Protein AF-0000000079402803 (afdb_homodimer)

InterPro domains:
  IPR006875 Sarcoglycan complex subunit protein [PF04790] (58-243)
  IPR039972 Sarcoglycan gamma/delta/zeta [PTHR12939] (58-255)

Structure (mmCIF, N/CA/C/O backbone):
data_AF-0000000079402803-model_v1
#
loop_
_entity.id
_entity.type
_entity.pdbx_description
1 polymer 'Sarcoglycan zeta'
#
loop_
_atom_site.group_PDB
_atom_site.id
_atom_site.type_symbol
_atom_site.label_atom_id
_atom_site.label_alt_id
_atom_site.label_comp_id
_atom_site.label_asym_id
_atom_site.label_entity_id
_atom_site.label_seq_id
_atom_site.pdbx_PDB_ins_code
_atom_site.Cartn_x
_atom_site.Cartn_y
_atom_site.Cartn_z
_atom_site.occupancy
_atom_site.B_iso_or_equiv
_atom_site.auth_seq_id
_atom_site.auth_comp_id
_atom_site.auth_asym_id
_atom_site.auth_atom_id
_atom_site.pdbx_PDB_model_num
ATOM 1 N N . GLU A 1 1 ? 42.906 -2.006 12.156 1 17.72 1 GLU A N 1
ATOM 2 C CA . GLU A 1 1 ? 43.812 -1.856 13.273 1 17.72 1 GLU A CA 1
ATOM 3 C C . GLU A 1 1 ? 43.188 -1.073 14.414 1 17.72 1 GLU A C 1
ATOM 5 O O . GLU A 1 1 ? 42.188 -0.375 14.211 1 17.72 1 GLU A O 1
ATOM 10 N N . GLU A 1 2 ? 44.094 -0.505 15.438 1 16.72 2 GLU A N 1
ATOM 11 C CA . GLU A 1 2 ? 44.25 -0.266 16.875 1 16.72 2 GLU A CA 1
ATOM 12 C C . GLU A 1 2 ? 43.625 1.069 17.281 1 16.72 2 GLU A C 1
ATOM 14 O O . GLU A 1 2 ? 43.281 1.268 18.438 1 16.72 2 GLU A O 1
ATOM 19 N N . GLN A 1 3 ? 43.906 2.188 16.594 1 16.39 3 GLN A N 1
ATOM 20 C CA . GLN A 1 3 ? 44.531 3.207 17.438 1 16.39 3 GLN A CA 1
ATOM 21 C C . GLN A 1 3 ? 43.594 3.592 18.594 1 16.39 3 GLN A C 1
ATOM 23 O O . GLN A 1 3 ? 42.406 3.699 18.422 1 16.39 3 GLN A O 1
ATOM 28 N N . VAL A 1 4 ? 44.281 4.27 19.625 1 16.25 4 VAL A N 1
ATOM 29 C CA . VAL A 1 4 ? 44.688 4.445 21.016 1 16.25 4 VAL A CA 1
ATOM 30 C C . VAL A 1 4 ? 43.75 5.438 21.703 1 16.25 4 VAL A C 1
ATOM 32 O O . VAL A 1 4 ? 43.031 5.066 22.609 1 16.25 4 VAL A O 1
ATOM 35 N N . CYS A 1 5 ? 44.5 6.562 22.172 1 16.14 5 CYS A N 1
ATOM 36 C CA . CYS A 1 5 ? 44.844 7.004 23.516 1 16.14 5 CYS A CA 1
ATOM 37 C C . CYS A 1 5 ? 43.75 7.91 24.094 1 16.14 5 CYS A C 1
ATOM 39 O O . CYS A 1 5 ? 42.938 8.445 23.359 1 16.14 5 CYS A O 1
ATOM 41 N N . ARG A 1 6 ? 44.188 8.633 25.25 1 15.09 6 ARG A N 1
ATOM 42 C CA . ARG A 1 6 ? 44.094 8.836 26.688 1 15.09 6 ARG A CA 1
ATOM 43 C C . ARG A 1 6 ? 43.406 10.156 27.016 1 15.09 6 ARG A C 1
ATOM 45 O O . ARG A 1 6 ? 42.469 10.188 27.828 1 15.09 6 ARG A O 1
ATOM 52 N N . ASN A 1 7 ? 44.344 11.328 26.984 1 14.05 7 ASN A N 1
ATOM 53 C CA . ASN A 1 7 ? 44.75 11.953 28.234 1 14.05 7 ASN A CA 1
ATOM 54 C C . ASN A 1 7 ? 43.75 12.977 28.719 1 14.05 7 ASN A C 1
ATOM 56 O O . ASN A 1 7 ? 43.312 12.922 29.875 1 14.05 7 ASN A O 1
ATOM 60 N N . LEU A 1 8 ? 44.156 14.391 28.547 1 15.42 8 LEU A N 1
ATOM 61 C CA . LEU A 1 8 ? 44.625 15.297 29.578 1 15.42 8 LEU A CA 1
ATOM 62 C C . LEU A 1 8 ? 43.438 16 30.25 1 15.42 8 LEU A C 1
ATOM 64 O O . LEU A 1 8 ? 42.375 16.188 29.641 1 15.42 8 LEU A O 1
ATOM 68 N N . ASN A 1 9 ? 43.75 16.578 31.547 1 14.09 9 ASN A N 1
ATOM 69 C CA . ASN A 1 9 ? 43.562 16.906 32.938 1 14.09 9 ASN A CA 1
ATOM 70 C C . ASN A 1 9 ? 42.844 18.25 33.125 1 14.09 9 ASN A C 1
ATOM 72 O O . ASN A 1 9 ? 41.875 18.344 33.875 1 14.09 9 ASN A O 1
ATOM 76 N N . ALA A 1 10 ? 43.594 19.422 32.781 1 14.07 10 ALA A N 1
ATOM 77 C CA . ALA A 1 10 ? 43.938 20.25 33.906 1 14.07 10 ALA A CA 1
ATOM 78 C C . ALA A 1 10 ? 42.781 21.141 34.344 1 14.07 10 ALA A C 1
ATOM 80 O O . ALA A 1 10 ? 42.375 21.156 35.5 1 14.07 10 ALA A O 1
ATOM 81 N N . ARG A 1 11 ? 42.969 22.516 34 1 15.95 11 ARG A N 1
ATOM 82 C CA . ARG A 1 11 ? 43.312 23.547 34.969 1 15.95 11 ARG A CA 1
ATOM 83 C C . ARG A 1 11 ? 42.062 24.062 35.688 1 15.95 11 ARG A C 1
ATOM 85 O O . ARG A 1 11 ? 40.938 23.906 35.156 1 15.95 11 ARG A O 1
ATOM 92 N N . ARG A 1 12 ? 42.344 25.266 36.344 1 13.97 12 ARG A N 1
ATOM 93 C CA . ARG A 1 12 ? 42.406 25.844 37.656 1 13.97 12 ARG A CA 1
ATOM 94 C C . ARG A 1 12 ? 41.125 26.625 37.969 1 13.97 12 ARG A C 1
ATOM 96 O O . ARG A 1 12 ? 40.5 26.422 39.031 1 13.97 12 ARG A O 1
ATOM 103 N N . ALA A 1 13 ? 41.094 27.922 37.5 1 14.84 13 ALA A N 1
ATOM 104 C CA . ALA A 1 13 ? 41.281 28.953 38.5 1 14.84 13 ALA A CA 1
ATOM 105 C C . ALA A 1 13 ? 39.969 29.266 39.25 1 14.84 13 ALA A C 1
ATOM 107 O O . ALA A 1 13 ? 38.906 29 38.719 1 14.84 13 ALA A O 1
ATOM 108 N N . HIS A 1 14 ? 40.219 30.188 40.062 1 14.28 14 HIS A N 1
ATOM 109 C CA . HIS A 1 14 ? 40.062 30.609 41.469 1 14.28 14 HIS A CA 1
ATOM 110 C C . HIS A 1 14 ? 38.719 31.281 41.688 1 14.28 14 HIS A C 1
ATOM 112 O O . HIS A 1 14 ? 37.969 30.891 42.594 1 14.28 14 HIS A O 1
ATOM 118 N N . LEU A 1 15 ? 38.781 32.688 41.781 1 15.55 15 LEU A N 1
ATOM 119 C CA . LEU A 1 15 ? 38.719 33.312 43.094 1 15.55 15 LEU A CA 1
ATOM 120 C C . LEU A 1 15 ? 37.281 33.656 43.469 1 15.55 15 LEU A C 1
ATOM 122 O O . LEU A 1 15 ? 36.406 33.75 42.625 1 15.55 15 LEU A O 1
ATOM 126 N N . PRO A 1 16 ? 37.312 34.281 44.625 1 15.81 16 PRO A N 1
ATOM 127 C CA . PRO A 1 16 ? 36.656 34.281 45.938 1 15.81 16 PRO A CA 1
ATOM 128 C C . PRO A 1 16 ? 35.344 35.062 45.938 1 15.81 16 PRO A C 1
ATOM 130 O O . PRO A 1 16 ? 34.312 34.531 46.281 1 15.81 16 PRO A O 1
ATOM 133 N N . LYS A 1 17 ? 35.562 36.188 46.531 1 15.16 17 LYS A N 1
ATOM 134 C CA . LYS A 1 17 ? 35.031 36.531 47.844 1 15.16 17 LYS A CA 1
ATOM 135 C C . LYS A 1 17 ? 33.781 37.406 47.719 1 15.16 17 LYS A C 1
ATOM 137 O O . LYS A 1 17 ? 32.938 37.406 48.656 1 15.16 17 LYS A O 1
ATOM 142 N N . ARG A 1 18 ? 33.688 38.344 46.688 1 15.85 18 ARG A N 1
ATOM 143 C CA . ARG A 1 18 ? 33.531 39.594 47.406 1 15.85 18 ARG A CA 1
ATOM 144 C C . ARG A 1 18 ? 32.188 39.656 48.094 1 15.85 18 ARG A C 1
ATOM 146 O O . ARG A 1 18 ? 31.188 39.094 47.625 1 15.85 18 ARG A O 1
ATOM 153 N N . SER A 1 19 ? 32.344 40.406 49.125 1 14.99 19 SER A N 1
ATOM 154 C CA . SER A 1 19 ? 31.797 40.719 50.469 1 14.99 19 SER A CA 1
ATOM 155 C C . SER A 1 19 ? 30.375 41.25 50.375 1 14.99 19 SER A C 1
ATOM 157 O O . SER A 1 19 ? 29.453 40.688 51 1 14.99 19 SER A O 1
ATOM 159 N N . ASN A 1 20 ? 30.312 42.5 50.781 1 15.12 20 ASN A N 1
ATOM 160 C CA . ASN A 1 20 ? 29.766 42.969 52.062 1 15.12 20 ASN A CA 1
ATOM 161 C C . ASN A 1 20 ? 28.297 43.375 51.938 1 15.12 20 ASN A C 1
ATOM 163 O O . ASN A 1 20 ? 27.797 43.562 50.812 1 15.12 20 ASN A O 1
ATOM 167 N N . SER A 1 21 ? 28 44.344 52.781 1 15.59 21 SER A N 1
ATOM 168 C CA . SER A 1 21 ? 27.109 44.531 53.906 1 15.59 21 SER A CA 1
ATOM 169 C C . SER A 1 21 ? 25.797 45.219 53.469 1 15.59 21 SER A C 1
ATOM 171 O O . SER A 1 21 ? 24.719 44.688 53.719 1 15.59 21 SER A O 1
ATOM 173 N N . GLN A 1 22 ? 25.766 46.562 53.781 1 15.1 22 GLN A N 1
ATOM 174 C CA . GLN A 1 22 ? 24.953 47.062 54.875 1 15.1 22 GLN A CA 1
ATOM 175 C C . GLN A 1 22 ? 23.578 47.5 54.406 1 15.1 22 GLN A C 1
ATOM 177 O O . GLN A 1 22 ? 22.547 47.062 54.938 1 15.1 22 GLN A O 1
ATOM 182 N N . HIS A 1 23 ? 23.438 48.812 53.938 1 16.06 23 HIS A N 1
ATOM 183 C CA . HIS A 1 23 ? 22.781 49.781 54.812 1 16.06 23 HIS A CA 1
ATOM 184 C C . HIS A 1 23 ? 21.281 49.875 54.5 1 16.06 23 HIS A C 1
ATOM 186 O O . HIS A 1 23 ? 20.844 49.438 53.438 1 16.06 23 HIS A O 1
ATOM 192 N N . HIS A 1 24 ? 20.656 51 55.031 1 16.14 24 HIS A N 1
ATOM 193 C CA . HIS A 1 24 ? 19.625 51.281 56 1 16.14 24 HIS A CA 1
ATOM 194 C C . HIS A 1 24 ? 18.281 51.531 55.312 1 16.14 24 HIS A C 1
ATOM 196 O O . HIS A 1 24 ? 17.281 50.906 55.656 1 16.14 24 HIS A O 1
ATOM 202 N N . PRO A 1 25 ? 18.078 52.875 54.969 1 16.73 25 PRO A N 1
ATOM 203 C CA . PRO A 1 25 ? 17.141 53.625 55.781 1 16.73 25 PRO A CA 1
ATOM 204 C C . PRO A 1 25 ? 15.695 53.531 55.281 1 16.73 25 PRO A C 1
ATOM 206 O O . PRO A 1 25 ? 14.805 53.156 56.031 1 16.73 25 PRO A O 1
ATOM 209 N N . ALA A 1 26 ? 15.273 54.688 54.625 1 16.44 26 ALA A N 1
ATOM 210 C CA . ALA A 1 26 ? 14.383 55.719 55.125 1 16.44 26 ALA A CA 1
ATOM 211 C C . ALA A 1 26 ? 12.938 55.469 54.688 1 16.44 26 ALA A C 1
ATOM 213 O O . ALA A 1 26 ? 12.031 55.438 55.531 1 16.44 26 ALA A O 1
ATOM 214 N N . LEU A 1 27 ? 12.492 56.156 53.656 1 17.33 27 LEU A N 1
ATOM 215 C CA . LEU A 1 27 ? 11.555 57.25 53.812 1 17.33 27 LEU A CA 1
ATOM 216 C C . LEU A 1 27 ? 10.125 56.781 53.5 1 17.33 27 LEU A C 1
ATOM 218 O O . LEU A 1 27 ? 9.859 56.25 52.438 1 17.33 27 LEU A O 1
ATOM 222 N N . PRO A 1 28 ? 9.344 56.406 54.531 1 17.64 28 PRO A N 1
ATOM 223 C CA . PRO A 1 28 ? 8.109 55.656 54.281 1 17.64 28 PRO A CA 1
ATOM 224 C C . PRO A 1 28 ? 7.059 56.469 53.562 1 17.64 28 PRO A C 1
ATOM 226 O O . PRO A 1 28 ? 5.961 55.969 53.281 1 17.64 28 PRO A O 1
ATOM 229 N N . ALA A 1 29 ? 7.508 57.812 53.094 1 18.28 29 ALA A N 1
ATOM 230 C CA . ALA A 1 29 ? 6.449 58.75 53.406 1 18.28 29 ALA A CA 1
ATOM 231 C C . ALA A 1 29 ? 5.141 58.344 52.719 1 18.28 29 ALA A C 1
ATOM 233 O O . ALA A 1 29 ? 5.145 57.594 51.75 1 18.28 29 ALA A O 1
ATOM 234 N N . VAL A 1 30 ? 4.078 59 53.219 1 18.45 30 VAL A N 1
ATOM 235 C CA . VAL A 1 30 ? 2.676 58.875 53.625 1 18.45 30 VAL A CA 1
ATOM 236 C C . VAL A 1 30 ? 1.789 59.031 52.375 1 18.45 30 VAL A C 1
ATOM 238 O O . VAL A 1 30 ? 0.572 58.844 52.469 1 18.45 30 VAL A O 1
ATOM 241 N N . THR A 1 31 ? 2.309 59.25 51.094 1 17.38 31 THR A N 1
ATOM 242 C CA . THR A 1 31 ? 1.504 60.219 50.375 1 17.38 31 THR A CA 1
ATOM 243 C C . THR A 1 31 ? 0.137 59.625 50.031 1 17.38 31 THR A C 1
ATOM 245 O O . THR A 1 31 ? 0.015 58.844 49.094 1 17.38 31 THR A O 1
ATOM 248 N N . CYS A 1 32 ? -0.616 59.219 51.062 1 17.12 32 CYS A N 1
ATOM 249 C CA . CYS A 1 32 ? -1.68 58.312 50.625 1 17.12 32 CYS A CA 1
ATOM 250 C C . CYS A 1 32 ? -2.617 59 49.656 1 17.12 32 CYS A C 1
ATOM 252 O O . CYS A 1 32 ? -2.863 58.469 48.562 1 17.12 32 CYS A O 1
ATOM 254 N N . LEU A 1 33 ? -3.754 59.688 50.125 1 20.22 33 LEU A N 1
ATOM 255 C CA . LEU A 1 33 ? -5.078 59.094 50.094 1 20.22 33 LEU A CA 1
ATOM 256 C C . LEU A 1 33 ? -5.949 59.781 49.031 1 20.22 33 LEU A C 1
ATOM 258 O O . LEU A 1 33 ? -6.668 60.719 49.344 1 20.22 33 LEU A O 1
ATOM 262 N N . PRO A 1 34 ? -5.48 60.344 47.844 1 18.75 34 PRO A N 1
ATOM 263 C CA . PRO A 1 34 ? -6.312 61.438 47.312 1 18.75 34 PRO A CA 1
ATOM 264 C C . PRO A 1 34 ? -7.789 61.031 47.188 1 18.75 34 PRO A C 1
ATOM 266 O O . PRO A 1 34 ? -8.125 59.844 47.25 1 18.75 34 PRO A O 1
ATOM 269 N N . ARG A 1 35 ? -8.781 62.188 46.906 1 22.11 35 ARG A N 1
ATOM 270 C CA . ARG A 1 35 ? -10.125 62.719 46.969 1 22.11 35 ARG A CA 1
ATOM 271 C C . ARG A 1 35 ? -11.094 61.938 46.094 1 22.11 35 ARG A C 1
ATOM 273 O O . ARG A 1 35 ? -10.711 61.438 45.062 1 22.11 35 ARG A O 1
ATOM 280 N N . PRO A 1 36 ? -12.312 61.656 46.656 1 23.38 36 PRO A N 1
ATOM 281 C CA . PRO A 1 36 ? -13.406 60.75 46.25 1 23.38 36 PRO A CA 1
ATOM 282 C C . PRO A 1 36 ? -14.102 61.219 44.969 1 23.38 36 PRO A C 1
ATOM 284 O O . PRO A 1 36 ? -14.727 62.281 44.938 1 23.38 36 PRO A O 1
ATOM 287 N N . LEU A 1 37 ? -13.406 61.688 43.875 1 21.06 37 LEU A N 1
ATOM 288 C CA . LEU A 1 37 ? -14.148 62.5 42.906 1 21.06 37 LEU A CA 1
ATOM 289 C C . LEU A 1 37 ? -15.352 61.719 42.375 1 21.06 37 LEU A C 1
ATOM 291 O O . LEU A 1 37 ? -15.219 60.594 41.938 1 21.06 37 LEU A O 1
ATOM 295 N N . SER A 1 38 ? -16.578 62.031 42.969 1 21.67 38 SER A N 1
ATOM 296 C CA . SER A 1 38 ? -17.906 61.438 42.812 1 21.67 38 SER A CA 1
ATOM 297 C C . SER A 1 38 ? -18.297 61.406 41.312 1 21.67 38 SER A C 1
ATOM 299 O O . SER A 1 38 ? -19.297 60.781 40.969 1 21.67 38 SER A O 1
ATOM 301 N N . GLY A 1 39 ? -17.938 62.438 40.625 1 21.97 39 GLY A N 1
ATOM 302 C CA . GLY A 1 39 ? -18.875 62.938 39.625 1 21.97 39 GLY A CA 1
ATOM 303 C C . GLY A 1 39 ? -19.125 61.906 38.5 1 21.97 39 GLY A C 1
ATOM 304 O O . GLY A 1 39 ? -18.188 61.469 37.844 1 21.97 39 GLY A O 1
ATOM 305 N N . HIS A 1 40 ? -20.078 61 38.719 1 20.52 40 HIS A N 1
ATOM 306 C CA . HIS A 1 40 ? -20.266 59.875 37.812 1 20.52 40 HIS A CA 1
ATOM 307 C C . HIS A 1 40 ? -20.641 60.312 36.406 1 20.52 40 HIS A C 1
ATOM 309 O O . HIS A 1 40 ? -21.766 60.781 36.188 1 20.52 40 HIS A O 1
ATOM 315 N N . LEU A 1 41 ? -19.906 61.312 35.812 1 21.19 41 LEU A N 1
ATOM 316 C CA . LEU A 1 41 ? -20.375 61.75 34.5 1 21.19 41 LEU A CA 1
ATOM 317 C C . LEU A 1 41 ? -20.5 60.562 33.562 1 21.19 41 LEU A C 1
ATOM 319 O O . LEU A 1 41 ? -19.5 59.938 33.188 1 21.19 41 LEU A O 1
ATOM 323 N N . TRP A 1 42 ? -21.531 59.719 33.781 1 21.97 42 TRP A N 1
ATOM 324 C CA . TRP A 1 42 ? -21.656 58.5 32.969 1 21.97 42 TRP A CA 1
ATOM 325 C C . TRP A 1 42 ? -21.703 58.875 31.5 1 21.97 42 TRP A C 1
ATOM 327 O O . TRP A 1 42 ? -22.703 58.594 30.828 1 21.97 42 TRP A O 1
ATOM 337 N N . GLY A 1 43 ? -21.328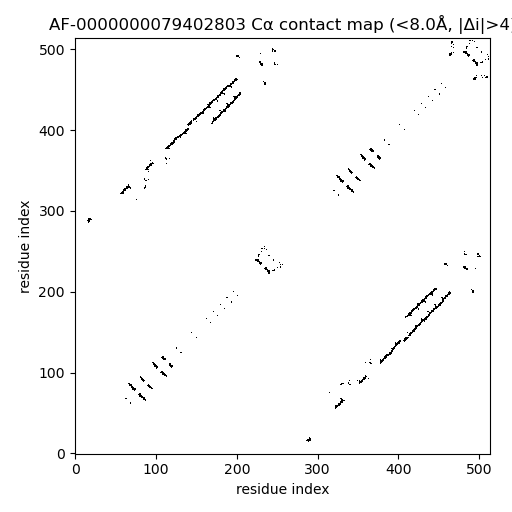 60.156 31.172 1 22.41 43 GLY A N 1
ATOM 338 C CA . GLY A 1 43 ? -21.766 60.406 29.797 1 22.41 43 GLY A CA 1
ATOM 339 C C . GLY A 1 43 ? -21.281 59.344 28.828 1 22.41 43 GLY A C 1
ATOM 340 O O . GLY A 1 43 ? -20.312 58.656 29.109 1 22.41 43 GLY A O 1
ATOM 341 N N . PRO A 1 44 ? -22.266 58.781 28.094 1 26.3 44 PRO A N 1
ATOM 342 C CA . PRO A 1 44 ? -21.859 57.688 27.203 1 26.3 44 PRO A CA 1
ATOM 343 C C . PRO A 1 44 ? -20.625 58.031 26.391 1 26.3 44 PRO A C 1
ATOM 345 O O . PRO A 1 44 ? -20.391 59.188 26.062 1 26.3 44 PRO A O 1
ATOM 348 N N . PRO A 1 45 ? -19.453 57.594 26.891 1 22.56 45 PRO A N 1
ATOM 349 C CA . PRO A 1 45 ? -18.328 58.031 26.062 1 22.56 45 PRO A CA 1
ATOM 350 C C . PRO A 1 45 ? -18.625 57.906 24.562 1 22.56 45 PRO A C 1
ATOM 352 O O . PRO A 1 45 ? -19.188 56.906 24.109 1 22.56 45 PRO A O 1
ATOM 355 N N . HIS A 1 46 ? -19.297 59 24.094 1 22.22 46 HIS A N 1
ATOM 356 C CA . HIS A 1 46 ? -19.266 59.062 22.625 1 22.22 46 HIS A CA 1
ATOM 357 C C . HIS A 1 46 ? -17.875 58.688 22.094 1 22.22 46 HIS A C 1
ATOM 359 O O . HIS A 1 46 ? -16.906 59.406 22.375 1 22.22 46 HIS A O 1
ATOM 365 N N . LEU A 1 47 ? -17.594 57.438 22.391 1 25.95 47 LEU A N 1
ATOM 366 C CA . LEU A 1 47 ? -16.359 57.031 21.719 1 25.95 47 LEU A CA 1
ATOM 367 C C . LEU A 1 47 ? -16.219 57.719 20.375 1 25.95 47 LEU A C 1
ATOM 369 O O . LEU A 1 47 ? -17.156 57.719 19.562 1 25.95 47 LEU A O 1
ATOM 373 N N . LEU A 1 48 ? -15.68 58.875 20.484 1 25.64 48 LEU A N 1
ATOM 374 C CA . LEU A 1 48 ? -15.367 59.438 19.172 1 25.64 48 LEU A CA 1
ATOM 375 C C . LEU A 1 48 ? -14.992 58.344 18.188 1 25.64 48 LEU A C 1
ATOM 377 O O . LEU A 1 48 ? -14.375 57.344 18.562 1 25.64 48 LEU A O 1
ATOM 381 N N . PRO A 1 49 ? -15.766 58.219 17.078 1 27.31 49 PRO A N 1
ATOM 382 C CA . PRO A 1 49 ? -15.523 57.312 15.977 1 27.31 49 PRO A CA 1
ATOM 383 C C . PRO A 1 49 ? -14.047 56.969 15.797 1 27.31 49 PRO A C 1
ATOM 385 O O . PRO A 1 49 ? -13.195 57.531 16.469 1 27.31 49 PRO A O 1
ATOM 388 N N . SER A 1 50 ? -13.742 56.562 14.609 1 27.69 50 SER A N 1
ATOM 389 C CA . SER A 1 50 ? -12.617 56.125 13.797 1 27.69 50 SER A CA 1
ATOM 390 C C . SER A 1 50 ? -11.414 57.031 13.945 1 27.69 50 SER A C 1
ATOM 392 O O . SER A 1 50 ? -11.266 58 13.188 1 27.69 50 SER A O 1
ATOM 394 N N . GLY A 1 51 ? -11.305 57.625 15.047 1 27.86 51 GLY A N 1
ATOM 395 C CA . GLY A 1 51 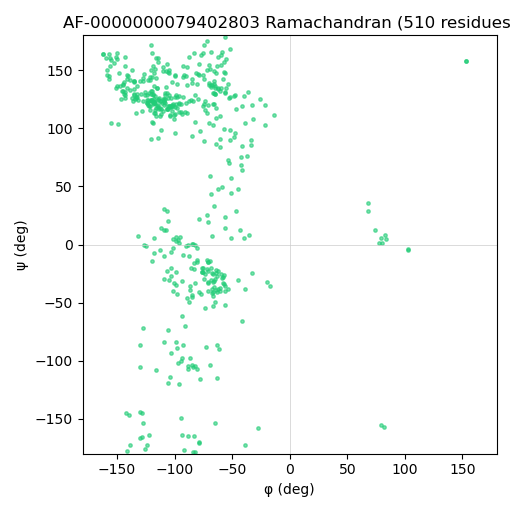? -10.133 58.469 14.844 1 27.86 51 GLY A CA 1
ATOM 396 C C . GLY A 1 51 ? -8.961 57.719 14.242 1 27.86 51 GLY A C 1
ATOM 397 O O . GLY A 1 51 ? -8.797 56.531 14.461 1 27.86 51 GLY A O 1
ATOM 398 N N . ASP A 1 52 ? -8.445 58.281 13.203 1 32.06 52 ASP A N 1
ATOM 399 C CA . ASP A 1 52 ? -7.367 57.938 12.281 1 32.06 52 ASP A CA 1
ATOM 400 C C . ASP A 1 52 ? -6.086 57.594 13.031 1 32.06 52 ASP A C 1
ATOM 402 O O . ASP A 1 52 ? -5.145 58.375 13.078 1 32.06 52 ASP A O 1
ATOM 406 N N . HIS A 1 53 ? -6.117 57.531 14.297 1 34.5 53 HIS A N 1
ATOM 407 C CA . HIS A 1 53 ? -4.746 57.156 14.617 1 34.5 53 HIS A CA 1
ATOM 408 C C . HIS A 1 53 ? -4.309 55.938 13.789 1 34.5 53 HIS A C 1
ATOM 410 O O . HIS A 1 53 ? -4.551 54.781 14.172 1 34.5 53 HIS A O 1
ATOM 416 N N . CYS A 1 54 ? -4.645 56.031 12.594 1 35.94 54 CYS A N 1
ATOM 417 C CA . CYS A 1 54 ? -4.102 55.188 11.523 1 35.94 54 CYS A CA 1
ATOM 418 C C . CYS A 1 54 ? -2.623 54.906 11.758 1 35.94 54 CYS A C 1
ATOM 420 O O . CYS A 1 54 ? -1.83 55.812 11.969 1 35.94 54 CYS A O 1
ATOM 422 N N . LEU A 1 55 ? -2.227 53.969 12.734 1 44.28 55 LEU A N 1
ATOM 423 C CA . LEU A 1 55 ? -0.861 53.594 12.391 1 44.28 55 LEU A CA 1
ATOM 424 C C . LEU A 1 55 ? -0.505 54.062 10.984 1 44.28 55 LEU A C 1
ATOM 426 O O . LEU A 1 55 ? -1.383 54.188 10.133 1 44.28 55 LEU A O 1
ATOM 430 N N . PRO A 1 56 ? 0.39 55.031 10.805 1 45.53 56 PRO A N 1
ATOM 431 C CA . PRO A 1 56 ? 0.604 55.375 9.398 1 45.53 56 PRO A CA 1
ATOM 432 C C . PRO A 1 56 ? 0.187 54.25 8.453 1 45.53 56 PRO A C 1
ATOM 434 O O . PRO A 1 56 ? 0.384 53.062 8.766 1 45.53 56 PRO A O 1
ATOM 437 N N . LEU A 1 57 ? -1.086 54.438 7.773 1 49.16 57 LEU A N 1
ATOM 438 C CA . LEU A 1 57 ? -1.732 53.625 6.77 1 49.16 57 LEU A CA 1
ATOM 439 C C . LEU A 1 57 ? -0.731 52.656 6.133 1 49.16 57 LEU A C 1
ATOM 441 O O . LEU A 1 57 ? -1.091 51.531 5.746 1 49.16 57 LEU A O 1
ATOM 445 N N . ASP A 1 58 ? 0.501 53.094 5.961 1 59.97 58 ASP A N 1
ATOM 446 C CA . ASP A 1 58 ? 1.398 52.375 5.082 1 59.97 58 ASP A CA 1
ATOM 447 C C . ASP A 1 58 ? 2.268 51.406 5.879 1 59.97 58 ASP A C 1
ATOM 449 O O . ASP A 1 58 ? 3.322 50.969 5.406 1 59.97 58 ASP A O 1
ATOM 453 N N . SER A 1 59 ? 2.021 51.219 7.23 1 73.62 59 SER A N 1
ATOM 454 C CA . SER A 1 59 ? 3.037 50.406 7.887 1 73.62 59 SER A CA 1
ATOM 455 C C . SER A 1 59 ? 2.457 49.094 8.359 1 73.62 59 SER A C 1
ATOM 457 O O . SER A 1 59 ? 1.247 48.969 8.562 1 73.62 59 SER A O 1
ATOM 459 N N . PRO A 1 60 ? 3.311 48.094 8.531 1 79.94 60 PRO A N 1
ATOM 460 C CA . PRO A 1 60 ? 2.914 46.781 9.078 1 79.94 60 PRO A CA 1
ATOM 461 C C . PRO A 1 60 ? 2.463 46.875 10.531 1 79.94 60 PRO A C 1
ATOM 463 O O . PRO A 1 60 ? 2.9 47.75 11.266 1 79.94 60 PRO A O 1
ATOM 466 N N . LEU A 1 61 ? 1.38 46.188 10.969 1 84.94 61 LEU A N 1
ATOM 467 C CA . LEU A 1 61 ? 0.921 46.062 12.344 1 84.94 61 LEU A CA 1
ATOM 468 C C . LEU A 1 61 ? 1.658 44.938 13.07 1 84.94 61 LEU A C 1
ATOM 470 O O . LEU A 1 61 ? 1.722 43.812 12.57 1 84.94 61 LEU A O 1
ATOM 474 N N . VAL A 1 62 ? 2.314 45.281 14.211 1 86.88 62 VAL A N 1
ATOM 475 C CA . VAL A 1 62 ? 3.061 44.281 14.961 1 86.88 62 VAL A CA 1
ATOM 476 C C . VAL A 1 62 ? 2.508 44.188 16.375 1 86.88 62 VAL A C 1
ATOM 478 O O . VAL A 1 62 ? 2.418 45.188 17.094 1 86.88 62 VAL A O 1
ATOM 481 N N . LEU A 1 63 ? 1.961 43.094 16.766 1 88.5 63 LEU A N 1
ATOM 482 C CA . LEU A 1 63 ? 1.608 42.75 18.141 1 88.5 63 LEU A CA 1
ATOM 483 C C . LEU A 1 63 ? 2.691 41.875 18.781 1 88.5 63 LEU A C 1
ATOM 485 O O . LEU A 1 63 ? 3.123 40.875 18.203 1 88.5 63 LEU A O 1
ATOM 489 N N . GLN A 1 64 ? 3.244 42.312 20.047 1 87.31 64 GLN A N 1
ATOM 490 C CA . GLN A 1 64 ? 4.363 41.562 20.625 1 87.31 64 GLN A CA 1
ATOM 491 C C . GLN A 1 64 ? 4.191 41.406 22.125 1 87.31 64 GLN A C 1
ATOM 493 O O . GLN A 1 64 ? 3.625 42.25 22.797 1 87.31 64 GLN A O 1
ATOM 498 N N . SER A 1 65 ? 4.555 40.219 22.672 1 87.44 65 SER A N 1
ATOM 499 C CA . SER A 1 65 ? 4.586 39.938 24.094 1 87.44 65 SER A CA 1
ATOM 500 C C . SER A 1 65 ? 5.836 39.156 24.484 1 87.44 65 SER A C 1
ATOM 502 O O . SER A 1 65 ? 6.344 38.375 23.672 1 87.44 65 SER A O 1
ATOM 504 N N . ASP A 1 66 ? 6.312 39.344 25.719 1 84.12 66 ASP A N 1
ATOM 505 C CA . ASP A 1 66 ? 7.48 38.625 26.219 1 84.12 66 ASP A CA 1
ATOM 506 C C . ASP A 1 66 ? 7.098 37.25 26.719 1 84.12 66 ASP A C 1
ATOM 508 O O . ASP A 1 66 ? 7.953 36.5 27.203 1 84.12 66 ASP A O 1
ATOM 512 N N . ARG A 1 67 ? 5.891 36.938 26.641 1 85.06 67 ARG A N 1
ATOM 513 C CA . ARG A 1 67 ? 5.414 35.625 27.031 1 85.06 67 ARG A CA 1
ATOM 514 C C . ARG A 1 67 ? 4.539 35 25.953 1 85.06 67 ARG A C 1
ATOM 516 O O . ARG A 1 67 ? 5.031 34.25 25.094 1 85.06 67 ARG A O 1
ATOM 523 N N . ASN A 1 68 ? 3.238 35.281 25.953 1 88.88 68 ASN A N 1
ATOM 524 C CA . ASN A 1 68 ? 2.355 34.781 24.906 1 88.88 68 ASN A CA 1
ATOM 525 C C . ASN A 1 68 ? 1.312 35.812 24.5 1 88.88 68 ASN A C 1
ATOM 527 O O . ASN A 1 68 ? 1.067 36.781 25.234 1 88.88 68 ASN A O 1
ATOM 531 N N . VAL A 1 69 ? 0.977 35.812 23.312 1 92.19 69 VAL A N 1
ATOM 532 C CA . VAL A 1 69 ? -0.16 36.594 22.812 1 92.19 69 VAL A CA 1
ATOM 533 C C . VAL A 1 69 ? -1.349 35.656 22.578 1 92.19 69 VAL A C 1
ATOM 535 O O . VAL A 1 69 ? -1.224 34.656 21.875 1 92.19 69 VAL A O 1
ATOM 538 N N . THR A 1 70 ? -2.516 36 23.203 1 93.31 70 THR A N 1
ATOM 539 C CA . THR A 1 70 ? -3.701 35.156 23.094 1 93.31 70 THR A CA 1
ATOM 540 C C . THR A 1 70 ? -4.879 35.938 22.547 1 93.31 70 THR A C 1
ATOM 542 O O . THR A 1 70 ? -5.105 37.094 22.953 1 93.31 70 THR A O 1
ATOM 545 N N . VAL A 1 71 ? -5.484 35.406 21.562 1 91.06 71 VAL A N 1
ATOM 546 C CA . VAL A 1 71 ? -6.719 35.969 21.016 1 91.06 71 VAL A CA 1
ATOM 547 C C . VAL A 1 71 ? -7.891 35.031 21.359 1 91.06 71 VAL A C 1
ATOM 549 O O . VAL A 1 71 ? -7.891 33.875 21.016 1 91.06 71 VAL A O 1
ATOM 552 N N . ASN A 1 72 ? -8.969 35.594 22.031 1 92.06 72 ASN A N 1
ATOM 553 C CA . ASN A 1 72 ? -10.125 34.844 22.469 1 92.06 72 ASN A CA 1
ATOM 554 C C . ASN A 1 72 ? -11.398 35.281 21.766 1 92.06 72 ASN A C 1
ATOM 556 O O . ASN A 1 72 ? -11.609 36.469 21.562 1 92.06 72 ASN A O 1
ATOM 560 N N . ALA A 1 73 ? -12.125 34.344 21.344 1 90.69 73 ALA A N 1
ATOM 561 C CA . ALA A 1 73 ? -13.508 34.594 20.953 1 90.69 73 ALA A CA 1
ATOM 562 C C . ALA A 1 73 ? -14.484 34 21.969 1 90.69 73 ALA A C 1
ATOM 564 O O . ALA A 1 73 ? -14.305 32.875 22.438 1 90.69 73 ALA A O 1
ATOM 565 N N . ARG A 1 74 ? -15.477 34.844 22.422 1 88.81 74 ARG A N 1
ATOM 566 C CA . ARG A 1 74 ? -16.469 34.438 23.406 1 88.81 74 ARG A CA 1
ATOM 567 C C . ARG A 1 74 ? -17.891 34.625 22.875 1 88.81 74 ARG A C 1
ATOM 569 O O . ARG A 1 74 ? -18.125 35.531 22.062 1 88.81 74 ARG A O 1
ATOM 576 N N . ASN A 1 75 ? -18.672 33.656 23.25 1 84.94 75 ASN A N 1
ATOM 577 C CA . ASN A 1 75 ? -20.078 33.844 22.891 1 84.94 75 ASN A CA 1
ATOM 578 C C . ASN A 1 75 ? -20.781 34.812 23.844 1 84.94 75 ASN A C 1
ATOM 580 O O . ASN A 1 75 ? -20.125 35.469 24.656 1 84.94 75 ASN A O 1
ATOM 584 N N . HIS A 1 76 ? -22.141 34.875 23.703 1 84.94 76 HIS A N 1
ATOM 585 C CA . HIS A 1 76 ? -22.922 35.844 24.469 1 84.94 76 HIS A CA 1
ATOM 586 C C . HIS A 1 76 ? -22.969 35.469 25.938 1 84.94 76 HIS A C 1
ATOM 588 O O . HIS A 1 76 ? -23.266 36.312 26.781 1 84.94 76 HIS A O 1
ATOM 594 N N . MET A 1 77 ? -22.609 34.25 26.219 1 88.56 77 MET A N 1
ATOM 595 C CA . MET A 1 77 ? -22.625 33.781 27.594 1 88.56 77 MET A CA 1
ATOM 596 C C . MET A 1 77 ? -21.25 33.875 28.234 1 88.56 77 MET A C 1
ATOM 598 O O . MET A 1 77 ? -21.047 33.469 29.375 1 88.56 77 MET A O 1
ATOM 602 N N . GLY A 1 78 ? -20.328 34.438 27.438 1 86.38 78 GLY A N 1
ATOM 603 C CA . GLY A 1 78 ? -18.969 34.625 27.953 1 86.38 78 GLY A CA 1
ATOM 604 C C . GLY A 1 78 ? -18.125 33.375 27.844 1 86.38 78 GLY A C 1
ATOM 605 O O . GLY A 1 78 ? -16.984 33.344 28.328 1 86.38 78 GLY A O 1
ATOM 606 N N . GLN A 1 79 ? -18.703 32.469 27.188 1 88.06 79 GLN A N 1
ATOM 607 C CA . GLN A 1 79 ? -17.984 31.203 27.078 1 88.06 79 GLN A CA 1
ATOM 608 C C . GLN A 1 79 ? -16.984 31.25 25.906 1 88.06 79 GLN A C 1
ATOM 610 O O . GLN A 1 79 ? -17.297 31.797 24.844 1 88.06 79 GLN A O 1
ATOM 615 N N . LEU A 1 80 ? -15.836 30.703 26.156 1 89.25 80 LEU A N 1
ATOM 616 C CA . LEU A 1 80 ? -14.797 30.656 25.125 1 89.25 80 LEU A CA 1
ATOM 617 C C . LEU A 1 80 ? -15.211 29.75 23.984 1 89.25 80 LEU A C 1
ATOM 619 O O . LEU A 1 80 ? -15.555 28.578 24.188 1 89.25 80 LEU A O 1
ATOM 623 N N . THR A 1 81 ? -15.305 30.297 22.688 1 89.25 81 THR A N 1
ATOM 624 C CA . THR A 1 81 ? -15.695 29.531 21.5 1 89.25 81 THR A CA 1
ATOM 625 C C . THR A 1 81 ? -14.484 29.281 20.609 1 89.25 81 THR A C 1
ATOM 627 O O . THR A 1 81 ? -14.516 28.375 19.766 1 89.25 81 THR A O 1
ATOM 630 N N . GLY A 1 82 ? -13.484 30.047 20.688 1 94 82 GLY A N 1
ATOM 631 C CA . GLY A 1 82 ? -12.242 29.906 19.953 1 94 82 GLY A CA 1
ATOM 632 C C . GLY A 1 82 ? -11.078 30.625 20.578 1 94 82 GLY A C 1
ATOM 633 O O . GLY A 1 82 ? -11.266 31.672 21.219 1 94 82 GLY A O 1
ATOM 634 N N . GLN A 1 83 ? -9.883 30.062 20.453 1 95.25 83 GLN A N 1
ATOM 635 C CA . GLN A 1 83 ? -8.688 30.656 21.047 1 95.25 83 GLN A CA 1
ATOM 636 C C . GLN A 1 83 ? -7.461 30.406 20.172 1 95.25 83 GLN A C 1
ATOM 638 O O . GLN A 1 83 ? -7.277 29.297 19.656 1 95.25 83 GLN A O 1
ATOM 643 N N . LEU A 1 84 ? -6.758 31.469 19.969 1 95.12 84 LEU A N 1
ATOM 644 C CA . LEU A 1 84 ? -5.457 31.375 19.328 1 95.12 84 LEU A CA 1
ATOM 645 C C . LEU A 1 84 ? -4.355 31.906 20.234 1 95.12 84 LEU A C 1
ATOM 647 O O . LEU A 1 84 ? -4.434 33.031 20.703 1 95.12 84 LEU A O 1
ATOM 651 N N . THR A 1 85 ? -3.359 31.094 20.5 1 95.25 85 THR A N 1
ATOM 652 C CA . THR A 1 85 ? -2.273 31.484 21.391 1 95.25 85 THR A CA 1
ATOM 653 C C . THR A 1 85 ? -0.924 31.359 20.688 1 95.25 85 THR A C 1
ATOM 655 O O . THR A 1 85 ? -0.609 30.312 20.125 1 95.25 85 THR A O 1
ATOM 658 N N . VAL A 1 86 ? -0.212 32.438 20.625 1 95.25 86 VAL A N 1
ATOM 659 C CA . VAL A 1 86 ? 1.175 32.438 20.172 1 95.25 86 VAL A CA 1
ATOM 660 C C . VAL A 1 86 ? 2.113 32.5 21.375 1 95.25 86 VAL A C 1
ATOM 662 O O . VAL A 1 86 ? 2.197 33.531 22.047 1 95.25 86 VAL A O 1
ATOM 665 N N . GLY A 1 87 ? 2.785 31.344 21.656 1 91.94 87 GLY A N 1
ATOM 666 C CA . GLY A 1 87 ? 3.635 31.281 22.828 1 91.94 87 GLY A CA 1
ATOM 667 C C . GLY A 1 87 ? 5.066 30.891 22.516 1 91.94 87 GLY A C 1
ATOM 668 O O . GLY A 1 87 ? 5.461 30.859 21.344 1 91.94 87 GLY A O 1
ATOM 669 N N . ALA A 1 88 ? 5.77 30.688 23.609 1 86.25 88 ALA A N 1
ATOM 670 C CA . ALA A 1 88 ? 7.191 30.375 23.484 1 86.25 88 ALA A CA 1
ATOM 671 C C . ALA A 1 88 ? 7.406 28.969 22.922 1 86.25 88 ALA A C 1
ATOM 673 O O . ALA A 1 88 ? 8.305 28.766 22.094 1 86.25 88 ALA A O 1
ATOM 674 N N . ASP A 1 89 ? 6.527 28.125 23.266 1 87.38 89 ASP A N 1
ATOM 675 C CA . ASP A 1 89 ? 6.766 26.734 22.906 1 87.38 89 ASP A CA 1
ATOM 676 C C . ASP A 1 89 ? 5.918 26.328 21.703 1 87.38 89 ASP A C 1
ATOM 678 O O . ASP A 1 89 ? 6.301 25.438 20.938 1 87.38 89 ASP A O 1
ATOM 682 N N . ALA A 1 90 ? 4.781 27.062 21.609 1 92.69 90 ALA A N 1
ATOM 683 C CA . ALA A 1 90 ? 3.883 26.594 20.562 1 92.69 90 ALA A CA 1
ATOM 684 C C . ALA A 1 90 ? 2.918 27.688 20.125 1 92.69 90 ALA A C 1
ATOM 686 O O . ALA A 1 90 ? 2.68 28.641 20.875 1 92.69 90 ALA A O 1
ATOM 687 N N . VAL A 1 91 ? 2.533 27.641 18.953 1 95.25 91 VAL A N 1
ATOM 688 C CA . VAL A 1 91 ? 1.334 28.328 18.484 1 95.25 91 VAL A CA 1
ATOM 689 C C . VAL A 1 91 ? 0.151 27.359 18.484 1 95.25 91 VAL A C 1
ATOM 691 O O . VAL A 1 91 ? 0.191 26.328 17.828 1 95.25 91 VAL A O 1
ATOM 694 N N . GLU A 1 92 ? -0.889 27.672 19.219 1 96.06 92 GLU A N 1
ATOM 695 C CA . GLU A 1 92 ? -1.988 26.734 19.438 1 96.06 92 GLU A CA 1
ATOM 696 C C . GLU A 1 92 ? -3.328 27.359 19.062 1 96.06 92 GLU A C 1
ATOM 698 O O . GLU A 1 92 ? -3.619 28.5 19.422 1 96.06 92 GLU A O 1
ATOM 703 N N . ALA A 1 93 ? -4.039 26.625 18.312 1 96.75 93 ALA A N 1
ATOM 704 C CA . ALA A 1 93 ? -5.422 27 18.016 1 96.75 93 ALA A CA 1
ATOM 705 C C . ALA A 1 93 ? -6.402 26.031 18.672 1 96.75 93 ALA A C 1
ATOM 707 O O . ALA A 1 93 ? -6.293 24.812 18.5 1 96.75 93 ALA A O 1
ATOM 708 N N . GLN A 1 94 ? -7.227 26.531 19.469 1 95.94 94 GLN A N 1
ATOM 709 C CA . GLN A 1 94 ? -8.305 25.766 20.094 1 95.94 94 GLN A CA 1
ATOM 710 C C . GLN A 1 94 ? -9.664 26.188 19.531 1 95.94 94 GLN A C 1
ATOM 712 O O . GLN A 1 94 ? -10.062 27.344 19.656 1 95.94 94 GLN A O 1
ATOM 717 N N . CYS A 1 95 ? -10.359 25.328 18.844 1 95.5 95 CYS A N 1
ATOM 718 C CA . CYS A 1 95 ? -11.609 25.656 18.172 1 95.5 95 CYS A CA 1
ATOM 719 C C . CYS A 1 95 ? -12.398 24.406 17.828 1 95.5 95 CYS A C 1
ATOM 721 O O . CYS A 1 95 ? -11.875 23.297 17.906 1 95.5 95 CYS A O 1
ATOM 723 N N . LYS A 1 96 ? -13.664 24.625 17.531 1 93.69 96 LYS A N 1
ATOM 724 C CA . LYS A 1 96 ? -14.5 23.516 17.094 1 93.69 96 LYS A CA 1
ATOM 725 C C . LYS A 1 96 ? -14.109 23.047 15.695 1 93.69 96 LYS A C 1
ATOM 727 O O . LYS A 1 96 ? -14.109 21.844 15.414 1 93.69 96 LYS A O 1
ATOM 732 N N . ARG A 1 97 ? -13.812 23.984 14.852 1 94.88 97 ARG A N 1
ATOM 733 C CA . ARG A 1 97 ? -13.406 23.672 13.484 1 94.88 97 ARG A CA 1
ATOM 734 C C . ARG A 1 97 ? -12.32 24.625 13 1 94.88 97 ARG A C 1
ATOM 736 O O . ARG A 1 97 ? -12.445 25.844 13.164 1 94.88 97 ARG A O 1
ATOM 743 N N . PHE A 1 98 ? -11.242 24.125 12.547 1 96.31 98 PHE A N 1
ATOM 744 C CA . PHE A 1 98 ? -10.156 24.875 11.93 1 96.31 98 PHE A CA 1
ATOM 745 C C . PHE A 1 98 ? -10.148 24.672 10.414 1 96.31 98 PHE A C 1
ATOM 747 O O . PHE A 1 98 ? -10.148 23.547 9.93 1 96.31 98 PHE A O 1
ATOM 754 N N . GLU A 1 99 ? -10.164 25.734 9.633 1 97.25 99 GLU A N 1
ATOM 755 C CA . GLU A 1 99 ? -10.25 25.609 8.18 1 97.25 99 GLU A CA 1
ATOM 756 C C . GLU A 1 99 ? -9.266 26.547 7.484 1 97.25 99 GLU A C 1
ATOM 758 O O . GLU A 1 99 ? -8.984 27.641 7.988 1 97.25 99 GLU A O 1
ATOM 763 N N . VAL A 1 100 ? -8.664 26.141 6.477 1 96.56 100 VAL A N 1
ATOM 764 C CA . VAL A 1 100 ? -7.895 26.922 5.523 1 96.56 100 VAL A CA 1
ATOM 765 C C . VAL A 1 100 ? -8.602 26.938 4.172 1 96.56 100 VAL A C 1
ATOM 767 O O . VAL A 1 100 ? -8.859 25.875 3.592 1 96.56 100 VAL A O 1
ATOM 770 N N . ARG A 1 101 ? -8.891 28.141 3.682 1 96.19 101 ARG A N 1
ATOM 771 C CA . ARG A 1 101 ? -9.617 28.297 2.422 1 96.19 101 ARG A CA 1
ATOM 772 C C . ARG A 1 101 ? -8.789 29.094 1.413 1 96.19 101 ARG A C 1
ATOM 774 O O . ARG A 1 101 ? -8.086 30.031 1.782 1 96.19 101 ARG A O 1
ATOM 781 N N . ALA A 1 102 ? -8.93 28.625 0.206 1 94.19 102 ALA A N 1
ATOM 782 C CA . ALA A 1 102 ? -8.312 29.422 -0.859 1 94.19 102 ALA A CA 1
ATOM 783 C C . ALA A 1 102 ? -8.984 30.781 -0.984 1 94.19 102 ALA A C 1
ATOM 785 O O . ALA A 1 102 ? -10.211 30.891 -0.982 1 94.19 102 ALA A O 1
ATOM 786 N N . SER A 1 103 ? -8.172 31.781 -1.094 1 90.88 103 SER A N 1
ATOM 787 C CA . SER A 1 103 ? -8.664 33.156 -1.1 1 90.88 103 SER A CA 1
ATOM 788 C C . SER A 1 103 ? -9.508 33.438 -2.34 1 90.88 103 SER A C 1
ATOM 790 O O . SER A 1 103 ? -10.539 34.094 -2.258 1 90.88 103 SER A O 1
ATOM 792 N N . ASP A 1 104 ? -9.156 32.875 -3.471 1 89.88 104 ASP A N 1
ATOM 793 C CA . ASP A 1 104 ? -9.812 33.188 -4.734 1 89.88 104 ASP A CA 1
ATOM 794 C C . ASP A 1 104 ? -11.062 32.344 -4.93 1 89.88 104 ASP A C 1
ATOM 796 O O . ASP A 1 104 ? -12.133 32.875 -5.254 1 89.88 104 ASP A O 1
ATOM 800 N N . SER A 1 105 ? -11.039 31.109 -4.684 1 91.44 105 SER A N 1
ATOM 801 C CA . SER A 1 105 ? -12.125 30.203 -5.02 1 91.44 105 SER A CA 1
ATOM 802 C C . SER A 1 105 ? -13.008 29.922 -3.807 1 91.44 105 SER A C 1
ATOM 804 O O . SER A 1 105 ? -14.141 29.469 -3.951 1 91.44 105 SER A O 1
ATOM 806 N N . GLY A 1 106 ? -12.438 30.094 -2.621 1 93.44 106 GLY A N 1
ATOM 807 C CA . GLY A 1 106 ? -13.164 29.75 -1.41 1 93.44 106 GLY A CA 1
ATOM 808 C C . GLY A 1 106 ? -13.141 28.266 -1.101 1 93.44 106 GLY A C 1
ATOM 809 O O . GLY A 1 106 ? -13.742 27.812 -0.122 1 93.44 106 GLY A O 1
ATOM 810 N N . LYS A 1 107 ? -12.469 27.656 -1.958 1 94.44 107 LYS A N 1
ATOM 811 C CA . LYS A 1 107 ? -12.367 26.219 -1.771 1 94.44 107 LYS A CA 1
ATOM 812 C C . LYS A 1 107 ? -11.664 25.875 -0.46 1 94.44 107 LYS A C 1
ATOM 814 O O . LYS A 1 107 ? -10.625 26.469 -0.135 1 94.44 107 LYS A O 1
ATOM 819 N N . VAL A 1 108 ? -12.289 24.891 0.272 1 96.56 108 VAL A N 1
ATOM 820 C CA . VAL A 1 108 ? -11.656 24.453 1.515 1 96.56 108 VAL A CA 1
ATOM 821 C C . VAL A 1 108 ? -10.453 23.562 1.201 1 96.56 108 VAL A C 1
ATOM 823 O O . VAL A 1 108 ? -10.602 22.5 0.605 1 96.56 108 VAL A O 1
ATOM 826 N N . LEU A 1 109 ? -9.266 23.969 1.614 1 97.38 109 LEU A N 1
ATOM 827 C CA . LEU A 1 109 ? -8.023 23.25 1.354 1 97.38 109 LEU A CA 1
ATOM 828 C C . LEU A 1 109 ? -7.688 22.312 2.504 1 97.38 109 LEU A C 1
ATOM 830 O O . LEU A 1 109 ? -7.066 21.266 2.295 1 97.38 109 LEU A O 1
ATOM 834 N N . PHE A 1 110 ? -8.109 22.766 3.697 1 96.75 110 PHE A N 1
ATOM 835 C CA . PHE A 1 110 ? -7.863 22 4.914 1 96.75 110 PHE A CA 1
ATOM 836 C C . PHE A 1 110 ? -8.961 22.25 5.941 1 96.75 110 PHE A C 1
ATOM 838 O O . PHE A 1 110 ? -9.367 23.406 6.152 1 96.75 110 PHE A O 1
ATOM 845 N N . SER A 1 111 ? -9.367 21.219 6.523 1 97.94 111 SER A N 1
ATOM 846 C CA . SER A 1 111 ? -10.328 21.359 7.617 1 97.94 111 SER A CA 1
ATOM 847 C C . SER A 1 111 ? -10.078 20.312 8.703 1 97.94 111 SER A C 1
ATOM 849 O O . SER A 1 111 ? -9.742 19.172 8.406 1 97.94 111 SER A O 1
ATOM 851 N N . ALA A 1 112 ? -10.18 20.766 9.945 1 96.94 112 ALA A N 1
ATOM 852 C CA . ALA A 1 112 ? -9.961 19.875 11.078 1 96.94 112 ALA A CA 1
ATOM 853 C C . ALA A 1 112 ? -11.055 20.047 12.125 1 96.94 112 ALA A C 1
ATOM 855 O O . ALA A 1 112 ? -11.328 21.172 12.57 1 96.94 112 ALA A O 1
ATOM 856 N N . ASP A 1 113 ? -11.641 18.969 12.469 1 95.06 113 ASP A N 1
ATOM 857 C CA . ASP A 1 113 ? -12.547 18.906 13.609 1 95.06 113 ASP A CA 1
ATOM 858 C C . ASP A 1 113 ? -12.375 17.594 14.383 1 95.06 113 ASP A C 1
ATOM 860 O O . ASP A 1 113 ? -11.453 16.828 14.109 1 95.06 113 ASP A O 1
ATOM 864 N N . GLU A 1 114 ? -13.109 17.391 15.336 1 92 114 GLU A N 1
ATOM 865 C CA . GLU A 1 114 ? -12.914 16.266 16.234 1 92 114 GLU A CA 1
ATOM 866 C C . GLU A 1 114 ? -13.086 14.938 15.492 1 92 114 GLU A C 1
ATOM 868 O O . GLU A 1 114 ? -12.461 13.938 15.852 1 92 114 GLU A O 1
ATOM 873 N N . ASP A 1 115 ? -13.844 14.953 14.461 1 93 115 ASP A N 1
ATOM 874 C CA . ASP A 1 115 ? -14.156 13.711 13.758 1 93 115 ASP A CA 1
ATOM 875 C C . ASP A 1 115 ? -13.133 13.422 12.664 1 93 115 ASP A C 1
ATOM 877 O O . ASP A 1 115 ? -12.656 12.297 12.539 1 93 115 ASP A O 1
ATOM 881 N N . GLU A 1 116 ? -12.859 14.461 11.938 1 96.31 116 GLU A N 1
ATOM 882 C CA . GLU A 1 116 ? -11.984 14.156 10.805 1 96.31 116 GLU A CA 1
ATOM 883 C C . GLU A 1 116 ? -11.164 15.383 10.406 1 96.31 116 GLU A C 1
ATOM 885 O O . GLU A 1 116 ? -11.508 16.516 10.75 1 96.31 116 GLU A O 1
ATOM 890 N N . ILE A 1 117 ? -10.086 15.148 9.805 1 97.56 117 ILE A N 1
ATOM 891 C CA . ILE A 1 117 ? -9.32 16.141 9.055 1 97.56 117 ILE A CA 1
ATOM 892 C C . ILE A 1 117 ? -9.484 15.883 7.555 1 97.56 117 ILE A C 1
ATOM 894 O O . ILE A 1 117 ? -9.383 14.742 7.094 1 97.56 117 ILE A O 1
ATOM 898 N N . VAL A 1 118 ? -9.812 16.922 6.832 1 97.56 118 VAL A N 1
ATOM 899 C CA . VAL A 1 118 ? -10.047 16.797 5.398 1 97.56 118 VAL A CA 1
ATOM 900 C C . VAL A 1 118 ? -9.031 17.641 4.629 1 97.56 118 VAL A C 1
ATOM 902 O O . VAL A 1 118 ? -8.891 18.844 4.883 1 97.56 118 VAL A O 1
ATOM 905 N N . ILE A 1 119 ? -8.281 16.938 3.748 1 97.56 119 ILE A N 1
ATOM 906 C CA . ILE A 1 119 ? -7.43 17.609 2.779 1 97.56 119 ILE A CA 1
ATOM 907 C C . ILE A 1 119 ? -8.18 17.766 1.456 1 97.56 119 ILE A C 1
ATOM 909 O O . ILE A 1 119 ? -8.406 16.781 0.75 1 97.56 119 ILE A O 1
ATOM 913 N N . GLY A 1 120 ? -8.461 19.031 1.11 1 96.69 120 GLY A N 1
ATOM 914 C CA . GLY A 1 120 ? -9.305 19.281 -0.044 1 96.69 120 GLY A CA 1
ATOM 915 C C . GLY A 1 120 ? -8.523 19.719 -1.271 1 96.69 120 GLY A C 1
ATOM 916 O O . GLY A 1 120 ? -9.078 19.812 -2.365 1 96.69 120 GLY A O 1
ATOM 917 N N . ALA A 1 121 ? -7.234 19.922 -1.053 1 96.25 121 ALA A N 1
ATOM 918 C CA . ALA A 1 121 ? -6.387 20.25 -2.195 1 96.25 121 ALA A CA 1
ATOM 919 C C . ALA A 1 121 ? -6.367 19.109 -3.207 1 96.25 121 ALA A C 1
ATOM 921 O O . ALA A 1 121 ? -6.688 17.969 -2.869 1 96.25 121 ALA A O 1
ATOM 922 N N . ASP A 1 122 ? -5.973 19.391 -4.438 1 95.06 122 ASP A N 1
ATOM 923 C CA . ASP A 1 122 ? -6.008 18.406 -5.512 1 95.06 122 ASP A CA 1
ATOM 924 C C . ASP A 1 122 ? -5.035 17.266 -5.234 1 95.06 122 ASP A C 1
ATOM 926 O O . ASP A 1 122 ? -5.266 16.125 -5.656 1 95.06 122 ASP A O 1
ATOM 930 N N . ARG A 1 123 ? -4.023 17.672 -4.586 1 96.19 123 ARG A N 1
ATOM 931 C CA . ARG A 1 123 ? -2.988 16.672 -4.359 1 96.19 123 ARG A CA 1
ATOM 932 C C . ARG A 1 123 ? -2.328 16.859 -2.998 1 96.19 123 ARG A C 1
ATOM 934 O O . ARG A 1 123 ? -2.041 18 -2.596 1 96.19 123 ARG A O 1
ATOM 941 N N . LEU A 1 124 ? -2.197 15.766 -2.256 1 97 124 LEU A N 1
ATOM 942 C CA . LEU A 1 124 ? -1.382 15.75 -1.046 1 97 124 LEU A CA 1
ATOM 943 C C . LEU A 1 124 ? -0.017 15.125 -1.32 1 97 124 LEU A C 1
ATOM 945 O O . LEU A 1 124 ? 0.069 14.016 -1.847 1 97 124 LEU A O 1
ATOM 949 N N . LYS A 1 125 ? 1.011 15.844 -0.974 1 96.31 125 LYS A N 1
ATOM 950 C CA . LYS A 1 125 ? 2.363 15.328 -1.172 1 96.31 125 LYS A CA 1
ATOM 951 C C . LYS A 1 125 ? 3.098 15.188 0.158 1 96.31 125 LYS A C 1
ATOM 953 O O . LYS A 1 125 ? 3.184 16.141 0.932 1 96.31 125 LYS A O 1
ATOM 958 N N . VAL A 1 126 ? 3.6 14 0.448 1 96 126 VAL A N 1
ATOM 959 C CA . VAL A 1 126 ? 4.422 13.719 1.62 1 96 126 VAL A CA 1
ATOM 960 C C . VAL A 1 126 ? 5.867 13.477 1.191 1 96 126 VAL A C 1
ATOM 962 O O . VAL A 1 126 ? 6.164 12.5 0.497 1 96 126 VAL A O 1
ATOM 965 N N . THR A 1 127 ? 6.809 14.25 1.69 1 95.06 127 THR A N 1
ATOM 966 C CA . THR A 1 127 ? 8.164 14.25 1.144 1 95.06 127 THR A CA 1
ATOM 967 C C . THR A 1 127 ? 9.164 13.797 2.197 1 95.06 127 THR A C 1
ATOM 969 O O . THR A 1 127 ? 10.344 13.602 1.892 1 95.06 127 THR A O 1
ATOM 972 N N . GLY A 1 128 ? 8.727 13.641 3.363 1 93.88 128 GLY A N 1
ATOM 973 C CA . GLY A 1 128 ? 9.641 13.219 4.414 1 93.88 128 GLY A CA 1
ATOM 974 C C . GLY A 1 128 ? 10.336 11.906 4.109 1 93.88 128 GLY A C 1
ATOM 975 O O . GLY A 1 128 ? 9.719 10.984 3.574 1 93.88 128 GLY A O 1
ATOM 976 N N . THR A 1 129 ? 11.523 11.82 4.598 1 93.5 129 THR A N 1
ATOM 977 C CA . THR A 1 129 ? 12.336 10.648 4.266 1 93.5 129 THR A CA 1
ATOM 978 C C . THR A 1 129 ? 11.844 9.414 5.012 1 93.5 129 THR A C 1
ATOM 980 O O . THR A 1 129 ? 12.039 8.289 4.555 1 93.5 129 THR A O 1
ATOM 983 N N . GLU A 1 130 ? 11.211 9.68 6.125 1 93.94 130 GLU A N 1
ATOM 984 C CA . GLU A 1 130 ? 10.758 8.531 6.906 1 93.94 130 GLU A CA 1
ATOM 985 C C . GLU A 1 130 ? 9.375 8.07 6.453 1 93.94 130 GLU A C 1
ATOM 987 O O . GLU A 1 130 ? 8.883 7.031 6.898 1 93.94 130 GLU A O 1
ATOM 992 N N . GLY A 1 131 ? 8.727 8.898 5.59 1 95.31 131 GLY A N 1
ATOM 993 C CA . GLY A 1 131 ? 7.445 8.516 5.023 1 95.31 131 GLY A CA 1
ATOM 994 C C . GLY A 1 131 ? 6.277 8.781 5.953 1 95.31 131 GLY A C 1
ATOM 995 O O . GLY A 1 131 ? 6.305 9.734 6.734 1 95.31 131 GLY A O 1
ATOM 996 N N . ALA A 1 132 ? 5.18 8.055 5.746 1 97.44 132 ALA A N 1
ATOM 997 C CA . ALA A 1 132 ? 3.957 8.195 6.531 1 97.44 132 ALA A CA 1
ATOM 998 C C . ALA A 1 132 ? 3.631 6.91 7.281 1 97.44 132 ALA A C 1
ATOM 1000 O O . ALA A 1 132 ? 3.809 5.812 6.75 1 97.44 132 ALA A O 1
ATOM 1001 N N . VAL A 1 133 ? 3.244 7.082 8.523 1 97.25 133 VAL A N 1
ATOM 1002 C CA . VAL A 1 133 ? 2.879 5.953 9.367 1 97.25 133 VAL A CA 1
ATOM 1003 C C . VAL A 1 133 ? 1.407 6.059 9.766 1 97.25 133 VAL A C 1
ATOM 1005 O O . VAL A 1 133 ? 0.993 7.035 10.391 1 97.25 133 VAL A O 1
ATOM 1008 N N . PHE A 1 134 ? 0.635 5.066 9.289 1 96.75 134 PHE A N 1
ATOM 1009 C CA . PHE A 1 134 ? -0.762 4.969 9.695 1 96.75 134 PHE A CA 1
ATOM 1010 C C . PHE A 1 134 ? -0.943 3.889 10.758 1 96.75 134 PHE A C 1
ATOM 1012 O O . PHE A 1 134 ? -0.75 2.701 10.484 1 96.75 134 PHE A O 1
ATOM 1019 N N . GLY A 1 135 ? -1.387 4.297 11.875 1 95.12 135 GLY A N 1
ATOM 1020 C CA . GLY A 1 135 ? -1.468 3.404 13.016 1 95.12 135 GLY A CA 1
ATOM 1021 C C . GLY A 1 135 ? -2.516 2.318 12.852 1 95.12 135 GLY A C 1
ATOM 1022 O O . GLY A 1 135 ? -2.463 1.291 13.531 1 95.12 135 GLY A O 1
ATOM 1023 N N . HIS A 1 136 ? -3.488 2.455 11.984 1 93.94 136 HIS A N 1
ATOM 1024 C CA . HIS A 1 136 ? -4.578 1.489 11.867 1 93.94 136 HIS A CA 1
ATOM 1025 C C . HIS A 1 136 ? -4.738 1.008 10.43 1 93.94 136 HIS A C 1
ATOM 1027 O O . HIS A 1 136 ? -4.438 -0.147 10.125 1 93.94 136 HIS A O 1
ATOM 1033 N N . SER A 1 137 ? -5.254 1.945 9.578 1 95.88 137 SER A N 1
ATOM 1034 C CA . SER A 1 137 ? -5.516 1.445 8.234 1 95.88 137 SER A CA 1
ATOM 1035 C C . SER A 1 137 ? -5.512 2.576 7.211 1 95.88 137 SER A C 1
ATOM 1037 O O . SER A 1 137 ? -5.602 3.75 7.574 1 95.88 137 SER A O 1
ATOM 1039 N N . VAL A 1 138 ? -5.336 2.18 5.965 1 96.06 138 VAL A N 1
ATOM 1040 C CA . VAL A 1 138 ? -5.492 3.055 4.809 1 96.06 138 VAL A CA 1
ATOM 1041 C C . VAL A 1 138 ? -6.609 2.531 3.91 1 96.06 138 VAL A C 1
ATOM 1043 O O . VAL A 1 138 ? -6.605 1.362 3.52 1 96.06 138 VAL A O 1
ATOM 1046 N N . GLU A 1 139 ? -7.57 3.301 3.703 1 95.38 139 GLU A N 1
ATOM 1047 C CA . GLU A 1 139 ? -8.664 2.959 2.797 1 95.38 139 GLU A CA 1
ATOM 1048 C C . GLU A 1 139 ? -8.516 3.678 1.459 1 95.38 139 GLU A C 1
ATOM 1050 O O . GLU A 1 139 ? -8.539 4.91 1.404 1 95.38 139 GLU A O 1
ATOM 1055 N N . THR A 1 140 ? -8.305 2.938 0.381 1 93.88 140 THR A N 1
ATOM 1056 C CA . THR A 1 140 ? -8.102 3.506 -0.947 1 93.88 140 THR A CA 1
ATOM 1057 C C . THR A 1 140 ? -8.445 2.486 -2.029 1 93.88 140 THR A C 1
ATOM 1059 O O . THR A 1 140 ? -8.227 1.286 -1.851 1 93.88 140 THR A O 1
ATOM 1062 N N . PRO A 1 141 ? -8.984 2.916 -3.135 1 91.25 141 PRO A N 1
ATOM 1063 C CA . PRO A 1 141 ? -9.281 1.986 -4.23 1 91.25 141 PRO A CA 1
ATOM 1064 C C . PRO A 1 141 ? -8.062 1.703 -5.105 1 91.25 141 PRO A C 1
ATOM 1066 O O . PRO A 1 141 ? -8.078 0.76 -5.902 1 91.25 141 PRO A O 1
ATOM 1069 N N . HIS A 1 142 ? -7.062 2.543 -4.98 1 91.06 142 HIS A N 1
ATOM 1070 C CA . HIS A 1 142 ? -5.969 2.424 -5.941 1 91.06 142 HIS A CA 1
ATOM 1071 C C . HIS A 1 142 ? -4.633 2.787 -5.301 1 91.06 142 HIS A C 1
ATOM 1073 O O . HIS A 1 142 ? -4.512 3.828 -4.652 1 91.06 142 HIS A O 1
ATOM 1079 N N . ILE A 1 143 ? -3.646 1.891 -5.375 1 92.38 143 ILE A N 1
ATOM 1080 C CA . ILE A 1 143 ? -2.262 2.152 -5 1 92.38 143 ILE A CA 1
ATOM 1081 C C . ILE A 1 143 ? -1.354 1.966 -6.211 1 92.38 143 ILE A C 1
ATOM 1083 O O . ILE A 1 143 ? -1.387 0.92 -6.863 1 92.38 143 ILE A O 1
ATOM 1087 N N . ARG A 1 144 ? -0.529 2.936 -6.504 1 90.75 144 ARG A N 1
ATOM 1088 C CA . ARG A 1 144 ? 0.33 2.867 -7.684 1 90.75 144 ARG A CA 1
ATOM 1089 C C . ARG A 1 144 ? 1.718 3.424 -7.383 1 90.75 144 ARG A C 1
ATOM 1091 O O . ARG A 1 144 ? 1.863 4.332 -6.562 1 90.75 144 ARG A O 1
ATOM 1098 N N . ALA A 1 145 ? 2.736 2.811 -8.008 1 92.12 145 ALA A N 1
ATOM 1099 C CA . ALA A 1 145 ? 4.086 3.357 -7.906 1 92.12 145 ALA A CA 1
ATOM 1100 C C . ALA A 1 145 ? 4.289 4.504 -8.891 1 92.12 145 ALA A C 1
ATOM 1102 O O . ALA A 1 145 ? 3.664 4.535 -9.953 1 92.12 145 ALA A O 1
ATOM 1103 N N . GLU A 1 146 ? 5.086 5.426 -8.477 1 89.69 146 GLU A N 1
ATOM 1104 C CA . GLU A 1 146 ? 5.496 6.461 -9.422 1 89.69 146 GLU A CA 1
ATOM 1105 C C . GLU A 1 146 ? 6.219 5.859 -10.625 1 89.69 146 GLU A C 1
ATOM 1107 O O . GLU A 1 146 ? 6.797 4.777 -10.531 1 89.69 146 GLU A O 1
ATOM 1112 N N . PRO A 1 147 ? 6.09 6.66 -11.641 1 86.06 147 PRO A N 1
ATOM 1113 C CA . PRO A 1 147 ? 6.812 6.164 -12.812 1 86.06 147 PRO A CA 1
ATOM 1114 C C . PRO A 1 147 ? 8.281 5.859 -12.516 1 86.06 147 PRO A C 1
ATOM 1116 O O . PRO A 1 147 ? 8.914 6.566 -11.734 1 86.06 147 PRO A O 1
ATOM 1119 N N . SER A 1 148 ? 8.82 4.801 -13 1 87.81 148 SER A N 1
ATOM 1120 C CA . SER A 1 148 ? 10.203 4.34 -12.906 1 87.81 148 SER A CA 1
ATOM 1121 C C . SER A 1 148 ? 10.508 3.797 -11.516 1 87.81 148 SER A C 1
ATOM 1123 O O . SER A 1 148 ? 11.672 3.748 -11.102 1 87.81 148 SER A O 1
ATOM 1125 N N . GLN A 1 149 ? 9.492 3.604 -10.773 1 90.19 149 GLN A N 1
ATOM 1126 C CA . GLN A 1 149 ? 9.688 2.984 -9.461 1 90.19 149 GLN A CA 1
ATOM 1127 C C . GLN A 1 149 ? 8.906 1.675 -9.359 1 90.19 149 GLN A C 1
ATOM 1129 O O . GLN A 1 149 ? 7.84 1.532 -9.953 1 90.19 149 GLN A O 1
ATOM 1134 N N . ASP A 1 150 ? 9.531 0.705 -8.641 1 92.5 150 ASP A N 1
ATOM 1135 C CA . ASP A 1 150 ? 8.828 -0.528 -8.305 1 92.5 150 ASP A CA 1
ATOM 1136 C C . ASP A 1 150 ? 7.812 -0.296 -7.188 1 92.5 150 ASP A C 1
ATOM 1138 O O . ASP A 1 150 ? 7.984 0.604 -6.363 1 92.5 150 ASP A O 1
ATOM 1142 N N . LEU A 1 151 ? 6.691 -0.998 -7.211 1 94.25 151 LEU A N 1
ATOM 1143 C CA . LEU A 1 151 ? 5.805 -1.076 -6.055 1 94.25 151 LEU A CA 1
ATOM 1144 C C . LEU A 1 151 ? 6.195 -2.236 -5.145 1 94.25 151 LEU A C 1
ATOM 1146 O O . LEU A 1 151 ? 6.105 -3.4 -5.547 1 94.25 151 LEU A O 1
ATOM 1150 N N . ARG A 1 152 ? 6.629 -1.881 -4.035 1 95.12 152 ARG A N 1
ATOM 1151 C CA . ARG A 1 152 ? 7.117 -2.895 -3.105 1 95.12 152 ARG A CA 1
ATOM 1152 C C . ARG A 1 152 ? 6.195 -3.018 -1.896 1 95.12 152 ARG A C 1
ATOM 1154 O O . ARG A 1 152 ? 5.926 -2.027 -1.211 1 95.12 152 ARG A O 1
ATOM 1161 N N . LEU A 1 153 ? 5.57 -4.176 -1.707 1 96.31 153 LEU A N 1
ATOM 1162 C CA . LEU A 1 153 ? 4.805 -4.531 -0.518 1 96.31 153 LEU A CA 1
ATOM 1163 C C . LEU A 1 153 ? 5.629 -5.41 0.419 1 96.31 153 LEU A C 1
ATOM 1165 O O . LEU A 1 153 ? 6.035 -6.512 0.046 1 96.31 153 LEU A O 1
ATOM 1169 N N . GLU A 1 154 ? 5.891 -4.922 1.655 1 96.06 154 GLU A N 1
ATOM 1170 C CA . GLU A 1 154 ? 6.812 -5.633 2.541 1 96.06 154 GLU A CA 1
ATOM 1171 C C . GLU A 1 154 ? 6.254 -5.719 3.959 1 96.06 154 GLU A C 1
ATOM 1173 O O . GLU A 1 154 ? 5.672 -4.758 4.465 1 96.06 154 GLU A O 1
ATOM 1178 N N . SER A 1 155 ? 6.305 -6.844 4.559 1 96.12 155 SER A N 1
ATOM 1179 C CA . SER A 1 155 ? 6.191 -7.082 5.996 1 96.12 155 SER A CA 1
ATOM 1180 C C . SER A 1 155 ? 7.496 -7.621 6.57 1 96.12 155 SER A C 1
ATOM 1182 O O . SER A 1 155 ? 7.723 -8.836 6.582 1 96.12 155 SER A O 1
ATOM 1184 N N . PRO A 1 156 ? 8.375 -6.801 7.043 1 93.31 156 PRO A N 1
ATOM 1185 C CA . PRO A 1 156 ? 9.766 -7.152 7.336 1 93.31 156 PRO A CA 1
ATOM 1186 C C . PRO A 1 156 ? 9.883 -8.281 8.359 1 93.31 156 PRO A C 1
ATOM 1188 O O . PRO A 1 156 ? 10.844 -9.055 8.32 1 93.31 156 PRO A O 1
ATOM 1191 N N . THR A 1 157 ? 8.875 -8.32 9.195 1 94 157 THR A N 1
ATOM 1192 C CA . THR A 1 157 ? 9.102 -9.273 10.281 1 94 157 THR A CA 1
ATOM 1193 C C . THR A 1 157 ? 7.941 -10.258 10.383 1 94 157 THR A C 1
ATOM 1195 O O . THR A 1 157 ? 7.906 -11.086 11.297 1 94 157 THR A O 1
ATOM 1198 N N . ARG A 1 158 ? 6.977 -10.156 9.586 1 95.94 158 ARG A N 1
ATOM 1199 C CA . ARG A 1 158 ? 5.797 -11.008 9.703 1 95.94 158 ARG A CA 1
ATOM 1200 C C . ARG A 1 158 ? 5.301 -11.453 8.328 1 95.94 158 ARG A C 1
ATOM 1202 O O . ARG A 1 158 ? 6.094 -11.859 7.48 1 95.94 158 ARG A O 1
ATOM 1209 N N . SER A 1 159 ? 3.99 -11.617 8.18 1 96.62 159 SER A N 1
ATOM 1210 C CA . SER A 1 159 ? 3.396 -12.172 6.965 1 96.62 159 SER A CA 1
ATOM 1211 C C . SER A 1 159 ? 2.627 -11.109 6.191 1 96.62 159 SER A C 1
ATOM 1213 O O . SER A 1 159 ? 2.244 -10.078 6.754 1 96.62 159 SER A O 1
ATOM 1215 N N . LEU A 1 160 ? 2.529 -11.289 4.879 1 96.06 160 LEU A N 1
ATOM 1216 C CA . LEU A 1 160 ? 1.684 -10.5 3.986 1 96.06 160 LEU A CA 1
ATOM 1217 C C . LEU A 1 160 ? 0.425 -11.273 3.609 1 96.06 160 LEU A C 1
ATOM 1219 O O . LEU A 1 160 ? 0.509 -12.375 3.062 1 96.06 160 LEU A O 1
ATOM 1223 N N . ILE A 1 161 ? -0.747 -10.727 3.951 1 95.5 161 ILE A N 1
ATOM 1224 C CA . ILE A 1 161 ? -2.018 -11.406 3.715 1 95.5 161 ILE A CA 1
ATOM 1225 C C . ILE A 1 161 ? -2.881 -10.57 2.773 1 95.5 161 ILE A C 1
ATOM 1227 O O . ILE A 1 161 ? -3.098 -9.375 3.014 1 95.5 161 ILE A O 1
ATOM 1231 N N . MET A 1 162 ? -3.305 -11.156 1.63 1 94 162 MET A N 1
ATOM 1232 C CA . MET A 1 162 ? -4.215 -10.523 0.683 1 94 162 MET A CA 1
ATOM 1233 C C . MET A 1 162 ? -5.508 -11.312 0.55 1 94 162 MET A C 1
ATOM 1235 O O . MET A 1 162 ? -5.484 -12.508 0.236 1 94 162 MET A O 1
ATOM 1239 N N . GLU A 1 163 ? -6.664 -10.625 0.826 1 93.31 163 GLU A N 1
ATOM 1240 C CA . GLU A 1 163 ? -7.969 -11.281 0.764 1 93.31 163 GLU A CA 1
ATOM 1241 C C . GLU A 1 163 ? -8.961 -10.453 -0.042 1 93.31 163 GLU A C 1
ATOM 1243 O O . GLU A 1 163 ? -9.172 -9.273 0.241 1 93.31 163 GLU A O 1
ATOM 1248 N N . ALA A 1 164 ? -9.547 -11.039 -1.045 1 92.56 164 ALA A N 1
ATOM 1249 C CA . ALA A 1 164 ? -10.609 -10.445 -1.858 1 92.56 164 ALA A CA 1
ATOM 1250 C C . ALA A 1 164 ? -11.562 -11.516 -2.385 1 92.56 164 ALA A C 1
ATOM 1252 O O . ALA A 1 164 ? -11.25 -12.211 -3.354 1 92.56 164 ALA A O 1
ATOM 1253 N N . PRO A 1 165 ? -12.711 -11.625 -1.793 1 87.56 165 PRO A N 1
ATOM 1254 C CA . PRO A 1 165 ? -13.609 -12.734 -2.098 1 87.56 165 PRO A CA 1
ATOM 1255 C C . PRO A 1 165 ? -13.945 -12.836 -3.584 1 87.56 165 PRO A C 1
ATOM 1257 O O . PRO A 1 165 ? -14.023 -13.938 -4.129 1 87.56 165 PRO A O 1
ATOM 1260 N N . ARG A 1 166 ? -14.078 -11.758 -4.285 1 89 166 ARG A N 1
ATOM 1261 C CA . ARG A 1 166 ? -14.531 -11.805 -5.672 1 89 166 ARG A CA 1
ATOM 1262 C C . ARG A 1 166 ? -13.359 -12.039 -6.625 1 89 166 ARG A C 1
ATOM 1264 O O . ARG A 1 166 ? -13.555 -12.391 -7.785 1 89 166 ARG A O 1
ATOM 1271 N N . GLY A 1 167 ? -12.195 -11.773 -6.215 1 90.5 167 GLY A N 1
ATOM 1272 C CA . GLY A 1 167 ? -11.039 -12.047 -7.051 1 90.5 167 GLY A CA 1
ATOM 1273 C C . GLY A 1 167 ? -9.859 -11.133 -6.762 1 90.5 167 GLY A C 1
ATOM 1274 O O . GLY A 1 167 ? -10.023 -10.07 -6.164 1 90.5 167 GLY A O 1
ATOM 1275 N N . ILE A 1 168 ? -8.656 -11.578 -7.117 1 90.25 168 ILE A N 1
ATOM 1276 C CA . ILE A 1 168 ? -7.422 -10.82 -6.949 1 90.25 168 ILE A CA 1
ATOM 1277 C C . ILE A 1 168 ? -6.668 -10.758 -8.273 1 90.25 168 ILE A C 1
ATOM 1279 O O . ILE A 1 168 ? -6.496 -11.773 -8.945 1 90.25 168 ILE A O 1
ATOM 1283 N N . GLN A 1 169 ? -6.453 -9.531 -8.594 1 87.56 169 GLN A N 1
ATOM 1284 C CA . GLN A 1 169 ? -5.676 -9.312 -9.812 1 87.56 169 GLN A CA 1
ATOM 1285 C C . GLN A 1 169 ? -4.406 -8.523 -9.516 1 87.56 169 GLN A C 1
ATOM 1287 O O . GLN A 1 169 ? -4.449 -7.504 -8.82 1 87.56 169 GLN A O 1
ATOM 1292 N N . VAL A 1 170 ? -3.256 -9.086 -9.898 1 85.62 170 VAL A N 1
ATOM 1293 C CA . VAL A 1 170 ? -1.966 -8.406 -9.828 1 85.62 170 VAL A CA 1
ATOM 1294 C C . VAL A 1 170 ? -1.385 -8.25 -11.234 1 85.62 170 VAL A C 1
ATOM 1296 O O . VAL A 1 170 ? -1.297 -9.219 -11.984 1 85.62 170 VAL A O 1
ATOM 1299 N N . SER A 1 171 ? -1.014 -6.945 -11.523 1 87.38 171 SER A N 1
ATOM 1300 C CA . SER A 1 171 ? -0.57 -6.723 -12.898 1 87.38 171 SER A CA 1
ATOM 1301 C C . SER A 1 171 ? 0.712 -5.898 -12.938 1 87.38 171 SER A C 1
ATOM 1303 O O . SER A 1 171 ? 0.815 -4.871 -12.266 1 87.38 171 SER A O 1
ATOM 1305 N N . ALA A 1 172 ? 1.761 -6.391 -13.609 1 89.88 172 ALA A N 1
ATOM 1306 C CA . ALA A 1 172 ? 2.971 -5.656 -13.961 1 89.88 172 ALA A CA 1
ATOM 1307 C C . ALA A 1 172 ? 3.18 -5.637 -15.477 1 89.88 172 ALA A C 1
ATOM 1309 O O . ALA A 1 172 ? 3.918 -6.465 -16.016 1 89.88 172 ALA A O 1
ATOM 1310 N N . ALA A 1 173 ? 2.662 -4.664 -16.078 1 85.88 173 ALA A N 1
ATOM 1311 C CA . ALA A 1 173 ? 2.529 -4.625 -17.531 1 85.88 173 ALA A CA 1
ATOM 1312 C C . ALA A 1 173 ? 3.893 -4.52 -18.203 1 85.88 173 ALA A C 1
ATOM 1314 O O . ALA A 1 173 ? 4.055 -4.918 -19.359 1 85.88 173 ALA A O 1
ATOM 1315 N N . ALA A 1 174 ? 4.82 -4.016 -17.5 1 87.81 174 ALA A N 1
ATOM 1316 C CA . ALA A 1 174 ? 6.094 -3.779 -18.172 1 87.81 174 ALA A CA 1
ATOM 1317 C C . ALA A 1 174 ? 7.223 -4.566 -17.5 1 87.81 174 ALA A C 1
ATOM 1319 O O . ALA A 1 174 ? 8.305 -4.715 -18.078 1 87.81 174 ALA A O 1
ATOM 1320 N N . GLY A 1 175 ? 6.91 -5.035 -16.344 1 91.25 175 GLY A N 1
ATOM 1321 C CA . GLY A 1 175 ? 8.023 -5.605 -15.602 1 91.25 175 GLY A CA 1
ATOM 1322 C C . GLY A 1 175 ? 7.727 -6.988 -15.055 1 91.25 175 GLY A C 1
ATOM 1323 O O . GLY A 1 175 ? 7.176 -7.836 -15.758 1 91.25 175 GLY A O 1
ATOM 1324 N N . ASP A 1 176 ? 8.25 -7.273 -13.875 1 93.06 176 ASP A N 1
ATOM 1325 C CA . ASP A 1 176 ? 8.203 -8.578 -13.227 1 93.06 176 ASP A CA 1
ATOM 1326 C C . ASP A 1 176 ? 7.215 -8.578 -12.055 1 93.06 176 ASP A C 1
ATOM 1328 O O . ASP A 1 176 ? 6.844 -7.512 -11.562 1 93.06 176 ASP A O 1
ATOM 1332 N N . PHE A 1 177 ? 6.766 -9.695 -11.773 1 93.94 177 PHE A N 1
ATOM 1333 C CA . PHE A 1 177 ? 6.098 -9.961 -10.508 1 93.94 177 PHE A CA 1
ATOM 1334 C C . PHE A 1 177 ? 6.91 -10.938 -9.664 1 93.94 177 PHE A C 1
ATOM 1336 O O . PHE A 1 177 ? 7.199 -12.055 -10.109 1 93.94 177 PHE A O 1
ATOM 1343 N N . LYS A 1 178 ? 7.301 -10.461 -8.539 1 95.38 178 LYS A N 1
ATOM 1344 C CA . LYS A 1 178 ? 8.125 -11.281 -7.652 1 95.38 178 LYS A CA 1
ATOM 1345 C C . LYS A 1 178 ? 7.484 -11.422 -6.277 1 95.38 178 LYS A C 1
ATOM 1347 O O . LYS A 1 178 ? 7.125 -10.422 -5.645 1 95.38 178 LYS A O 1
ATOM 1352 N N . ALA A 1 179 ? 7.246 -12.641 -5.789 1 96.06 179 ALA A N 1
ATOM 1353 C CA . ALA A 1 179 ? 6.789 -12.953 -4.438 1 96.06 179 ALA A CA 1
ATOM 1354 C C . ALA A 1 179 ? 7.762 -13.891 -3.732 1 96.06 179 ALA A C 1
ATOM 1356 O O . ALA A 1 179 ? 7.988 -15.016 -4.188 1 96.06 179 ALA A O 1
ATOM 1357 N N . THR A 1 180 ? 8.32 -13.391 -2.592 1 96 180 THR A N 1
ATOM 1358 C CA . THR A 1 180 ? 9.359 -14.148 -1.909 1 96 180 THR A CA 1
ATOM 1359 C C . THR A 1 180 ? 9.078 -14.227 -0.411 1 96 180 THR A C 1
ATOM 1361 O O . THR A 1 180 ? 8.734 -13.227 0.213 1 96 180 THR A O 1
ATOM 1364 N N . CYS A 1 181 ? 9.266 -15.414 0.109 1 95.81 181 CYS A N 1
ATOM 1365 C CA . CYS A 1 181 ? 9.117 -15.625 1.545 1 95.81 181 CYS A CA 1
ATOM 1366 C C . CYS A 1 181 ? 10.031 -16.75 2.031 1 95.81 181 CYS A C 1
ATOM 1368 O O . CYS A 1 181 ? 10.703 -17.391 1.229 1 95.81 181 CYS A O 1
ATOM 1370 N N . ARG A 1 182 ? 10.18 -16.797 3.291 1 94.81 182 ARG A N 1
ATOM 1371 C CA . ARG A 1 182 ? 11.008 -17.859 3.857 1 94.81 182 ARG A CA 1
ATOM 1372 C C . ARG A 1 182 ? 10.188 -19.125 4.105 1 94.81 182 ARG A C 1
ATOM 1374 O O . ARG A 1 182 ? 10.648 -20.234 3.824 1 94.81 182 ARG A O 1
ATOM 1381 N N . LYS A 1 183 ? 8.969 -18.906 4.559 1 94.44 183 LYS A N 1
ATOM 1382 C CA . LYS A 1 183 ? 8.133 -20.062 4.922 1 94.44 183 LYS A CA 1
ATOM 1383 C C . LYS A 1 183 ? 7.086 -20.328 3.848 1 94.44 183 LYS A C 1
ATOM 1385 O O . LYS A 1 183 ? 7.422 -20.531 2.678 1 94.44 183 LYS A O 1
ATOM 1390 N N . GLU A 1 184 ? 5.848 -20.156 4.16 1 92.31 184 GLU A N 1
ATOM 1391 C CA . GLU A 1 184 ? 4.809 -20.656 3.26 1 92.31 184 GLU A CA 1
ATOM 1392 C C . GLU A 1 184 ? 4.312 -19.547 2.336 1 92.31 184 GLU A C 1
ATOM 1394 O O . GLU A 1 184 ? 4.012 -18.438 2.789 1 92.31 184 GLU A O 1
ATOM 1399 N N . LEU A 1 185 ? 4.32 -19.859 1.03 1 95.06 185 LEU A N 1
ATOM 1400 C CA . LEU A 1 185 ? 3.633 -19.062 0.019 1 95.06 185 LEU A CA 1
ATOM 1401 C C . LEU A 1 185 ? 2.344 -19.75 -0.426 1 95.06 185 LEU A C 1
ATOM 1403 O O . LEU A 1 185 ? 2.383 -20.797 -1.068 1 95.06 185 LEU A O 1
ATOM 1407 N N . HIS A 1 186 ? 1.234 -19.203 -0.093 1 95.19 186 HIS A N 1
ATOM 1408 C CA . HIS A 1 186 ? -0.062 -19.828 -0.324 1 95.19 186 HIS A CA 1
ATOM 1409 C C . HIS A 1 186 ? -0.917 -19 -1.271 1 95.19 186 HIS A C 1
ATOM 1411 O O . HIS A 1 186 ? -1.262 -17.859 -0.958 1 95.19 186 HIS A O 1
ATOM 1417 N N . LEU A 1 187 ? -1.216 -19.469 -2.463 1 95 187 LEU A N 1
ATOM 1418 C CA . LEU A 1 187 ? -2.178 -18.875 -3.393 1 95 187 LEU A CA 1
ATOM 1419 C C . LEU A 1 187 ? -3.426 -19.75 -3.5 1 95 187 LEU A C 1
ATOM 1421 O O . LEU A 1 187 ? -3.342 -20.922 -3.885 1 95 187 LEU A O 1
ATOM 1425 N N . GLN A 1 188 ? -4.609 -19.156 -3.129 1 93.25 188 GLN A N 1
ATOM 1426 C CA . GLN A 1 188 ? -5.809 -19.984 -3.047 1 93.25 188 GLN A CA 1
ATOM 1427 C C . GLN A 1 188 ? -6.996 -19.297 -3.721 1 93.25 188 GLN A C 1
ATOM 1429 O O . GLN A 1 188 ? -7.273 -18.125 -3.455 1 93.25 188 GLN A O 1
ATOM 1434 N N . SER A 1 189 ? -7.625 -19.906 -4.633 1 93.44 189 SER A N 1
ATOM 1435 C CA . SER A 1 189 ? -8.938 -19.562 -5.18 1 93.44 189 SER A CA 1
ATOM 1436 C C . SER A 1 189 ? -9.938 -20.688 -4.941 1 93.44 189 SER A C 1
ATOM 1438 O O . SER A 1 189 ? -9.914 -21.703 -5.641 1 93.44 189 SER A O 1
ATOM 1440 N N . THR A 1 190 ? -10.812 -20.531 -4.027 1 89.5 190 THR A N 1
ATOM 1441 C CA . THR A 1 190 ? -11.672 -21.609 -3.57 1 89.5 190 THR A CA 1
ATOM 1442 C C . THR A 1 190 ? -12.633 -22.047 -4.676 1 89.5 190 THR A C 1
ATOM 1444 O O . THR A 1 190 ? -12.836 -23.234 -4.902 1 89.5 190 THR A O 1
ATOM 1447 N N . GLU A 1 191 ? -13.195 -21.156 -5.324 1 89.75 191 GLU A N 1
ATOM 1448 C CA . GLU A 1 191 ? -14.227 -21.5 -6.301 1 89.75 191 GLU A CA 1
ATOM 1449 C C . GLU A 1 191 ? -13.805 -21.078 -7.711 1 89.75 191 GLU A C 1
ATOM 1451 O O . GLU A 1 191 ? -14.586 -21.203 -8.656 1 89.75 191 GLU A O 1
ATOM 1456 N N . GLY A 1 192 ? -12.602 -20.609 -7.781 1 91.38 192 GLY A N 1
ATOM 1457 C CA . GLY A 1 192 ? -12.219 -20.062 -9.07 1 91.38 192 GLY A CA 1
ATOM 1458 C C . GLY A 1 192 ? -10.914 -20.641 -9.602 1 91.38 192 GLY A C 1
ATOM 1459 O O . GLY A 1 192 ? -10.625 -21.828 -9.391 1 91.38 192 GLY A O 1
ATOM 1460 N N . GLU A 1 193 ? -10.242 -19.844 -10.438 1 92.62 193 GLU A N 1
ATOM 1461 C CA . GLU A 1 193 ? -9.031 -20.266 -11.133 1 92.62 193 GLU A CA 1
ATOM 1462 C C . GLU A 1 193 ? -7.824 -19.438 -10.695 1 92.62 193 GLU A C 1
ATOM 1464 O O . GLU A 1 193 ? -7.969 -18.297 -10.281 1 92.62 193 GLU A O 1
ATOM 1469 N N . ILE A 1 194 ? -6.688 -20.109 -10.609 1 93.81 194 ILE A N 1
ATOM 1470 C CA . ILE A 1 194 ? -5.406 -19.406 -10.539 1 93.81 194 ILE A CA 1
ATOM 1471 C C . ILE A 1 194 ? -4.793 -19.312 -11.93 1 93.81 194 ILE A C 1
ATOM 1473 O O . ILE A 1 194 ? -4.586 -20.328 -12.594 1 93.81 194 ILE A O 1
ATOM 1477 N N . PHE A 1 195 ? -4.699 -18.141 -12.406 1 94 195 PHE A N 1
ATOM 1478 C CA . PHE A 1 195 ? -4.113 -17.906 -13.719 1 94 195 PHE A CA 1
ATOM 1479 C C . PHE A 1 195 ? -2.799 -17.141 -13.594 1 94 195 PHE A C 1
ATOM 1481 O O . PHE A 1 195 ? -2.789 -15.969 -13.203 1 94 195 PHE A O 1
ATOM 1488 N N . LEU A 1 196 ? -1.661 -17.781 -13.875 1 94.38 196 LEU A N 1
ATOM 1489 C CA . LEU A 1 196 ? -0.336 -17.172 -13.922 1 94.38 196 LEU A CA 1
ATOM 1490 C C . LEU A 1 196 ? 0.141 -17.031 -15.359 1 94.38 196 LEU A C 1
ATOM 1492 O O . LEU A 1 196 ? 0.242 -18.016 -16.094 1 94.38 196 LEU A O 1
ATOM 1496 N N . ASN A 1 197 ? 0.329 -15.773 -15.758 1 93.44 197 ASN A N 1
ATOM 1497 C CA . ASN A 1 197 ? 0.677 -15.484 -17.141 1 93.44 197 ASN A CA 1
ATOM 1498 C C . ASN A 1 197 ? 1.904 -14.586 -17.234 1 93.44 197 ASN A C 1
ATOM 1500 O O . ASN A 1 197 ? 1.857 -13.422 -16.844 1 93.44 197 ASN A O 1
ATOM 1504 N N . ALA A 1 198 ? 2.994 -15.125 -17.797 1 95 198 ALA A N 1
ATOM 1505 C CA . ALA A 1 198 ? 4.238 -14.383 -17.969 1 95 198 ALA A CA 1
ATOM 1506 C C . ALA A 1 198 ? 5.117 -15.016 -19.047 1 95 198 ALA A C 1
ATOM 1508 O O . ALA A 1 198 ? 4.93 -16.172 -19.406 1 95 198 ALA A O 1
ATOM 1509 N N . ASP A 1 199 ? 6.027 -14.227 -19.547 1 92.25 199 ASP A N 1
ATOM 1510 C CA . ASP A 1 199 ? 6.984 -14.766 -20.5 1 92.25 199 ASP A CA 1
ATOM 1511 C C . ASP A 1 199 ? 7.809 -15.898 -19.891 1 92.25 199 ASP A C 1
ATOM 1513 O O . ASP A 1 199 ? 8.125 -16.875 -20.562 1 92.25 199 ASP A O 1
ATOM 1517 N N . THR A 1 200 ? 8.156 -15.664 -18.672 1 92.69 200 THR A N 1
ATOM 1518 C CA . THR A 1 200 ? 8.867 -16.672 -17.906 1 92.69 200 THR A CA 1
ATOM 1519 C C . THR A 1 200 ? 8.242 -16.844 -16.531 1 92.69 200 THR A C 1
ATOM 1521 O O . THR A 1 200 ? 7.965 -15.867 -15.844 1 92.69 200 THR A O 1
ATOM 1524 N N . ILE A 1 201 ? 7.973 -18.078 -16.203 1 94.94 201 ILE A N 1
ATOM 1525 C CA . ILE A 1 201 ? 7.492 -18.422 -14.875 1 94.94 201 ILE A CA 1
ATOM 1526 C C . ILE A 1 201 ? 8.523 -19.281 -14.156 1 94.94 201 ILE A C 1
ATOM 1528 O O . ILE A 1 201 ? 8.93 -20.328 -14.672 1 94.94 201 ILE A O 1
ATOM 1532 N N . ARG A 1 202 ? 8.992 -18.797 -13.039 1 94.69 202 ARG A N 1
ATOM 1533 C CA . ARG A 1 202 ? 9.984 -19.531 -12.266 1 94.69 202 ARG A CA 1
ATOM 1534 C C . ARG A 1 202 ? 9.453 -19.891 -10.883 1 94.69 202 ARG A C 1
ATOM 1536 O O . ARG A 1 202 ? 8.93 -19.031 -10.172 1 94.69 202 ARG A O 1
ATOM 1543 N N . LEU A 1 203 ? 9.453 -21.109 -10.547 1 94 203 LEU A N 1
ATOM 1544 C CA . LEU A 1 203 ? 9.227 -21.609 -9.188 1 94 203 LEU A CA 1
ATOM 1545 C C . LEU A 1 203 ? 10.555 -21.938 -8.508 1 94 203 LEU A C 1
ATOM 1547 O O . LEU A 1 203 ? 11.234 -22.891 -8.875 1 94 203 LEU A O 1
ATOM 1551 N N . GLY A 1 204 ? 10.852 -21.156 -7.504 1 89.62 204 GLY A N 1
ATOM 1552 C CA . GLY A 1 204 ? 12.164 -21.281 -6.879 1 89.62 204 GLY A CA 1
ATOM 1553 C C . GLY A 1 204 ? 12.172 -22.234 -5.695 1 89.62 204 GLY A C 1
ATOM 1554 O O . GLY A 1 204 ? 11.164 -22.359 -4.984 1 89.62 204 GLY A O 1
ATOM 1555 N N . ASN A 1 205 ? 13.312 -22.922 -5.605 1 89.38 205 ASN A N 1
ATOM 1556 C CA . ASN A 1 205 ? 13.633 -23.734 -4.434 1 89.38 205 ASN A CA 1
ATOM 1557 C C . ASN A 1 205 ? 12.711 -24.953 -4.32 1 89.38 205 ASN A C 1
ATOM 1559 O O . ASN A 1 205 ? 12.234 -25.281 -3.23 1 89.38 205 ASN A O 1
ATOM 1563 N N . LEU A 1 206 ? 12.375 -25.469 -5.445 1 88.44 206 LEU A N 1
ATOM 1564 C CA . LEU A 1 206 ? 11.602 -26.703 -5.41 1 88.44 206 LEU A CA 1
ATOM 1565 C C . LEU A 1 206 ? 12.438 -27.859 -4.887 1 88.44 206 LEU A C 1
ATOM 1567 O O . LEU A 1 206 ? 13.617 -27.984 -5.223 1 88.44 206 LEU A O 1
ATOM 1571 N N . PRO A 1 207 ? 11.883 -28.656 -3.998 1 84.94 207 PRO A N 1
ATOM 1572 C CA . PRO A 1 207 ? 12.641 -29.797 -3.486 1 84.94 207 PRO A CA 1
ATOM 1573 C C . PRO A 1 207 ? 12.961 -30.812 -4.57 1 84.94 207 PRO A C 1
ATOM 1575 O O . PRO A 1 207 ? 12.195 -30.984 -5.523 1 84.94 207 PRO A O 1
ATOM 1578 N N . MET A 1 208 ? 14.133 -31.516 -4.484 1 83.69 208 MET A N 1
ATOM 1579 C CA . MET A 1 208 ? 14.578 -32.531 -5.441 1 83.69 208 MET A CA 1
ATOM 1580 C C . MET A 1 208 ? 14.148 -33.938 -4.996 1 83.69 208 MET A C 1
ATOM 1582 O O . MET A 1 208 ? 14.297 -34.281 -3.824 1 83.69 208 MET A O 1
ATOM 1586 N N . GLY A 1 209 ? 13.461 -34.594 -6.008 1 78.06 209 GLY A N 1
ATOM 1587 C CA . GLY A 1 209 ? 13.133 -35.969 -5.727 1 78.06 209 GLY A CA 1
ATOM 1588 C C . GLY A 1 209 ? 14.344 -36.875 -5.719 1 78.06 209 GLY A C 1
ATOM 1589 O O . GLY A 1 209 ? 15.344 -36.594 -6.379 1 78.06 209 GLY A O 1
ATOM 1590 N N . SER A 1 210 ? 14.453 -37.75 -4.812 1 73.31 210 SER A N 1
ATOM 1591 C CA . SER A 1 210 ? 15.539 -38.75 -4.75 1 73.31 210 SER A CA 1
ATOM 1592 C C . SER A 1 210 ? 15.258 -39.938 -5.645 1 73.31 210 SER A C 1
ATOM 1594 O O . SER A 1 210 ? 14.125 -40.438 -5.691 1 73.31 210 SER A O 1
ATOM 1596 N N . PHE A 1 211 ? 15.953 -40.031 -6.777 1 62.34 211 PHE A N 1
ATOM 1597 C CA . PHE A 1 211 ? 15.836 -41.188 -7.625 1 62.34 211 PHE A CA 1
ATOM 1598 C C . PHE A 1 211 ? 16.578 -42.375 -7.016 1 62.34 211 PHE A C 1
ATOM 1600 O O . PHE A 1 211 ? 17.781 -42.281 -6.73 1 62.34 211 PHE A O 1
ATOM 1607 N N . SER A 1 212 ? 16.031 -43.188 -6.203 1 57.12 212 SER A N 1
ATOM 1608 C CA . SER A 1 212 ? 16.75 -44.406 -5.891 1 57.12 212 SER A CA 1
ATOM 1609 C C . SER A 1 212 ? 16.484 -45.5 -6.934 1 57.12 212 SER A C 1
ATOM 1611 O O . SER A 1 212 ? 15.328 -45.812 -7.23 1 57.12 212 SER A O 1
ATOM 1613 N N . SER A 1 213 ? 17.25 -45.625 -7.887 1 51.78 213 SER A N 1
ATOM 1614 C CA . SER A 1 213 ? 17.234 -46.719 -8.844 1 51.78 213 SER A CA 1
ATOM 1615 C C . SER A 1 213 ? 16.953 -48.062 -8.156 1 51.78 213 SER A C 1
ATOM 1617 O O . SER A 1 213 ? 17.797 -48.969 -8.141 1 51.78 213 SER A O 1
ATOM 1619 N N . SER A 1 214 ? 16.656 -48.156 -6.922 1 47.91 214 SER A N 1
ATOM 1620 C CA . SER A 1 214 ? 16.688 -49.531 -6.48 1 47.91 214 SER A CA 1
ATOM 1621 C C . SER A 1 214 ? 15.758 -50.406 -7.316 1 47.91 214 SER A C 1
ATOM 1623 O O . SER A 1 214 ? 14.805 -49.906 -7.918 1 47.91 214 SER A O 1
ATOM 1625 N N . SER A 1 215 ? 16.188 -51.75 -7.5 1 51.28 215 SER A N 1
ATOM 1626 C CA . SER A 1 215 ? 15.688 -53 -8.102 1 51.28 215 SER A CA 1
ATOM 1627 C C . SER A 1 215 ? 14.18 -53.125 -7.898 1 51.28 215 SER A C 1
ATOM 1629 O O . SER A 1 215 ? 13.664 -52.812 -6.832 1 51.28 215 SER A O 1
ATOM 1631 N N . PRO A 1 216 ? 13.469 -53.438 -9.008 1 51.09 216 PRO A N 1
ATOM 1632 C CA . PRO A 1 216 ? 12.039 -53.75 -9.07 1 51.09 216 PRO A CA 1
ATOM 1633 C C . PRO A 1 216 ? 11.531 -54.469 -7.816 1 51.09 216 PRO A C 1
ATOM 1635 O O . PRO A 1 216 ? 10.375 -54.875 -7.758 1 51.09 216 PRO A O 1
ATOM 1638 N N . SER A 1 217 ? 12.484 -55.156 -7.121 1 45.66 217 SER A N 1
ATOM 1639 C CA . SER A 1 217 ? 11.906 -56.25 -6.328 1 45.66 217 SER A CA 1
ATOM 1640 C C . SER A 1 217 ? 10.992 -55.688 -5.234 1 45.66 217 SER A C 1
ATOM 1642 O O . SER A 1 217 ? 10.289 -56.469 -4.574 1 45.66 217 SER A O 1
ATOM 1644 N N . SER A 1 218 ? 11.484 -54.656 -4.418 1 49.22 218 SER A N 1
ATOM 1645 C CA . SER A 1 218 ? 10.836 -54.75 -3.113 1 49.22 218 SER A CA 1
ATOM 1646 C C . SER A 1 218 ? 9.383 -54.281 -3.189 1 49.22 218 SER A C 1
ATOM 1648 O O . SER A 1 218 ? 9.039 -53.406 -3.967 1 49.22 218 SER A O 1
ATOM 1650 N N . SER A 1 219 ? 8.352 -55.094 -2.793 1 47.91 219 SER A N 1
ATOM 1651 C CA . SER A 1 219 ? 6.926 -55.125 -2.477 1 47.91 219 SER A CA 1
ATOM 1652 C C . SER A 1 219 ? 6.48 -53.844 -1.789 1 47.91 219 SER A C 1
ATOM 1654 O O . SER A 1 219 ? 5.734 -53.875 -0.809 1 47.91 219 SER A O 1
ATOM 1656 N N . THR A 1 220 ? 7.316 -52.875 -1.718 1 52.09 220 THR A N 1
ATOM 1657 C CA . THR A 1 220 ? 6.805 -51.781 -0.89 1 52.09 220 THR A CA 1
ATOM 1658 C C . THR A 1 220 ? 5.578 -51.156 -1.538 1 52.09 220 THR A C 1
ATOM 1660 O O . THR A 1 220 ? 5.539 -50.969 -2.756 1 52.09 220 THR A O 1
ATOM 1663 N N . PRO A 1 221 ? 4.449 -51 -0.742 1 56.53 221 PRO A N 1
ATOM 1664 C CA . PRO A 1 221 ? 3.168 -50.438 -1.173 1 56.53 221 PRO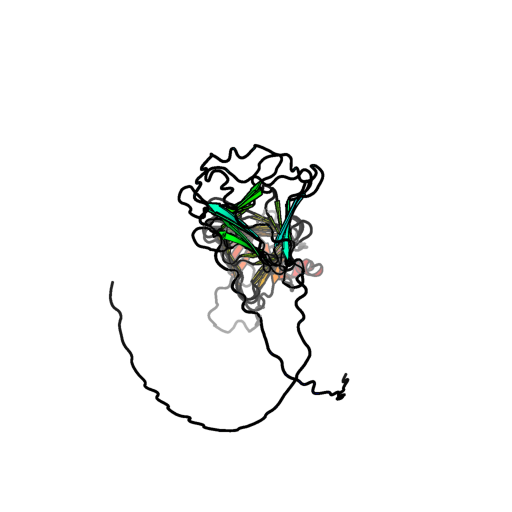 A CA 1
ATOM 1665 C C . PRO A 1 221 ? 3.332 -49.25 -2.113 1 56.53 221 PRO A C 1
ATOM 1667 O O . PRO A 1 221 ? 4.109 -48.344 -1.828 1 56.53 221 PRO A O 1
ATOM 1670 N N . ARG A 1 222 ? 3.092 -49.469 -3.41 1 61.47 222 ARG A N 1
ATOM 1671 C CA . ARG A 1 222 ? 3.291 -48.562 -4.551 1 61.47 222 ARG A CA 1
ATOM 1672 C C . ARG A 1 222 ? 2.457 -47.312 -4.414 1 61.47 222 ARG A C 1
ATOM 1674 O O . ARG A 1 222 ? 1.229 -47.375 -4.336 1 61.47 222 ARG A O 1
ATOM 1681 N N . GLN A 1 223 ? 2.828 -46.25 -3.713 1 71.38 223 GLN A N 1
ATOM 1682 C CA . GLN A 1 223 ? 2.15 -44.969 -3.656 1 71.38 223 GLN A CA 1
ATOM 1683 C C . GLN A 1 223 ? 1.812 -44.469 -5.055 1 71.38 223 GLN A C 1
ATOM 1685 O O . GLN A 1 223 ? 2.602 -44.625 -5.988 1 71.38 223 GLN A O 1
ATOM 1690 N N . THR A 1 224 ? 0.371 -44.094 -5.195 1 81.81 224 THR A N 1
ATOM 1691 C CA . THR A 1 224 ? -0.069 -43.5 -6.457 1 81.81 224 THR A CA 1
ATOM 1692 C C . THR A 1 224 ? 0.607 -42.156 -6.688 1 81.81 224 THR A C 1
ATOM 1694 O O . THR A 1 224 ? 0.502 -41.25 -5.855 1 81.81 224 THR A O 1
ATOM 1697 N N . ILE A 1 225 ? 1.446 -42.125 -7.559 1 87.62 225 ILE A N 1
ATOM 1698 C CA . ILE A 1 225 ? 2.115 -40.875 -7.93 1 87.62 225 ILE A CA 1
ATOM 1699 C C . ILE A 1 225 ? 1.565 -40.375 -9.258 1 87.62 225 ILE A C 1
ATOM 1701 O O . ILE A 1 225 ? 0.997 -41.156 -10.039 1 87.62 225 ILE A O 1
ATOM 1705 N N . TYR A 1 226 ? 1.601 -38.969 -9.398 1 89.31 226 TYR A N 1
ATOM 1706 C CA . TYR A 1 226 ? 1.039 -38.344 -10.602 1 89.31 226 TYR A CA 1
ATOM 1707 C C . TYR A 1 226 ? 2.104 -37.594 -11.359 1 89.31 226 TYR A C 1
ATOM 1709 O O . TYR A 1 226 ? 3.137 -37.219 -10.797 1 89.31 226 TYR A O 1
ATOM 1717 N N . GLU A 1 227 ? 1.897 -37.469 -12.656 1 90.94 227 GLU A N 1
ATOM 1718 C CA . GLU A 1 227 ? 2.648 -36.5 -13.461 1 90.94 227 GLU A CA 1
ATOM 1719 C C . GLU A 1 227 ? 1.787 -35.281 -13.82 1 90.94 227 GLU A C 1
ATOM 1721 O O . GLU A 1 227 ? 0.563 -35.406 -13.922 1 90.94 227 GLU A O 1
ATOM 1726 N N . LEU A 1 228 ? 2.441 -34.219 -13.898 1 92.25 228 LEU A N 1
ATOM 1727 C CA . LEU A 1 228 ? 1.752 -32.969 -14.234 1 92.25 228 LEU A CA 1
ATOM 1728 C C . LEU A 1 228 ? 1.726 -32.75 -15.742 1 92.25 228 LEU A C 1
ATOM 1730 O O . LEU A 1 228 ? 2.773 -32.75 -16.391 1 92.25 228 LEU A O 1
ATOM 1734 N N . CYS A 1 229 ? 0.477 -32.625 -16.297 1 93.44 229 CYS A N 1
ATOM 1735 C CA . CYS A 1 229 ? 0.255 -32.438 -17.719 1 93.44 229 CYS A CA 1
ATOM 1736 C C . CYS A 1 229 ? -0.354 -31.062 -17.984 1 93.44 229 CYS A C 1
ATOM 1738 O O . CYS A 1 229 ? -0.916 -30.438 -17.078 1 93.44 229 CYS A O 1
ATOM 1740 N N . VAL A 1 230 ? -0.229 -30.594 -19.25 1 93 230 VAL A N 1
ATOM 1741 C CA . VAL A 1 230 ? -0.695 -29.266 -19.594 1 93 230 VAL A CA 1
ATOM 1742 C C . VAL A 1 230 ? -1.474 -29.297 -20.906 1 93 230 VAL A C 1
ATOM 1744 O O . VAL A 1 230 ? -0.984 -29.828 -21.906 1 93 230 VAL A O 1
ATOM 1747 N N . CYS A 1 231 ? -2.646 -28.719 -20.844 1 92.5 231 CYS A N 1
ATOM 1748 C CA . CYS A 1 231 ? -3.436 -28.562 -22.062 1 92.5 231 CYS A CA 1
ATOM 1749 C C . CYS A 1 231 ? -2.877 -27.438 -22.922 1 92.5 231 CYS A C 1
ATOM 1751 O O . CYS A 1 231 ? -2.07 -26.625 -22.453 1 92.5 231 CYS A O 1
ATOM 1753 N N . PRO A 1 232 ? -3.266 -27.359 -24.141 1 88.5 232 PRO A N 1
ATOM 1754 C CA . PRO A 1 232 ? -2.781 -26.297 -25.031 1 88.5 232 PRO A CA 1
ATOM 1755 C C . PRO A 1 232 ? -3.078 -24.891 -24.484 1 88.5 232 PRO A C 1
ATOM 1757 O O . PRO A 1 232 ? -2.34 -23.953 -24.766 1 88.5 232 PRO A O 1
ATOM 1760 N N . ASN A 1 233 ? -4.125 -24.781 -23.719 1 87.62 233 ASN A N 1
ATOM 1761 C CA . ASN A 1 233 ? -4.5 -23.469 -23.188 1 87.62 233 ASN A CA 1
ATOM 1762 C C . ASN A 1 233 ? -3.807 -23.188 -21.859 1 87.62 233 ASN A C 1
ATOM 1764 O O . ASN A 1 233 ? -4.086 -22.172 -21.219 1 87.62 233 ASN A O 1
ATOM 1768 N N . GLY A 1 234 ? -3.041 -24.078 -21.391 1 92.12 234 GLY A N 1
ATOM 1769 C CA . GLY A 1 234 ? -2.258 -23.859 -20.188 1 92.12 234 GLY A CA 1
ATOM 1770 C C . GLY A 1 234 ? -2.846 -24.531 -18.969 1 92.12 234 GLY A C 1
ATOM 1771 O O . GLY A 1 234 ? -2.236 -24.531 -17.891 1 92.12 234 GLY A O 1
ATOM 1772 N N . LYS A 1 235 ? -3.992 -25.156 -19.078 1 93.56 235 LYS A N 1
ATOM 1773 C CA . LYS A 1 235 ? -4.641 -25.828 -17.953 1 93.56 235 LYS A CA 1
ATOM 1774 C C . LYS A 1 235 ? -3.832 -27.031 -17.484 1 93.56 235 LYS A C 1
ATOM 1776 O O . LYS A 1 235 ? -3.424 -27.859 -18.281 1 93.56 235 LYS A O 1
ATOM 1781 N N . LEU A 1 236 ? -3.639 -27.062 -16.234 1 94.5 236 LEU A N 1
ATOM 1782 C CA . LEU A 1 236 ? -2.898 -28.172 -15.641 1 94.5 236 LEU A CA 1
ATOM 1783 C C . LEU A 1 236 ? -3.842 -29.297 -15.242 1 94.5 236 LEU A C 1
ATOM 1785 O O . LEU A 1 236 ? -4.98 -29.047 -14.844 1 94.5 236 LEU A O 1
ATOM 1789 N N . TYR A 1 237 ? -3.379 -30.453 -15.383 1 93.94 237 TYR A N 1
ATOM 1790 C CA . TYR A 1 237 ? -4.105 -31.609 -14.852 1 93.94 237 TYR A CA 1
ATOM 1791 C C . TYR A 1 237 ? -3.146 -32.719 -14.461 1 93.94 237 TYR A C 1
ATOM 1793 O O . TYR A 1 237 ? -1.985 -32.719 -14.867 1 93.94 237 TYR A O 1
ATOM 1801 N N . LEU A 1 238 ? -3.627 -33.625 -13.594 1 93.44 238 LEU A N 1
ATOM 1802 C CA . LEU A 1 238 ? -2.82 -34.719 -13.102 1 93.44 238 LEU A CA 1
ATOM 1803 C C . LEU A 1 238 ? -3.111 -36 -13.891 1 93.44 238 LEU A C 1
ATOM 1805 O O . LEU A 1 238 ? -4.262 -36.25 -14.258 1 93.44 238 LEU A O 1
ATOM 1809 N N . SER A 1 239 ? -2.09 -36.688 -14.195 1 91.88 239 SER A N 1
ATOM 1810 C CA . SER A 1 239 ? -2.193 -38.031 -14.781 1 91.88 239 SER A CA 1
ATOM 1811 C C . SER A 1 239 ? -1.368 -39.031 -14.008 1 91.88 239 SER A C 1
ATOM 1813 O O . SER A 1 239 ? -0.281 -38.719 -13.516 1 91.88 239 SER A O 1
ATOM 1815 N N . PRO A 1 240 ? -1.941 -40.25 -13.852 1 88.94 240 PRO A N 1
ATOM 1816 C CA . PRO A 1 240 ? -1.147 -41.25 -13.141 1 88.94 240 PRO A CA 1
ATOM 1817 C C . PRO A 1 240 ? 0.227 -41.5 -13.766 1 88.94 240 PRO A C 1
ATOM 1819 O O . PRO A 1 240 ? 0.338 -41.625 -14.992 1 88.94 240 PRO A O 1
ATOM 1822 N N . ALA A 1 241 ? 1.242 -41.469 -12.82 1 85 241 ALA A N 1
ATOM 1823 C CA . ALA A 1 241 ? 2.611 -41.625 -13.297 1 85 241 ALA A CA 1
ATOM 1824 C C . ALA A 1 241 ? 2.947 -43.125 -13.5 1 85 241 ALA A C 1
ATOM 1826 O O . ALA A 1 241 ? 2.615 -43.938 -12.664 1 85 241 ALA A O 1
ATOM 1827 N N . GLY A 1 242 ? 3.475 -43.531 -14.695 1 77.69 242 GLY A N 1
ATOM 1828 C CA . GLY A 1 242 ? 3.912 -44.906 -14.992 1 77.69 242 GLY A CA 1
ATOM 1829 C C . GLY A 1 242 ? 5.305 -44.938 -15.586 1 77.69 242 GLY A C 1
ATOM 1830 O O . GLY A 1 242 ? 6.141 -44.094 -15.32 1 77.69 242 GLY A O 1
ATOM 1831 N N . ALA A 1 243 ? 5.637 -46.062 -16.125 1 77.56 243 ALA A N 1
ATOM 1832 C CA . ALA A 1 243 ? 6.926 -46.188 -16.797 1 77.56 243 ALA A CA 1
ATOM 1833 C C . ALA A 1 243 ? 7.074 -45.188 -17.922 1 77.56 243 ALA A C 1
ATOM 1835 O O . ALA A 1 243 ? 8.172 -44.656 -18.156 1 77.56 243 ALA A O 1
ATOM 1836 N N . GLY A 1 244 ? 5.969 -44.938 -18.5 1 81.38 244 GLY A N 1
ATOM 1837 C CA . GLY A 1 244 ? 5.883 -43.875 -19.5 1 81.38 244 GLY A CA 1
ATOM 1838 C C . GLY A 1 244 ? 4.871 -42.781 -19.141 1 81.38 244 GLY A C 1
ATOM 1839 O O . GLY A 1 244 ? 4.191 -42.875 -18.125 1 81.38 244 GLY A O 1
ATOM 1840 N N . SER A 1 245 ? 4.867 -41.719 -19.922 1 85.56 245 SER A N 1
ATOM 1841 C CA . SER A 1 245 ? 3.908 -40.656 -19.688 1 85.56 245 SER A CA 1
ATOM 1842 C C . SER A 1 245 ? 2.492 -41.094 -20.047 1 85.56 245 SER A C 1
ATOM 1844 O O . SER A 1 245 ? 2.287 -41.812 -21.031 1 85.56 245 SER A O 1
ATOM 1846 N N . THR A 1 246 ? 1.537 -40.75 -19.266 1 88.12 246 THR A N 1
ATOM 1847 C CA . THR A 1 246 ? 0.132 -41.062 -19.516 1 88.12 246 THR A CA 1
ATOM 1848 C C . THR A 1 246 ? -0.645 -39.781 -19.828 1 88.12 246 THR A C 1
ATOM 1850 O O . THR A 1 246 ? -1.878 -39.781 -19.828 1 88.12 246 THR A O 1
ATOM 1853 N N . CYS A 1 247 ? 0.018 -38.781 -20.094 1 90.25 247 CYS A N 1
ATOM 1854 C CA . CYS A 1 247 ? -0.629 -37.5 -20.328 1 90.25 247 CYS A CA 1
ATOM 1855 C C . CYS A 1 247 ? -1.532 -37.562 -21.562 1 90.25 247 CYS A C 1
ATOM 1857 O O . CYS A 1 247 ? -2.641 -37.031 -21.547 1 90.25 247 CYS A O 1
ATOM 1859 N N . GLN A 1 248 ? -1.085 -38.219 -22.594 1 86.56 248 GLN A N 1
ATOM 1860 C CA . GLN A 1 248 ? -1.846 -38.281 -23.828 1 86.56 248 GLN A CA 1
ATOM 1861 C C . GLN A 1 248 ? -3.137 -39.094 -23.641 1 86.56 248 GLN A C 1
ATOM 1863 O O . GLN A 1 248 ? -4.18 -38.719 -24.188 1 86.56 248 GLN A O 1
ATOM 1868 N N . SER A 1 249 ? -3.021 -40.125 -22.891 1 84.88 249 SER A N 1
ATOM 1869 C CA . SER A 1 249 ? -4.176 -41 -22.719 1 84.88 249 SER A CA 1
ATOM 1870 C C . SER A 1 249 ? -5.258 -40.344 -21.875 1 84.88 249 SER A C 1
ATOM 1872 O O . SER A 1 249 ? -6.438 -40.688 -21.984 1 84.88 249 SER A O 1
ATOM 1874 N N . SER A 1 250 ? -4.914 -39.375 -21.047 1 84.38 250 SER A N 1
ATOM 1875 C CA . SER A 1 250 ? -5.875 -38.688 -20.188 1 84.38 250 SER A CA 1
ATOM 1876 C C . SER A 1 250 ? -6.172 -37.281 -20.688 1 84.38 250 SER A C 1
ATOM 1878 O O . SER A 1 250 ? -6.531 -36.406 -19.906 1 84.38 250 SER A O 1
ATOM 1880 N N . SER A 1 251 ? -6.086 -37.031 -21.938 1 86.62 251 SER A N 1
ATOM 1881 C CA . SER A 1 251 ? -6.133 -35.688 -22.484 1 86.62 251 SER A CA 1
ATOM 1882 C C . SER A 1 251 ? -7.57 -35.219 -22.703 1 86.62 251 SER A C 1
ATOM 1884 O O . SER A 1 251 ? -7.812 -34.094 -23.141 1 86.62 251 SER A O 1
ATOM 1886 N N . ASN A 1 252 ? -8.625 -36 -22.406 1 87.62 252 ASN A N 1
ATOM 1887 C CA . ASN A 1 252 ? -10.023 -35.656 -22.594 1 87.62 252 ASN A CA 1
ATOM 1888 C C . ASN A 1 252 ? -10.406 -34.438 -21.75 1 87.62 252 ASN A C 1
ATOM 1890 O O . ASN A 1 252 ? -11.352 -33.719 -22.078 1 87.62 252 ASN A O 1
ATOM 1894 N N . ILE A 1 253 ? -9.641 -34.281 -20.797 1 88.19 253 ILE A N 1
ATOM 1895 C CA . ILE A 1 253 ? -9.906 -33.188 -19.875 1 88.19 253 ILE A CA 1
ATOM 1896 C C . ILE A 1 253 ? -9.703 -31.859 -20.594 1 88.19 253 ILE A C 1
ATOM 1898 O O . ILE A 1 253 ? -10.273 -30.844 -20.203 1 88.19 253 ILE A O 1
ATOM 1902 N N . CYS A 1 254 ? -8.906 -31.891 -21.578 1 90.38 254 CYS A N 1
ATOM 1903 C CA . CYS A 1 254 ? -8.586 -30.672 -22.297 1 90.38 254 CYS A CA 1
ATOM 1904 C C . CYS A 1 254 ? -9.695 -30.328 -23.297 1 90.38 254 CYS A C 1
ATOM 1906 O O . CYS A 1 254 ? -9.742 -29.219 -23.812 1 90.38 254 CYS A O 1
ATOM 1908 N N . LEU A 1 255 ? -10.555 -31.25 -23.578 1 85 255 LEU A N 1
ATOM 1909 C CA . LEU A 1 255 ? -11.664 -31.016 -24.5 1 85 255 LEU A CA 1
ATOM 1910 C C . LEU A 1 255 ? -12.75 -30.172 -23.844 1 85 255 LEU A C 1
ATOM 1912 O O . LEU A 1 255 ? -13.523 -29.5 -24.531 1 85 255 LEU A O 1
ATOM 1916 N N . TRP A 1 256 ? -12.898 -30.125 -22.5 1 70.19 256 TRP A N 1
ATOM 1917 C CA . TRP A 1 256 ? -13.93 -29.391 -21.766 1 70.19 256 TRP A CA 1
ATOM 1918 C C . TRP A 1 256 ? -13.375 -28.094 -21.188 1 70.19 256 TRP A C 1
ATOM 1920 O O . TRP A 1 256 ? -14.047 -27.422 -20.406 1 70.19 256 TRP A O 1
ATOM 1930 N N . SER A 1 257 ? -12.234 -27.859 -21.516 1 63.84 257 SER A N 1
ATOM 1931 C CA . SER A 1 257 ? -11.609 -26.719 -20.859 1 63.84 257 SER A CA 1
ATOM 1932 C C . SER A 1 257 ? -11.664 -25.469 -21.734 1 63.84 257 SER A C 1
ATOM 1934 O O . SER A 1 257 ? -11.68 -25.562 -22.953 1 63.84 257 SER A O 1
ATOM 1936 N N . GLU B 1 1 ? -23.984 -16.438 29.75 1 16.92 1 GLU B N 1
ATOM 1937 C CA . GLU B 1 1 ? -24.297 -16.281 31.172 1 16.92 1 GLU B CA 1
ATOM 1938 C C . GLU B 1 1 ? -23.047 -15.891 31.969 1 16.92 1 GLU B C 1
ATOM 1940 O O . GLU B 1 1 ? -21.938 -15.938 31.438 1 16.92 1 GLU B O 1
ATOM 1945 N N . G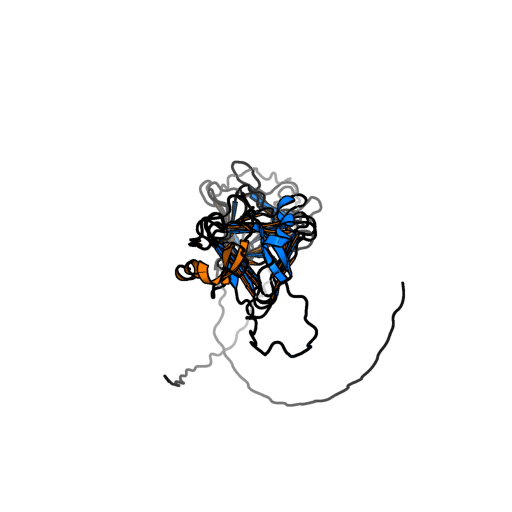LU B 1 2 ? -22.875 -16.75 33.031 1 15.12 2 GLU B N 1
ATOM 1946 C CA . GLU B 1 2 ? -22.578 -16.391 34.406 1 15.12 2 GLU B CA 1
ATOM 1947 C C . GLU B 1 2 ? -21.094 -16.031 34.594 1 15.12 2 GLU B C 1
ATOM 1949 O O . GLU B 1 2 ? -20.328 -16.109 33.625 1 15.12 2 GLU B O 1
ATOM 1954 N N . GLN B 1 3 ? -20.453 -16.922 35.438 1 14.76 3 GLN B N 1
ATOM 1955 C CA . GLN B 1 3 ? -19.938 -16.75 36.781 1 14.76 3 GLN B CA 1
ATOM 1956 C C . GLN B 1 3 ? -18.422 -16.641 36.781 1 14.76 3 GLN B C 1
ATOM 1958 O O . GLN B 1 3 ? -17.812 -16.438 37.844 1 14.76 3 GLN B O 1
ATOM 1963 N N . VAL B 1 4 ? -17.703 -17.328 35.781 1 15.93 4 VAL B N 1
ATOM 1964 C CA . VAL B 1 4 ? -16.641 -17.984 36.562 1 15.93 4 VAL B CA 1
ATOM 1965 C C . VAL B 1 4 ? -15.875 -16.953 37.375 1 15.93 4 VAL B C 1
ATOM 1967 O O . VAL B 1 4 ? -15.688 -15.812 36.938 1 15.93 4 VAL B O 1
ATOM 1970 N N . CYS B 1 5 ? -15.336 -17.547 38.25 1 15.66 5 CYS B N 1
ATOM 1971 C CA . CYS B 1 5 ? -14.844 -17.547 39.625 1 15.66 5 CYS B CA 1
ATOM 1972 C C . CYS B 1 5 ? -13.703 -16.547 39.812 1 15.66 5 CYS B C 1
ATOM 1974 O O . CYS B 1 5 ? -13.094 -16.125 38.812 1 15.66 5 CYS B O 1
ATOM 1976 N N . ARG B 1 6 ? -12.93 -16.875 40.75 1 16.25 6 ARG B N 1
ATOM 1977 C CA . ARG B 1 6 ? -12.641 -16.578 42.156 1 16.25 6 ARG B CA 1
ATOM 1978 C C . ARG B 1 6 ? -11.375 -15.75 42.281 1 16.25 6 ARG B C 1
ATOM 1980 O O . ARG B 1 6 ? -10.602 -15.617 41.312 1 16.25 6 ARG B O 1
ATOM 1987 N N . ASN B 1 7 ? -10.406 -16.359 43 1 13.42 7 ASN B N 1
ATOM 1988 C CA . ASN B 1 7 ? -9.977 -16.094 44.375 1 13.42 7 ASN B CA 1
ATOM 1989 C C . ASN B 1 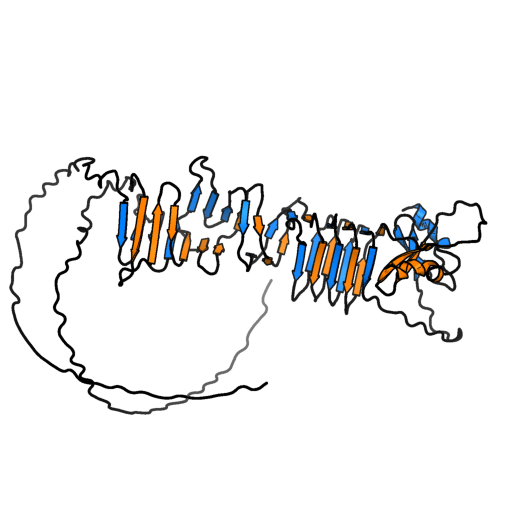7 ? -8.641 -15.359 44.406 1 13.42 7 ASN B C 1
ATOM 1991 O O . ASN B 1 7 ? -8.492 -14.359 45.125 1 13.42 7 ASN B O 1
ATOM 1995 N N . LEU B 1 8 ? -7.5 -16.188 44.062 1 15.62 8 LEU B N 1
ATOM 1996 C CA . LEU B 1 8 ? -6.637 -16.359 45.219 1 15.62 8 LEU B CA 1
ATOM 1997 C C . LEU B 1 8 ? -5.887 -15.07 45.531 1 15.62 8 LEU B C 1
ATOM 1999 O O . LEU B 1 8 ? -5.68 -14.234 44.656 1 15.62 8 LEU B O 1
ATOM 2003 N N . ASN B 1 9 ? -5.156 -15.172 46.656 1 14.69 9 ASN B N 1
ATOM 2004 C CA . ASN B 1 9 ? -4.828 -14.727 48 1 14.69 9 ASN B CA 1
ATOM 2005 C C . ASN B 1 9 ? -3.688 -13.711 48 1 14.69 9 ASN B C 1
ATOM 2007 O O . ASN B 1 9 ? -3.82 -12.617 48.531 1 14.69 9 ASN B O 1
ATOM 2011 N N . ALA B 1 10 ? -2.535 -14.344 48.281 1 14.52 10 ALA B N 1
ATOM 2012 C CA . ALA B 1 10 ? -1.911 -14.117 49.562 1 14.52 10 ALA B CA 1
ATOM 2013 C C . ALA B 1 10 ? -1 -12.898 49.562 1 14.52 10 ALA B C 1
ATOM 2015 O O . ALA B 1 10 ? -1.133 -11.992 50.375 1 14.52 10 ALA B O 1
ATOM 2016 N N . ARG B 1 11 ? 0.304 -13.273 49.375 1 15.33 11 ARG B N 1
ATOM 2017 C CA . ARG B 1 11 ? 1.172 -13.125 50.562 1 15.33 11 ARG B CA 1
ATOM 2018 C C . ARG B 1 11 ? 1.671 -11.695 50.688 1 15.33 11 ARG B C 1
ATOM 2020 O O . ARG B 1 11 ? 1.688 -10.938 49.719 1 15.33 11 ARG B O 1
ATOM 2027 N N . ARG B 1 12 ? 2.158 -11.477 51.844 1 13.68 12 ARG B N 1
ATOM 2028 C CA . ARG B 1 12 ? 2.453 -10.602 52.969 1 13.68 12 ARG B CA 1
ATOM 2029 C C . ARG B 1 12 ? 3.637 -9.688 52.656 1 13.68 12 ARG B C 1
ATOM 2031 O O . ARG B 1 12 ? 3.883 -8.711 53.375 1 13.68 12 ARG B O 1
ATOM 2038 N N . ALA B 1 13 ? 4.566 -10.164 51.625 1 15.32 13 ALA B N 1
ATOM 2039 C CA . ALA B 1 13 ? 5.852 -10.008 52.312 1 15.32 13 ALA B CA 1
ATOM 2040 C C . ALA B 1 13 ? 6.113 -8.547 52.656 1 15.32 13 ALA B C 1
ATOM 2042 O O . ALA B 1 13 ? 5.727 -7.645 51.906 1 15.32 13 ALA B O 1
ATOM 2043 N N . HIS B 1 14 ? 6.504 -8.5 53.844 1 13.98 14 HIS B N 1
ATOM 2044 C CA . HIS B 1 14 ? 6.781 -7.621 54.969 1 13.98 14 HIS B CA 1
ATOM 2045 C C . HIS B 1 14 ? 7.793 -6.543 54.594 1 13.98 14 HIS B C 1
ATOM 2047 O O . HIS B 1 14 ? 7.625 -5.375 54.969 1 13.98 14 HIS B O 1
ATOM 2053 N N . LEU B 1 15 ? 8.984 -7.016 54 1 15.09 15 LEU B N 1
ATOM 2054 C CA . LEU B 1 15 ? 10.062 -6.699 54.938 1 15.09 15 LEU B CA 1
ATOM 2055 C C . LEU B 1 15 ? 10.312 -5.195 55 1 15.09 15 LEU B C 1
ATOM 2057 O O . LEU B 1 15 ? 10.039 -4.48 54.031 1 15.09 15 LEU B O 1
ATOM 2061 N N . PRO B 1 16 ? 10.836 -4.914 56.156 1 15.02 16 PRO B N 1
ATOM 2062 C CA . PRO B 1 16 ? 10.914 -3.791 57.094 1 15.02 16 PRO B CA 1
ATOM 2063 C C . PRO B 1 16 ? 11.719 -2.617 56.531 1 15.02 16 PRO B C 1
ATOM 2065 O O . PRO B 1 16 ? 11.312 -1.461 56.688 1 15.02 16 PRO B O 1
ATOM 2068 N N . LYS B 1 17 ? 12.945 -3.166 56.125 1 14.8 17 LYS B N 1
ATOM 2069 C CA . LYS B 1 17 ? 13.984 -2.803 57.094 1 14.8 17 LYS B CA 1
ATOM 2070 C C . LYS B 1 17 ? 14.359 -1.328 56.969 1 14.8 17 LYS B C 1
ATOM 2072 O O . LYS B 1 17 ? 14.414 -0.611 57.969 1 14.8 17 LYS B O 1
ATOM 2077 N N . ARG B 1 18 ? 15.32 -1.033 56.094 1 14.89 18 ARG B N 1
ATOM 2078 C CA . ARG B 1 18 ? 16.547 -0.52 56.688 1 14.89 18 ARG B CA 1
ATOM 2079 C C . ARG B 1 18 ? 16.5 0.999 56.812 1 14.89 18 ARG B C 1
ATOM 2081 O O . ARG B 1 18 ? 15.883 1.68 56 1 14.89 18 ARG B O 1
ATOM 2088 N N . SER B 1 19 ? 16.953 1.347 57.938 1 14.53 19 SER B N 1
ATOM 2089 C CA . SER B 1 19 ? 17.172 2.375 58.938 1 14.53 19 SER B CA 1
ATOM 2090 C C . SER B 1 19 ? 17.938 3.566 58.375 1 14.53 19 SER B C 1
ATOM 2092 O O . SER B 1 19 ? 17.703 4.711 58.75 1 14.53 19 SER B O 1
ATOM 2094 N N . ASN B 1 20 ? 18.953 3.268 57.531 1 14.68 20 ASN B N 1
ATOM 2095 C CA . ASN B 1 20 ? 20.188 3.809 58.094 1 14.68 20 ASN B CA 1
ATOM 2096 C C . ASN B 1 20 ? 20.219 5.332 58 1 14.68 20 ASN B C 1
ATOM 2098 O O . ASN B 1 20 ? 19.703 5.91 57.062 1 14.68 20 ASN B O 1
ATOM 2102 N N . SER B 1 21 ? 20.906 5.902 58.969 1 14.83 21 SER B N 1
ATOM 2103 C CA . SER B 1 21 ? 21.109 7.047 59.844 1 14.83 21 SER B CA 1
ATOM 2104 C C . SER B 1 21 ? 21.719 8.227 59.094 1 14.83 21 SER B C 1
ATOM 2106 O O . SER B 1 21 ? 21.312 9.375 59.312 1 14.83 21 SER B O 1
ATOM 2108 N N . GLN B 1 22 ? 22.891 8.039 58.406 1 15.05 22 GLN B N 1
ATOM 2109 C CA . GLN B 1 22 ? 23.969 8.828 58.969 1 15.05 22 GLN B CA 1
ATOM 2110 C C . GLN B 1 22 ? 23.828 10.305 58.625 1 15.05 22 GLN B C 1
ATOM 2112 O O . GLN B 1 22 ? 23.203 10.641 57.625 1 15.05 22 GLN B O 1
ATOM 2117 N N . HIS B 1 23 ? 24.703 11.164 59.25 1 14.88 23 HIS B N 1
ATOM 2118 C CA . HIS B 1 23 ? 24.828 12.398 60 1 14.88 23 HIS B CA 1
ATOM 2119 C C . HIS B 1 23 ? 25.125 13.586 59.094 1 14.88 23 HIS B C 1
ATOM 2121 O O . HIS B 1 23 ? 24.484 14.633 59.219 1 14.88 23 HIS B O 1
ATOM 2127 N N . HIS B 1 24 ? 26.297 13.648 58.312 1 15.11 24 HIS B N 1
ATOM 2128 C CA . HIS B 1 24 ? 27.219 14.664 58.844 1 15.11 24 HIS B CA 1
ATOM 2129 C C . HIS B 1 24 ? 26.859 16.047 58.312 1 15.11 24 HIS B C 1
ATOM 2131 O O . HIS B 1 24 ? 26.188 16.172 57.281 1 15.11 24 HIS B O 1
ATOM 2137 N N . PRO B 1 25 ? 27.719 17.109 58.75 1 15.91 25 PRO B N 1
ATOM 2138 C CA . PRO B 1 25 ? 27.625 18.453 59.312 1 15.91 25 PRO B CA 1
ATOM 2139 C C . PRO B 1 25 ? 27.531 19.531 58.219 1 15.91 25 PRO B C 1
ATOM 2141 O O . PRO B 1 25 ? 26.578 20.312 58.188 1 15.91 25 PRO B O 1
ATOM 2144 N N . ALA B 1 26 ? 28.766 20.312 58.062 1 15.62 26 ALA B N 1
ATOM 2145 C CA . ALA B 1 26 ? 29 21.688 58.5 1 15.62 26 ALA B CA 1
ATOM 2146 C C . ALA B 1 26 ? 28.891 22.656 57.312 1 15.62 26 ALA B C 1
ATOM 2148 O O . ALA B 1 26 ? 28.359 23.75 57.469 1 15.62 26 ALA B O 1
ATOM 2149 N N . LEU B 1 27 ? 29.391 22.375 56.062 1 16.56 27 LEU B N 1
ATOM 2150 C CA . LEU B 1 27 ? 30.391 23.391 55.781 1 16.56 27 LEU B CA 1
ATOM 2151 C C . LEU B 1 27 ? 29.734 24.703 55.344 1 16.56 27 LEU B C 1
ATOM 2153 O O . LEU B 1 27 ? 28.703 24.688 54.688 1 16.56 27 LEU B O 1
ATOM 2157 N N . PRO B 1 28 ? 30.406 25.875 55.75 1 15.57 28 PRO B N 1
ATOM 2158 C CA . PRO B 1 28 ? 30.031 27.266 56.062 1 15.57 28 PRO B CA 1
ATOM 2159 C C . PRO B 1 28 ? 29.594 28.062 54.844 1 15.57 28 PRO B C 1
ATOM 2161 O O . PRO B 1 28 ? 28.469 28.562 54.781 1 15.57 28 PRO B O 1
ATOM 2164 N N . ALA B 1 29 ? 30.562 28.938 54.406 1 16.92 29 ALA B N 1
ATOM 2165 C CA . ALA B 1 29 ? 30.578 30.391 54.562 1 16.92 29 ALA B CA 1
ATOM 2166 C C . ALA B 1 29 ? 30.297 31.078 53.219 1 16.92 29 ALA B C 1
ATOM 2168 O O . ALA B 1 29 ? 30.234 32.312 53.156 1 16.92 29 ALA B O 1
ATOM 2169 N N . VAL B 1 30 ? 29.859 30.453 52.188 1 16.66 30 VAL B N 1
ATOM 2170 C CA . VAL B 1 30 ? 30.344 31.172 51.031 1 16.66 30 VAL B CA 1
ATOM 2171 C C . VAL B 1 30 ? 29.672 32.562 50.969 1 16.66 30 VAL B C 1
ATOM 2173 O O . VAL B 1 30 ? 28.453 32.656 50.906 1 16.66 30 VAL B O 1
ATOM 2176 N N . THR B 1 31 ? 30.375 33.531 51.344 1 17.5 31 THR B N 1
ATOM 2177 C CA . THR B 1 31 ? 30.016 34.938 51.531 1 17.5 31 THR B CA 1
ATOM 2178 C C . THR B 1 31 ? 29.781 35.625 50.156 1 17.5 31 THR B C 1
ATOM 2180 O O . THR B 1 31 ? 29.453 36.812 50.125 1 17.5 31 THR B O 1
ATOM 2183 N N . CYS B 1 32 ? 29.547 34.938 49.094 1 18.59 32 CYS B N 1
ATOM 2184 C CA . CYS B 1 32 ? 29.844 35.781 47.969 1 18.59 32 CYS B CA 1
ATOM 2185 C C . CYS B 1 32 ? 28.953 37.031 47.969 1 18.59 32 CYS B C 1
ATOM 2187 O O . CYS B 1 32 ? 27.734 36.938 48.062 1 18.59 32 CYS B O 1
ATOM 2189 N N . LEU B 1 33 ? 29.547 38.125 48.219 1 18.75 33 LEU B N 1
ATOM 2190 C CA . LEU B 1 33 ? 29.031 39.469 48.531 1 18.75 33 LEU B CA 1
ATOM 2191 C C . LEU B 1 33 ? 28.422 40.125 47.281 1 18.75 33 LEU B C 1
ATOM 2193 O O . LEU B 1 33 ? 27.766 41.156 47.406 1 18.75 33 LEU B O 1
ATOM 2197 N N . PRO B 1 34 ? 28.672 39.562 46.062 1 19.61 34 PRO B N 1
ATOM 2198 C CA . PRO B 1 34 ? 28.859 40.719 45.188 1 19.61 34 PRO B CA 1
ATOM 2199 C C . PRO B 1 34 ? 27.672 41.688 45.188 1 19.61 34 PRO B C 1
ATOM 2201 O O . PRO B 1 34 ? 26.578 41.312 45.625 1 19.61 34 PRO B O 1
ATOM 2204 N N . ARG B 1 35 ? 27.891 42.844 44.344 1 22.08 35 ARG B N 1
ATOM 2205 C CA . ARG B 1 35 ? 27.641 44.25 44.219 1 22.08 35 ARG B CA 1
ATOM 2206 C C . ARG B 1 35 ? 26.219 44.531 43.719 1 22.08 35 ARG B C 1
ATOM 2208 O O . ARG B 1 35 ? 25.641 43.719 43.031 1 22.08 35 ARG B O 1
ATOM 2215 N N . PRO B 1 36 ? 25.719 45.75 44.062 1 19.61 36 PRO B N 1
ATOM 2216 C CA . PRO B 1 36 ? 24.359 46.281 44.188 1 19.61 36 PRO B CA 1
ATOM 2217 C C . PRO B 1 36 ? 23.688 46.531 42.844 1 19.61 36 PRO B C 1
ATOM 2219 O O . PRO B 1 36 ? 24.359 46.656 41.812 1 19.61 36 PRO B O 1
ATOM 2222 N N . LEU B 1 37 ? 22.375 46.281 42.656 1 19.7 37 LEU B N 1
ATOM 2223 C CA . LEU B 1 37 ? 21.297 46.156 41.688 1 19.7 37 LEU B CA 1
ATOM 2224 C C . LEU B 1 37 ? 20.891 47.5 41.125 1 19.7 37 LEU B C 1
ATOM 2226 O O . LEU B 1 37 ? 19.906 47.625 40.406 1 19.7 37 LEU B O 1
ATOM 2230 N N . SER B 1 38 ? 21.719 48.625 41.062 1 20.41 38 SER B N 1
ATOM 2231 C CA . SER B 1 38 ? 20.797 49.75 41 1 20.41 38 SER B CA 1
ATOM 2232 C C . SER B 1 38 ? 19.859 49.625 39.781 1 20.41 38 SER B C 1
ATOM 2234 O O . SER B 1 38 ? 20.25 49.094 38.75 1 20.41 38 SER B O 1
ATOM 2236 N N . GLY B 1 39 ? 18.547 50.031 39.969 1 19.47 39 GLY B N 1
ATOM 2237 C CA . GLY B 1 39 ? 17.172 49.906 39.5 1 19.47 39 GLY B CA 1
ATOM 2238 C C . GLY B 1 39 ? 16.875 50.719 38.25 1 19.47 39 GLY B C 1
ATOM 2239 O O . GLY B 1 39 ? 15.711 50.875 37.875 1 19.47 39 GLY B O 1
ATOM 2240 N N . HIS B 1 40 ? 17.875 51.125 37.406 1 22.56 40 HIS B N 1
ATOM 2241 C CA . HIS B 1 40 ? 17.344 52.156 36.5 1 22.56 40 HIS B CA 1
ATOM 2242 C C . HIS B 1 40 ? 16.078 51.688 35.812 1 22.56 40 HIS B C 1
ATOM 2244 O O . HIS B 1 40 ? 16 50.5 35.406 1 22.56 40 HIS B O 1
ATOM 2250 N N . LEU B 1 41 ? 14.977 52.5 35.906 1 22.56 41 LEU B N 1
ATOM 2251 C CA . LEU B 1 41 ? 13.547 52.5 35.625 1 22.56 41 LEU B CA 1
ATOM 2252 C C . LEU B 1 41 ? 13.289 52.406 34.125 1 22.56 41 LEU B C 1
ATOM 2254 O O . LEU B 1 41 ? 13.391 53.375 33.406 1 22.56 41 LEU B O 1
ATOM 2258 N N . TRP B 1 42 ? 14.148 51.688 33.344 1 23.08 42 TRP B N 1
ATOM 2259 C CA . TRP B 1 42 ? 13.688 51.719 31.969 1 23.08 42 TRP B CA 1
ATOM 2260 C C . TRP B 1 42 ? 12.234 51.281 31.875 1 23.08 42 TRP B C 1
ATOM 2262 O O . TRP B 1 42 ? 11.922 50.094 32.125 1 23.08 42 TRP B O 1
ATOM 2272 N N . GLY B 1 43 ? 11.359 52.188 32.406 1 23.64 43 GLY B N 1
ATOM 2273 C CA . GLY B 1 43 ? 9.945 51.844 32.469 1 23.64 43 GLY B CA 1
ATOM 2274 C C . GLY B 1 43 ? 9.391 51.375 31.141 1 23.64 43 GLY B C 1
ATOM 2275 O O . GLY B 1 43 ? 9.75 51.906 30.078 1 23.64 43 GLY B O 1
ATOM 2276 N N . PRO B 1 44 ? 9.312 50.094 30.984 1 27.83 44 PRO B N 1
ATOM 2277 C CA . PRO B 1 44 ? 8.734 49.562 29.75 1 27.83 44 PRO B CA 1
ATOM 2278 C C . PRO B 1 44 ? 7.43 50.25 29.359 1 27.83 44 PRO B C 1
ATOM 2280 O O . PRO B 1 44 ? 6.734 50.812 30.219 1 27.83 44 PRO B O 1
ATOM 2283 N N . PRO B 1 45 ? 7.426 50.938 28.188 1 28.42 45 PRO B N 1
ATOM 2284 C CA . PRO B 1 45 ? 6.18 51.594 27.766 1 28.42 45 PRO B CA 1
ATOM 2285 C C . PRO B 1 45 ? 4.953 50.719 28 1 28.42 45 PRO B C 1
ATOM 2287 O O . PRO B 1 45 ? 4.883 49.594 27.5 1 28.42 45 PRO B O 1
ATOM 2290 N N . HIS B 1 46 ? 4.609 50.688 29.312 1 24.69 46 HIS B N 1
ATOM 2291 C CA . HIS B 1 46 ? 3.424 49.906 29.656 1 24.69 46 HIS B CA 1
ATOM 2292 C C . HIS B 1 46 ? 2.258 50.25 28.734 1 24.69 46 HIS B C 1
ATOM 2294 O O . HIS B 1 46 ? 1.951 51.406 28.516 1 24.69 46 HIS B O 1
ATOM 2300 N N . LEU B 1 47 ? 2.158 49.5 27.688 1 29.92 47 LEU B N 1
ATOM 2301 C CA . LEU B 1 47 ? 0.86 49.5 27.031 1 29.92 47 LEU B CA 1
ATOM 2302 C C . LEU B 1 47 ? -0.269 49.656 28.047 1 29.92 47 LEU B C 1
ATOM 2304 O O . LEU B 1 47 ? -0.265 48.969 29.078 1 29.92 47 LEU B O 1
ATOM 2308 N N . LEU B 1 48 ? -0.633 50.938 28.312 1 28.41 48 LEU B N 1
ATOM 2309 C CA . LEU B 1 48 ? -1.753 51.25 29.203 1 28.41 48 LEU B CA 1
ATOM 2310 C C . LEU B 1 48 ? -2.754 50.094 29.219 1 28.41 48 LEU B C 1
ATOM 2312 O O . LEU B 1 48 ? -2.971 49.438 28.188 1 28.41 48 LEU B O 1
ATOM 2316 N N . PRO B 1 49 ? -3.01 49.625 30.469 1 28.75 49 PRO B N 1
ATOM 2317 C CA . PRO B 1 49 ? -3.98 48.562 30.797 1 28.75 49 PRO B CA 1
ATOM 2318 C C . PRO B 1 49 ? -5.25 48.656 29.953 1 28.75 49 PRO B C 1
ATOM 2320 O O . PRO B 1 49 ? -5.473 49.656 29.266 1 28.75 49 PRO B O 1
ATOM 2323 N N . SER B 1 50 ? -6.156 47.812 30.359 1 29.88 50 SER B N 1
ATOM 2324 C CA . SER B 1 50 ? -7.508 47.344 30.047 1 29.88 50 SER B CA 1
ATOM 2325 C C . SER B 1 50 ? -8.484 48.531 30.047 1 29.88 50 SER B C 1
ATOM 2327 O O . SER B 1 50 ? -9.055 48.875 31.094 1 29.88 50 SER B O 1
ATOM 2329 N N . GLY B 1 51 ? -8.086 49.719 29.844 1 29.91 51 GLY B N 1
ATOM 2330 C CA . GLY B 1 51 ? -9.305 50.5 29.797 1 29.91 51 GLY B CA 1
ATOM 2331 C C . GLY B 1 51 ? -10.445 49.812 29.078 1 29.91 51 GLY B C 1
ATOM 2332 O O . GLY B 1 51 ? -10.211 48.969 28.203 1 29.91 51 GLY B O 1
ATOM 2333 N N . ASP B 1 52 ? -11.578 49.781 29.812 1 33.56 52 ASP B N 1
ATOM 2334 C CA . ASP B 1 52 ? -12.867 49.25 29.422 1 33.56 52 ASP B CA 1
ATOM 2335 C C . ASP B 1 52 ? -13.219 49.656 28 1 33.56 52 ASP B C 1
ATOM 2337 O O . ASP B 1 52 ? -13.977 50.625 27.781 1 33.56 52 ASP B O 1
ATOM 2341 N N . HIS B 1 53 ? -12.344 50.156 27.266 1 35.66 53 HIS B N 1
ATOM 2342 C CA . HIS B 1 53 ? -12.969 50.344 25.953 1 35.66 53 HIS B CA 1
ATOM 2343 C C . HIS B 1 53 ? -13.648 49.031 25.5 1 35.66 53 HIS B C 1
ATOM 2345 O O . HIS B 1 53 ? -12.992 48.156 24.938 1 35.66 53 HIS B O 1
ATOM 2351 N N . CYS B 1 54 ? -14.523 48.625 26.375 1 36.25 54 CYS B N 1
ATOM 2352 C CA . CYS B 1 54 ? -15.414 47.531 26.016 1 36.25 54 CYS B CA 1
ATOM 2353 C C . CYS B 1 54 ? -15.945 47.688 24.594 1 36.25 54 CYS B C 1
ATOM 2355 O O . CYS B 1 54 ? -16.578 48.719 24.281 1 36.25 54 CYS B O 1
ATOM 2357 N N . LEU B 1 55 ? -15.125 47.562 23.531 1 45.75 55 LEU B N 1
ATOM 2358 C CA . LEU B 1 55 ? -15.875 47.344 22.297 1 45.75 55 LEU B CA 1
ATOM 2359 C C . LEU B 1 55 ? -17.266 46.812 22.609 1 45.75 55 LEU B C 1
ATOM 2361 O O . LEU B 1 55 ? -17.484 46.156 23.641 1 45.75 55 LEU B O 1
ATOM 2365 N N . PRO B 1 56 ? -18.281 47.5 22.219 1 47.34 56 PRO B N 1
ATOM 2366 C CA . PRO B 1 56 ? -19.531 46.812 22.5 1 47.34 56 PRO B CA 1
ATOM 2367 C C . PRO B 1 56 ? -19.422 45.312 22.438 1 47.34 56 PRO B C 1
ATOM 2369 O O . PRO B 1 56 ? -18.594 44.781 21.688 1 47.34 56 PRO B O 1
ATOM 2372 N N . LEU B 1 57 ? -19.484 44.688 23.656 1 51 57 LEU B N 1
ATOM 2373 C CA . LEU B 1 57 ? -19.438 43.281 23.953 1 51 57 LEU B CA 1
ATOM 2374 C C . LEU B 1 57 ? -19.797 42.438 22.719 1 51 57 LEU B C 1
ATOM 2376 O O . LEU B 1 57 ? -19.25 41.375 22.5 1 51 57 LEU B O 1
ATOM 2380 N N . ASP B 1 58 ? -20.719 43.062 21.891 1 58.94 58 ASP B N 1
ATOM 2381 C CA . ASP B 1 58 ? -21.312 42.156 20.906 1 58.94 58 ASP B CA 1
ATOM 2382 C C . ASP B 1 58 ? -20.641 42.281 19.547 1 58.94 58 ASP B C 1
ATOM 2384 O O . ASP B 1 58 ? -21.203 41.875 18.531 1 58.94 58 ASP B O 1
ATOM 2388 N N . SER B 1 59 ? -19.594 43.125 19.469 1 66.81 59 SER B N 1
ATOM 2389 C CA . SER B 1 59 ? -19.141 43.281 18.094 1 66.81 59 SER B CA 1
ATOM 2390 C C . SER B 1 59 ? -17.828 42.531 17.844 1 66.81 59 SER B C 1
ATOM 2392 O O . SER B 1 59 ? -17.031 42.375 18.781 1 66.81 59 SER B O 1
ATOM 2394 N N . PRO B 1 60 ? -17.578 42.031 16.656 1 76.25 60 PRO B N 1
ATOM 2395 C CA . PRO B 1 60 ? -16.328 41.375 16.281 1 76.25 60 PRO B CA 1
ATOM 2396 C C . PRO B 1 60 ? -15.125 42.344 16.297 1 76.25 60 PRO B C 1
ATOM 2398 O O . PRO B 1 60 ? -15.289 43.531 16.047 1 76.25 60 PRO B O 1
ATOM 2401 N N . LEU B 1 61 ? -13.906 41.875 16.781 1 78.44 61 LEU B N 1
ATOM 2402 C CA . LEU B 1 61 ? -12.641 42.625 16.703 1 78.44 61 LEU B CA 1
ATOM 2403 C C . LEU B 1 61 ? -11.961 42.375 15.352 1 78.44 61 LEU B C 1
ATOM 2405 O O . LEU B 1 61 ? -11.836 41.219 14.906 1 78.44 61 LEU B O 1
ATOM 2409 N N . VAL B 1 62 ? -11.688 43.562 14.641 1 81.12 62 VAL B N 1
ATOM 2410 C CA . VAL B 1 62 ? -11 43.438 13.359 1 81.12 62 VAL B CA 1
ATOM 2411 C C . VAL B 1 62 ? -9.617 44.062 13.453 1 81.12 62 VAL B C 1
ATOM 2413 O O . VAL B 1 62 ? -9.492 45.25 13.836 1 81.12 62 VAL B O 1
ATOM 2416 N N . LEU B 1 63 ? -8.547 43.188 13.281 1 82.75 63 LEU B N 1
ATOM 2417 C CA . LEU B 1 63 ? -7.188 43.688 13.133 1 82.75 63 LEU B CA 1
ATOM 2418 C C . LEU B 1 63 ? -6.812 43.844 11.664 1 82.75 63 LEU B C 1
ATOM 2420 O O . LEU B 1 63 ? -6.852 42.844 10.914 1 82.75 63 LEU B O 1
ATOM 2424 N N . GLN B 1 64 ? -6.43 45.125 11.148 1 83.81 64 GLN B N 1
ATOM 2425 C CA . GLN B 1 64 ? -6.18 45.344 9.727 1 83.81 64 GLN B CA 1
ATOM 2426 C C . GLN B 1 64 ? -4.918 46.156 9.508 1 83.81 64 GLN B C 1
ATOM 2428 O O . GLN B 1 64 ? -4.594 47.031 10.32 1 83.81 64 GLN B O 1
ATOM 2433 N N . SER B 1 65 ? -4.152 45.781 8.469 1 85.38 65 SER B N 1
ATOM 2434 C CA . SER B 1 65 ? -2.979 46.531 8.016 1 85.38 65 SER B CA 1
ATOM 2435 C C . SER B 1 65 ? -2.893 46.531 6.496 1 85.38 65 SER B C 1
ATOM 2437 O O . SER B 1 65 ? -3.34 45.594 5.828 1 85.38 65 SER B O 1
ATOM 2439 N N . ASP B 1 66 ? -2.48 47.625 5.898 1 84.38 66 ASP B N 1
ATOM 2440 C CA . ASP B 1 66 ? -2.289 47.719 4.453 1 84.38 66 ASP B CA 1
ATOM 2441 C C . ASP B 1 66 ? -1.104 46.875 3.998 1 84.38 66 ASP B C 1
ATOM 2443 O O . ASP B 1 66 ? -0.923 46.625 2.803 1 84.38 66 ASP B O 1
ATOM 2447 N N . ARG B 1 67 ? -0.299 46.438 4.852 1 87.62 67 ARG B N 1
ATOM 2448 C CA . ARG B 1 67 ? 0.805 45.531 4.543 1 87.62 67 ARG B CA 1
ATOM 2449 C C . ARG B 1 67 ? 0.631 44.188 5.246 1 87.62 67 ARG B C 1
ATOM 2451 O O . ARG B 1 67 ? -0.234 43.406 4.875 1 87.62 67 ARG B O 1
ATOM 2458 N N . ASN B 1 68 ? 1.534 43.906 6.383 1 89.75 68 ASN B N 1
ATOM 2459 C CA . ASN B 1 68 ? 1.368 42.625 7.086 1 89.75 68 ASN B CA 1
ATOM 2460 C C . ASN B 1 68 ? 0.98 42.844 8.547 1 89.75 68 ASN B C 1
ATOM 2462 O O . ASN B 1 68 ? 1.213 43.906 9.102 1 89.75 68 ASN B O 1
ATOM 2466 N N . VAL B 1 69 ? 0.224 42 9.109 1 92.19 69 VAL B N 1
ATOM 2467 C CA . VAL B 1 69 ? -0.02 41.906 10.539 1 92.19 69 VAL B CA 1
ATOM 2468 C C . VAL B 1 69 ? 0.811 40.75 11.133 1 92.19 69 VAL B C 1
ATOM 2470 O O . VAL B 1 69 ? 0.731 39.625 10.672 1 92.19 69 VAL B O 1
ATOM 2473 N N . THR B 1 70 ? 1.675 41.125 12.109 1 92.94 70 THR B N 1
ATOM 2474 C CA . THR B 1 70 ? 2.561 40.125 12.703 1 92.94 70 THR B CA 1
ATOM 2475 C C . THR B 1 70 ? 2.35 40.031 14.211 1 92.94 70 THR B C 1
ATOM 2477 O O . THR B 1 70 ? 2.244 41.062 14.883 1 92.94 70 THR B O 1
ATOM 2480 N N . VAL B 1 71 ? 2.176 38.844 14.688 1 92.81 71 VAL B N 1
ATOM 2481 C CA . VAL B 1 71 ? 2.096 38.594 16.125 1 92.81 71 VAL B CA 1
ATOM 2482 C C . VAL B 1 71 ? 3.355 37.875 16.578 1 92.81 71 VAL B C 1
ATOM 2484 O O . VAL B 1 71 ? 3.656 36.781 16.109 1 92.81 71 VAL B O 1
ATOM 2487 N N . ASN B 1 72 ? 4.066 38.406 17.578 1 92.5 72 ASN B N 1
ATOM 2488 C CA . ASN B 1 72 ? 5.332 37.875 18.047 1 92.5 72 ASN B CA 1
ATOM 2489 C C . ASN B 1 72 ? 5.27 37.469 19.531 1 92.5 72 ASN B C 1
ATOM 2491 O O . ASN B 1 72 ? 4.77 38.25 20.344 1 92.5 72 ASN B O 1
ATOM 2495 N N . ALA B 1 73 ? 5.711 36.375 19.766 1 93.31 73 ALA B N 1
ATOM 2496 C CA . ALA B 1 73 ? 6.043 36 21.141 1 93.31 73 ALA B CA 1
ATOM 2497 C C . ALA B 1 73 ? 7.555 35.938 21.344 1 93.31 73 ALA B 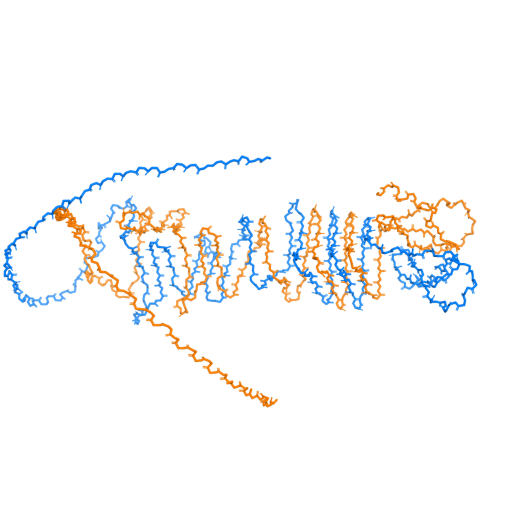C 1
ATOM 2499 O O . ALA B 1 73 ? 8.297 35.438 20.5 1 93.31 73 ALA B O 1
ATOM 2500 N N . ARG B 1 74 ? 8.023 36.5 22.453 1 89.38 74 ARG B N 1
ATOM 2501 C CA . ARG B 1 74 ? 9.445 36.594 22.766 1 89.38 74 ARG B CA 1
ATOM 2502 C C . ARG B 1 74 ? 9.734 36.031 24.156 1 89.38 74 ARG B C 1
ATOM 2504 O O . ARG B 1 74 ? 8.867 36.062 25.031 1 89.38 74 ARG B O 1
ATOM 2511 N N . ASN B 1 75 ? 10.859 35.406 24.172 1 83.62 75 ASN B N 1
ATOM 2512 C CA . ASN B 1 75 ? 11.258 34.969 25.516 1 83.62 75 ASN B CA 1
ATOM 2513 C C . ASN B 1 75 ? 11.844 36.125 26.328 1 83.62 75 ASN B C 1
ATOM 2515 O O . ASN B 1 75 ? 11.789 37.281 25.922 1 83.62 75 ASN B O 1
ATOM 2519 N N . HIS B 1 76 ? 12.438 35.719 27.562 1 82.81 76 HIS B N 1
ATOM 2520 C CA . HIS B 1 76 ? 12.945 36.719 28.5 1 82.81 76 HIS B CA 1
ATOM 2521 C C . HIS B 1 76 ? 14.203 37.375 27.953 1 82.81 76 HIS B C 1
ATOM 2523 O O . HIS B 1 76 ? 14.578 38.469 28.406 1 82.81 76 HIS B O 1
ATOM 2529 N N . MET B 1 77 ? 14.805 36.781 26.938 1 86.69 77 MET B N 1
ATOM 2530 C CA . MET B 1 77 ? 16.016 37.312 26.344 1 86.69 77 MET B CA 1
ATOM 2531 C C . MET B 1 77 ? 15.703 38.156 25.109 1 86.69 77 MET B C 1
ATOM 2533 O O . MET B 1 77 ? 16.609 38.625 24.406 1 86.69 77 MET B O 1
ATOM 2537 N N . GLY B 1 78 ? 14.391 38.281 24.812 1 84.81 78 GLY B N 1
ATOM 2538 C CA . GLY B 1 78 ? 13.953 39.062 23.656 1 84.81 78 GLY B CA 1
ATOM 2539 C C . GLY B 1 78 ? 14 38.281 22.359 1 84.81 78 GLY B C 1
ATOM 2540 O O . GLY B 1 78 ? 13.797 38.844 21.281 1 84.81 78 GLY B O 1
ATOM 2541 N N . GLN B 1 79 ? 14.32 37.094 22.578 1 88.88 79 GLN B N 1
ATOM 2542 C CA . GLN B 1 79 ? 14.422 36.25 21.375 1 88.88 79 GLN B CA 1
ATOM 2543 C C . GLN B 1 79 ? 13.039 35.781 20.922 1 88.88 79 GLN B C 1
ATOM 2545 O O . GLN B 1 79 ? 12.188 35.469 21.734 1 88.88 79 GLN B O 1
ATOM 2550 N N . LEU B 1 80 ? 12.844 35.812 19.609 1 90.56 80 LEU B N 1
ATOM 2551 C CA . LEU B 1 80 ? 11.578 35.375 19.016 1 90.56 80 LEU B CA 1
ATOM 2552 C C . LEU B 1 80 ? 11.359 33.875 19.234 1 90.56 80 LEU B C 1
ATOM 2554 O O . LEU B 1 80 ? 12.211 33.094 18.859 1 90.56 80 LEU B O 1
ATOM 2558 N N . THR B 1 81 ? 10.266 33.5 19.891 1 90.44 81 THR B N 1
ATOM 2559 C CA . THR B 1 81 ? 9.969 32.094 20.141 1 90.44 81 THR B CA 1
ATOM 2560 C C . THR B 1 81 ? 8.781 31.641 19.297 1 90.44 81 THR B C 1
ATOM 2562 O O . THR B 1 81 ? 8.641 30.438 19 1 90.44 81 THR B O 1
ATOM 2565 N N . GLY B 1 82 ? 7.871 32.5 18.984 1 93.38 82 GLY B N 1
ATOM 2566 C CA . GLY B 1 82 ? 6.742 32.219 18.109 1 93.38 82 GLY B CA 1
ATOM 2567 C C . GLY B 1 82 ? 6.297 33.438 17.312 1 93.38 82 GLY B C 1
ATOM 2568 O O . GLY B 1 82 ? 6.379 34.562 17.797 1 93.38 82 GLY B O 1
ATOM 2569 N N . GLN B 1 83 ? 5.828 33.219 16.141 1 94.38 83 GLN B N 1
ATOM 2570 C CA . GLN B 1 83 ? 5.41 34.312 15.281 1 94.38 83 GLN B CA 1
ATOM 2571 C C . GLN B 1 83 ? 4.293 33.875 14.336 1 94.38 83 GLN B C 1
ATOM 2573 O O . GLN B 1 83 ? 4.34 32.781 13.781 1 94.38 83 GLN B O 1
ATOM 2578 N N . LEU B 1 84 ? 3.311 34.688 14.227 1 95.12 84 LEU B N 1
ATOM 2579 C CA . LEU B 1 84 ? 2.248 34.531 13.242 1 95.12 84 LEU B CA 1
ATOM 2580 C C . LEU B 1 84 ? 2.148 35.781 12.367 1 95.12 84 LEU B C 1
ATOM 2582 O O . LEU B 1 84 ? 1.984 36.906 12.875 1 95.12 84 LEU B O 1
ATOM 2586 N N . THR B 1 85 ? 2.287 35.625 11.031 1 94.44 85 THR B N 1
ATOM 2587 C CA . THR B 1 85 ? 2.27 36.75 10.117 1 94.44 85 THR B CA 1
ATOM 2588 C C . THR B 1 85 ? 1.188 36.594 9.055 1 94.44 85 THR B C 1
ATOM 2590 O O . THR B 1 85 ? 1.102 35.531 8.414 1 94.44 85 THR B O 1
ATOM 2593 N N . VAL B 1 86 ? 0.36 37.531 8.961 1 93.19 86 VAL B N 1
ATOM 2594 C CA . VAL B 1 86 ? -0.62 37.594 7.883 1 93.19 86 VAL B CA 1
ATOM 2595 C C . VAL B 1 86 ? -0.174 38.656 6.855 1 93.19 86 VAL B C 1
ATOM 2597 O O . VAL B 1 86 ? -0.172 39.844 7.141 1 93.19 86 VAL B O 1
ATOM 2600 N N . GLY B 1 87 ? 0.212 38.125 5.617 1 91.19 87 GLY B N 1
ATOM 2601 C CA . GLY B 1 87 ? 0.683 39 4.57 1 91.19 87 GLY B CA 1
ATOM 2602 C C . GLY B 1 87 ? -0.071 38.844 3.264 1 91.19 87 GLY B C 1
ATOM 2603 O O . GLY B 1 87 ? -1.084 38.125 3.209 1 91.19 87 GLY B O 1
ATOM 2604 N N . ALA B 1 88 ? 0.391 39.562 2.312 1 87.62 88 ALA B N 1
ATOM 2605 C CA . ALA B 1 88 ? -0.281 39.594 1.015 1 87.62 88 ALA B CA 1
ATOM 2606 C C . ALA B 1 88 ? -0.185 38.25 0.319 1 87.62 88 ALA B C 1
ATOM 2608 O O . ALA B 1 88 ? -1.144 37.781 -0.312 1 87.62 88 ALA B O 1
ATOM 2609 N N . ASP B 1 89 ? 0.894 37.562 0.543 1 88.81 89 ASP B N 1
ATOM 2610 C CA . ASP B 1 89 ? 1.149 36.344 -0.219 1 88.81 89 ASP B CA 1
ATOM 2611 C C . ASP B 1 89 ? 0.788 35.094 0.592 1 88.81 89 ASP B C 1
ATOM 2613 O O . ASP B 1 89 ? 0.351 34.094 0.033 1 88.81 89 ASP B O 1
ATOM 2617 N N . ALA B 1 90 ? 1.039 35.312 1.949 1 92.25 90 ALA B N 1
ATOM 2618 C CA . ALA B 1 90 ? 0.864 34.094 2.738 1 92.25 90 ALA B CA 1
ATOM 2619 C C . ALA B 1 90 ? 0.557 34.438 4.195 1 92.25 90 ALA B C 1
ATOM 2621 O O . ALA B 1 90 ? 0.864 35.531 4.668 1 92.25 90 ALA B O 1
ATOM 2622 N N . VAL B 1 91 ? -0.153 33.469 4.82 1 93.31 91 VAL B N 1
ATOM 2623 C CA . VAL B 1 91 ? -0.191 33.406 6.277 1 93.31 91 VAL B CA 1
ATOM 2624 C C . VAL B 1 91 ? 0.851 32.406 6.777 1 93.31 91 VAL B C 1
ATOM 2626 O O . VAL B 1 91 ? 0.835 31.25 6.391 1 93.31 91 VAL B O 1
ATOM 2629 N N . GLU B 1 92 ? 1.754 32.844 7.598 1 94.81 92 GLU B N 1
ATOM 2630 C CA . GLU B 1 92 ? 2.895 32.031 8.008 1 94.81 92 GLU B CA 1
ATOM 2631 C C . GLU B 1 92 ? 2.986 31.953 9.531 1 94.81 92 GLU B C 1
ATOM 2633 O O . GLU B 1 92 ? 2.877 32.969 10.227 1 94.81 92 GLU B O 1
ATOM 2638 N N . ALA B 1 93 ? 3.09 30.734 10 1 95.06 93 ALA B N 1
ATOM 2639 C CA . ALA B 1 93 ? 3.377 30.516 11.414 1 95.06 93 ALA B CA 1
ATOM 2640 C C . ALA B 1 93 ? 4.793 29.984 11.609 1 95.06 93 ALA B C 1
ATOM 2642 O O . ALA B 1 93 ? 5.18 28.984 10.984 1 95.06 93 ALA B O 1
ATOM 2643 N N . GLN B 1 94 ? 5.57 30.641 12.352 1 94.06 94 GLN B N 1
ATOM 2644 C CA . GLN B 1 94 ? 6.914 30.219 12.727 1 94.06 94 GLN B CA 1
ATOM 2645 C C . GLN B 1 94 ? 6.984 29.875 14.211 1 94.06 94 GLN B C 1
ATOM 2647 O O . GLN B 1 94 ? 6.793 30.734 15.062 1 94.06 94 GLN B O 1
ATOM 2652 N N . CYS B 1 95 ? 7.188 28.578 14.531 1 94.56 95 CYS B N 1
ATOM 2653 C CA . CYS B 1 95 ? 7.129 28.125 15.914 1 94.56 95 CYS B CA 1
ATOM 2654 C C . CYS B 1 95 ? 7.801 26.766 16.062 1 94.56 95 CYS B C 1
ATOM 2656 O O . CYS B 1 95 ? 8.164 26.125 15.078 1 94.56 95 CYS B O 1
ATOM 2658 N N . LYS B 1 96 ? 8.102 26.391 17.312 1 93.94 96 LYS B N 1
ATOM 2659 C CA . LYS B 1 96 ? 8.633 25.062 17.609 1 93.94 96 LYS B CA 1
ATOM 2660 C C . LYS B 1 96 ? 7.582 23.984 17.344 1 93.94 96 LYS B C 1
ATOM 2662 O O . LYS B 1 96 ? 7.898 22.906 16.812 1 93.94 96 LYS B O 1
ATOM 2667 N N . ARG B 1 97 ? 6.383 24.328 17.75 1 96.5 97 ARG B N 1
ATOM 2668 C CA . ARG B 1 97 ? 5.281 23.375 17.594 1 96.5 97 ARG B CA 1
ATOM 2669 C C . ARG B 1 97 ? 3.988 24.109 17.234 1 96.5 97 ARG B C 1
ATOM 2671 O O . ARG B 1 97 ? 3.656 25.125 17.828 1 96.5 97 ARG B O 1
ATOM 2678 N N . PHE B 1 98 ? 3.291 23.703 16.266 1 96.88 98 PHE B N 1
ATOM 2679 C CA . PHE B 1 98 ? 1.966 24.188 15.898 1 96.88 98 PHE B CA 1
ATOM 2680 C C . PHE B 1 98 ? 0.902 23.141 16.219 1 96.88 98 PHE B C 1
ATOM 2682 O O . PHE B 1 98 ? 1.023 21.984 15.82 1 96.88 98 PHE B O 1
ATOM 2689 N N . GLU B 1 99 ? -0.128 23.516 16.922 1 97.56 99 GLU B N 1
ATOM 2690 C CA . GLU B 1 99 ? -1.134 22.547 17.344 1 97.56 99 GLU B CA 1
ATOM 2691 C C . GLU B 1 99 ? -2.545 23.078 17.125 1 97.56 99 GLU B C 1
ATOM 2693 O O . GLU B 1 99 ? -2.795 24.266 17.312 1 97.56 99 GLU B O 1
ATOM 2698 N N . VAL B 1 100 ? -3.389 22.234 16.688 1 97.38 100 VAL B N 1
ATOM 2699 C CA . VAL B 1 100 ? -4.828 22.469 16.641 1 97.38 100 VAL B CA 1
ATOM 2700 C C . VAL B 1 100 ? -5.539 21.516 17.594 1 97.38 100 VAL B C 1
ATOM 2702 O O . VAL B 1 100 ? -5.371 20.297 17.516 1 97.38 100 VAL B O 1
ATOM 2705 N N . ARG B 1 101 ? -6.309 22.125 18.5 1 96.56 101 ARG B N 1
ATOM 2706 C CA . ARG B 1 101 ? -6.984 21.344 19.516 1 96.56 101 ARG B CA 1
ATOM 2707 C C . ARG B 1 101 ? -8.5 21.531 19.453 1 96.56 101 ARG B C 1
ATOM 2709 O O . ARG B 1 101 ? -8.977 22.625 19.172 1 96.56 101 ARG B O 1
ATOM 2716 N N . ALA B 1 102 ? -9.195 20.422 19.734 1 94.62 102 ALA B N 1
ATOM 2717 C CA . ALA B 1 102 ? -10.648 20.516 19.844 1 94.62 102 ALA B CA 1
ATOM 2718 C C . ALA B 1 102 ? -11.062 21.328 21.062 1 94.62 102 ALA B C 1
ATOM 2720 O O . ALA B 1 102 ? -10.539 21.109 22.172 1 94.62 102 ALA B O 1
ATOM 2721 N N . SER B 1 103 ? -12 22.156 20.906 1 90.5 103 SER B N 1
ATOM 2722 C CA . SER B 1 103 ? -12.391 23.062 21.969 1 90.5 103 SER B CA 1
ATOM 2723 C C . SER B 1 103 ? -13.086 22.312 23.109 1 90.5 103 SER B C 1
ATOM 2725 O O . SER B 1 103 ? -12.906 22.641 24.281 1 90.5 103 SER B O 1
ATOM 2727 N N . ASP B 1 104 ? -13.781 21.281 22.719 1 85.88 104 ASP B N 1
ATOM 2728 C CA . ASP B 1 104 ? -14.586 20.594 23.734 1 85.88 104 ASP B CA 1
ATOM 2729 C C . ASP B 1 104 ? -13.75 19.578 24.5 1 85.88 104 ASP B C 1
ATOM 2731 O O . ASP B 1 104 ? -13.766 19.547 25.734 1 85.88 104 ASP B O 1
ATOM 2735 N N . SER B 1 105 ? -12.93 18.812 23.828 1 88.81 105 SER B N 1
ATOM 2736 C CA . SER B 1 105 ? -12.227 17.688 24.453 1 88.81 105 SER B CA 1
ATOM 2737 C C . SER B 1 105 ? -10.766 18.047 24.734 1 88.81 105 SER B C 1
ATOM 2739 O O . SER B 1 105 ? -10.109 17.406 25.547 1 88.81 105 SER B O 1
ATOM 2741 N N . GLY B 1 106 ? -10.258 19.016 24.078 1 91.69 106 GLY B N 1
ATOM 2742 C CA . GLY B 1 106 ? -8.844 19.344 24.188 1 91.69 106 GLY B CA 1
ATOM 2743 C C . GLY B 1 106 ? -7.953 18.406 23.406 1 91.69 106 GLY B C 1
ATOM 2744 O O . GLY B 1 106 ? -6.727 18.531 23.438 1 91.69 106 GLY B O 1
ATOM 2745 N N . LYS B 1 107 ? -8.648 17.531 22.781 1 94.12 107 LYS B N 1
ATOM 2746 C CA . LYS B 1 107 ? -7.902 16.562 21.969 1 94.12 107 LYS B CA 1
ATOM 2747 C C . LYS B 1 107 ? -7.098 17.266 20.875 1 94.12 107 LYS B C 1
ATOM 2749 O O . LYS B 1 107 ? -7.613 18.156 20.188 1 94.12 107 LYS B O 1
ATOM 2754 N N . VAL B 1 108 ? -5.781 16.859 20.766 1 96.69 108 VAL B N 1
ATOM 2755 C CA . VAL B 1 108 ? -4.957 17.422 19.703 1 96.69 108 VAL B CA 1
ATOM 2756 C C . VAL B 1 108 ? -5.363 16.812 18.359 1 96.69 108 VAL B C 1
ATOM 2758 O O . VAL B 1 108 ? -5.23 15.609 18.141 1 96.69 108 VAL B O 1
ATOM 2761 N N . LEU B 1 109 ? -5.863 17.609 17.469 1 97.56 109 LEU B N 1
ATOM 2762 C CA . LEU B 1 109 ? -6.312 17.172 16.156 1 97.56 109 LEU B CA 1
ATOM 2763 C C . LEU B 1 109 ? -5.156 17.172 15.156 1 97.56 109 LEU B C 1
ATOM 2765 O O . LEU B 1 109 ? -5.109 16.328 14.258 1 97.56 109 LEU B O 1
ATOM 2769 N N . PHE B 1 110 ? -4.305 18.109 15.305 1 96.94 110 PHE B N 1
ATOM 2770 C CA . PHE B 1 110 ? -3.156 18.281 14.422 1 96.94 110 PHE B CA 1
ATOM 2771 C C . PHE B 1 110 ? -1.965 18.844 15.195 1 96.94 110 PHE B C 1
ATOM 2773 O O . PHE B 1 110 ? -2.117 19.766 16 1 96.94 110 PHE B O 1
ATOM 2780 N N . SER B 1 111 ? -0.852 18.297 14.938 1 97.69 111 SER B N 1
ATOM 2781 C CA . SER B 1 111 ? 0.37 18.828 15.531 1 97.69 111 SER B CA 1
ATOM 2782 C C . SER B 1 111 ? 1.549 18.719 14.578 1 97.69 111 SER B C 1
ATOM 2784 O O . SER B 1 111 ? 1.676 17.719 13.852 1 97.69 111 SER B O 1
ATOM 2786 N N . ALA B 1 112 ? 2.285 19.719 14.523 1 97.12 112 ALA B N 1
ATOM 2787 C CA . ALA B 1 112 ? 3.463 19.75 13.664 1 97.12 112 ALA B CA 1
ATOM 2788 C C . ALA B 1 112 ? 4.684 20.281 14.414 1 97.12 112 ALA B C 1
ATOM 2790 O O . ALA B 1 112 ? 4.629 21.344 15.031 1 97.12 112 ALA B O 1
ATOM 2791 N N . ASP B 1 113 ? 5.723 19.5 14.352 1 95.94 113 ASP B N 1
ATOM 2792 C CA . ASP B 1 113 ? 7.031 19.969 14.82 1 95.94 113 ASP B CA 1
ATOM 2793 C C . ASP B 1 113 ? 8.141 19.516 13.867 1 95.94 113 ASP B C 1
ATOM 2795 O O . ASP B 1 113 ? 7.863 19.078 12.75 1 95.94 113 ASP B O 1
ATOM 2799 N N . GLU B 1 114 ? 9.359 19.734 14.227 1 93.75 114 GLU B N 1
ATOM 2800 C CA . GLU B 1 114 ? 10.469 19.484 13.312 1 93.75 114 GLU B CA 1
ATOM 2801 C C . GLU B 1 114 ? 10.578 18 12.953 1 93.75 114 GLU B C 1
ATOM 2803 O O . GLU B 1 114 ? 11.055 17.656 11.875 1 93.75 114 GLU B O 1
ATOM 2808 N N . ASP B 1 115 ? 10.047 17.125 13.75 1 94.94 115 ASP B N 1
ATOM 2809 C CA . ASP B 1 115 ? 10.258 15.688 13.586 1 94.94 115 ASP B CA 1
ATOM 2810 C C . ASP B 1 115 ? 9.086 15.039 12.844 1 94.94 115 ASP B C 1
ATOM 2812 O O . ASP B 1 115 ? 9.289 14.172 11.992 1 94.94 115 ASP B O 1
ATOM 2816 N N . GLU B 1 116 ? 7.895 15.469 13.234 1 96.12 116 GLU B N 1
ATOM 2817 C CA . GLU B 1 116 ? 6.758 14.789 12.625 1 96.12 116 GLU B CA 1
ATOM 2818 C C . GLU B 1 116 ? 5.516 15.672 12.625 1 96.12 116 GLU B C 1
ATOM 2820 O O . GLU B 1 116 ? 5.453 16.656 13.359 1 96.12 116 GLU B O 1
ATOM 2825 N N . ILE B 1 117 ? 4.633 15.383 11.797 1 96.81 117 ILE B N 1
ATOM 2826 C CA . ILE B 1 117 ? 3.256 15.867 11.82 1 96.81 117 ILE B CA 1
ATOM 2827 C C . ILE B 1 117 ? 2.328 14.75 12.297 1 96.81 117 ILE B C 1
ATOM 2829 O O . ILE B 1 117 ? 2.402 13.617 11.805 1 96.81 117 ILE B O 1
ATOM 2833 N N . VAL B 1 118 ? 1.524 15.047 13.266 1 96.69 118 VAL B N 1
ATOM 2834 C CA . VAL B 1 118 ? 0.615 14.047 13.82 1 96.69 118 VAL B CA 1
ATOM 2835 C C . VAL B 1 118 ? -0.831 14.484 13.586 1 96.69 118 VAL B C 1
ATOM 2837 O O . VAL B 1 118 ? -1.222 15.586 13.969 1 96.69 118 VAL B O 1
ATOM 2840 N N . ILE B 1 119 ? -1.548 13.602 12.883 1 96.62 119 ILE B N 1
ATOM 2841 C CA . ILE B 1 119 ? -2.988 13.766 12.727 1 96.62 119 ILE B CA 1
ATOM 2842 C C . ILE B 1 119 ? -3.721 12.969 13.805 1 96.62 119 ILE B C 1
ATOM 2844 O O . ILE B 1 119 ? -3.707 11.734 13.797 1 96.62 119 ILE B O 1
ATOM 2848 N N . GLY B 1 120 ? -4.355 13.703 14.695 1 94.94 120 GLY B N 1
ATOM 2849 C CA . GLY B 1 120 ? -4.953 13.062 15.859 1 94.94 120 GLY B CA 1
ATOM 2850 C C . GLY B 1 120 ? -6.453 12.875 15.727 1 94.94 120 GLY B C 1
ATOM 2851 O O . GLY B 1 120 ? -7.078 12.234 16.578 1 94.94 120 GLY B O 1
ATOM 2852 N N . ALA B 1 121 ? -7.039 13.344 14.664 1 95.5 121 ALA B N 1
ATOM 2853 C CA . ALA B 1 121 ? -8.461 13.133 14.406 1 95.5 121 ALA B CA 1
ATOM 2854 C C . ALA B 1 121 ? -8.742 11.664 14.102 1 95.5 121 ALA B C 1
ATOM 2856 O O . ALA B 1 121 ? -7.82 10.883 13.844 1 95.5 121 ALA B O 1
ATOM 2857 N N . ASP B 1 122 ? -10.039 11.273 14.133 1 93.81 122 ASP B N 1
ATOM 2858 C CA . ASP B 1 122 ? -10.398 9.875 13.945 1 93.81 122 ASP B CA 1
ATOM 2859 C C . ASP B 1 122 ? -10.117 9.414 12.523 1 93.81 122 ASP B C 1
ATOM 2861 O O . ASP B 1 122 ? -9.844 8.234 12.281 1 93.81 122 ASP B O 1
ATOM 2865 N N . ARG B 1 123 ? -10.234 10.367 11.672 1 96 123 ARG B N 1
ATOM 2866 C CA . ARG B 1 123 ? -10.062 10 10.266 1 96 123 ARG B CA 1
ATOM 2867 C C . ARG B 1 123 ? -9.352 11.109 9.492 1 96 123 ARG B C 1
ATOM 2869 O O . ARG B 1 123 ? -9.57 12.289 9.758 1 96 123 ARG B O 1
ATOM 2876 N N . LEU B 1 124 ? -8.461 10.75 8.602 1 97.12 124 LEU B N 1
ATOM 2877 C CA . LEU B 1 124 ? -7.902 11.641 7.594 1 97.12 124 LEU B CA 1
ATOM 2878 C C . LEU B 1 124 ? -8.508 11.359 6.223 1 97.12 124 LEU B C 1
ATOM 2880 O O . LEU B 1 124 ? -8.438 10.234 5.727 1 97.12 124 LEU B O 1
ATOM 2884 N N . LYS B 1 125 ? -9.156 12.312 5.691 1 96.88 125 LYS B N 1
ATOM 2885 C CA . LYS B 1 125 ? -9.789 12.164 4.387 1 96.88 125 LYS B CA 1
ATOM 2886 C C . LYS B 1 125 ? -9.117 13.047 3.34 1 96.88 125 LYS B C 1
ATOM 2888 O O . LYS B 1 125 ? -8.977 14.258 3.535 1 96.88 125 LYS B O 1
ATOM 2893 N N . VAL B 1 126 ? -8.633 12.453 2.234 1 96.75 126 VAL B N 1
ATOM 2894 C CA . VAL B 1 126 ? -8.047 13.164 1.1 1 96.75 126 VAL B CA 1
ATOM 2895 C C . VAL B 1 126 ? -9.031 13.156 -0.071 1 96.75 126 VAL B C 1
ATOM 2897 O O . VAL B 1 126 ? -9.336 12.102 -0.625 1 96.75 126 VAL B O 1
ATOM 2900 N N . THR B 1 127 ? -9.469 14.336 -0.538 1 95.44 127 THR B N 1
ATOM 2901 C CA . THR B 1 127 ? -10.578 14.383 -1.488 1 95.44 127 THR B CA 1
ATOM 2902 C C . THR B 1 127 ? -10.102 14.875 -2.85 1 95.44 127 THR B C 1
ATOM 2904 O O . THR B 1 127 ? -10.867 14.891 -3.816 1 95.44 127 THR B O 1
ATOM 2907 N N . GLY B 1 128 ? -8.914 15.25 -2.945 1 94.81 128 GLY B N 1
ATOM 2908 C CA . GLY B 1 128 ? -8.391 15.734 -4.215 1 94.81 128 GLY B CA 1
ATOM 2909 C C . GLY B 1 128 ? -8.391 14.68 -5.301 1 94.81 128 GLY B C 1
ATOM 2910 O O . GLY B 1 128 ? -8.156 13.5 -5.031 1 94.81 128 GLY B O 1
ATOM 2911 N N . THR B 1 129 ? -8.461 15.133 -6.539 1 93.56 129 THR B N 1
ATOM 2912 C CA . THR B 1 129 ? -8.602 14.219 -7.668 1 93.56 129 THR B CA 1
ATOM 2913 C C . THR B 1 129 ? -7.27 13.539 -7.98 1 93.56 129 THR B C 1
ATOM 2915 O O . THR B 1 129 ? -7.246 12.445 -8.555 1 93.56 129 THR B O 1
ATOM 2918 N N . GLU B 1 130 ? -6.191 14.102 -7.617 1 93.31 130 GLU B N 1
ATOM 2919 C CA . GLU B 1 130 ? -4.887 13.523 -7.938 1 93.31 130 GLU B CA 1
ATOM 2920 C C . GLU B 1 130 ? -4.395 12.617 -6.816 1 93.31 130 GLU B C 1
ATOM 2922 O O . GLU B 1 130 ? -3.365 11.953 -6.957 1 93.31 130 GLU B O 1
ATOM 2927 N N . GLY B 1 131 ? -5.121 12.656 -5.68 1 94.38 131 GLY B N 1
ATOM 2928 C CA . GLY B 1 131 ? -4.816 11.75 -4.582 1 94.38 131 GLY B CA 1
ATOM 2929 C C . GLY B 1 131 ? -3.629 12.195 -3.752 1 94.38 131 GLY B C 1
ATOM 2930 O O . GLY B 1 131 ? -3.418 13.398 -3.555 1 94.38 131 GLY B O 1
ATOM 2931 N N . ALA B 1 132 ? -2.996 11.203 -3.088 1 96.56 132 ALA B N 1
ATOM 2932 C CA . ALA B 1 132 ? -1.833 11.445 -2.238 1 96.56 132 ALA B CA 1
ATOM 2933 C C . ALA B 1 132 ? -0.588 10.766 -2.803 1 96.56 132 ALA B C 1
ATOM 2935 O O . ALA B 1 132 ? -0.66 9.641 -3.301 1 96.56 132 ALA B O 1
ATOM 2936 N N . VAL B 1 133 ? 0.477 11.445 -2.834 1 95.62 133 VAL B N 1
ATOM 2937 C CA . VAL B 1 133 ? 1.751 10.922 -3.314 1 95.62 133 VAL B CA 1
ATOM 2938 C C . VAL B 1 133 ? 2.754 10.867 -2.164 1 95.62 133 VAL B C 1
ATOM 2940 O O . VAL B 1 133 ? 3.012 11.883 -1.507 1 95.62 133 VAL B O 1
ATOM 2943 N N . PHE B 1 134 ? 3.318 9.68 -1.943 1 95.44 134 PHE B N 1
ATOM 2944 C CA . PHE B 1 134 ? 4.328 9.469 -0.913 1 95.44 134 PHE B CA 1
ATOM 2945 C C . PHE B 1 134 ? 5.699 9.242 -1.538 1 95.44 134 PHE B C 1
ATOM 2947 O O . PHE B 1 134 ? 5.902 8.273 -2.27 1 95.44 134 PHE B O 1
ATOM 2954 N N . GLY B 1 135 ? 6.625 10.039 -1.158 1 92.75 135 GLY B N 1
ATOM 2955 C CA . GLY B 1 135 ? 7.949 9.977 -1.755 1 92.75 135 GLY B CA 1
ATOM 2956 C C . GLY B 1 135 ? 8.781 8.812 -1.251 1 92.75 135 GLY B C 1
ATOM 2957 O O . GLY B 1 135 ? 9.742 8.406 -1.898 1 92.75 135 GLY B O 1
ATOM 2958 N N . HIS B 1 136 ? 8.453 8.266 -0.116 1 92 136 HIS B N 1
ATOM 2959 C CA . HIS B 1 136 ? 9.219 7.168 0.463 1 92 136 HIS B CA 1
ATOM 2960 C C . HIS B 1 136 ? 8.312 6.008 0.864 1 92 136 HIS B C 1
ATOM 2962 O O . HIS B 1 136 ? 7.707 5.359 0.005 1 92 136 HIS B O 1
ATOM 2968 N N . SER B 1 137 ? 8.023 5.773 2.074 1 94.56 137 SER B N 1
ATOM 2969 C CA . SER B 1 137 ? 7.297 4.566 2.465 1 94.56 137 SER B CA 1
ATOM 2970 C C . SER B 1 137 ? 5.988 4.914 3.166 1 94.56 137 SER B C 1
ATOM 2972 O O . SER B 1 137 ? 5.832 6.012 3.703 1 94.56 137 SER B O 1
ATOM 2974 N N . VAL B 1 138 ? 5.09 4.031 2.979 1 96.44 138 VAL B N 1
ATOM 2975 C CA . VAL B 1 138 ? 3.854 4.047 3.752 1 96.44 138 VAL B CA 1
ATOM 2976 C C . VAL B 1 138 ? 3.807 2.83 4.676 1 96.44 138 VAL B C 1
ATOM 2978 O O . VAL B 1 138 ? 3.9 1.69 4.211 1 96.44 138 VAL B O 1
ATOM 2981 N N . GLU B 1 139 ? 3.779 3.062 5.926 1 96.31 139 GLU B N 1
ATOM 2982 C CA . GLU B 1 139 ? 3.686 1.986 6.91 1 96.31 139 GLU B CA 1
ATOM 2983 C C . GLU B 1 139 ? 2.271 1.869 7.469 1 96.31 139 GLU B C 1
ATOM 2985 O O . GLU B 1 139 ? 1.732 2.832 8.016 1 96.31 139 GLU B O 1
ATOM 2990 N N . THR B 1 140 ? 1.582 0.742 7.285 1 96.75 140 THR B N 1
ATOM 2991 C CA . THR B 1 140 ? 0.244 0.474 7.801 1 96.75 140 THR B CA 1
ATOM 2992 C C . THR B 1 140 ? -0.002 -1.027 7.91 1 96.75 140 THR B C 1
ATOM 2994 O O . THR B 1 140 ? 0.493 -1.806 7.094 1 96.75 140 THR B O 1
ATOM 2997 N N . PRO B 1 141 ? -0.695 -1.505 8.938 1 95.19 141 PRO B N 1
ATOM 2998 C CA . PRO B 1 141 ? -0.994 -2.936 9.047 1 95.19 141 PRO B CA 1
ATOM 2999 C C . PRO B 1 141 ? -2.104 -3.377 8.094 1 95.19 141 PRO B C 1
ATOM 3001 O O . PRO B 1 141 ? -2.252 -4.57 7.824 1 95.19 141 PRO B O 1
ATOM 3004 N N . HIS B 1 142 ? -2.924 -2.412 7.621 1 95.81 142 HIS B N 1
ATOM 3005 C CA . HIS B 1 142 ? -4.094 -2.812 6.844 1 95.81 142 HIS B CA 1
ATOM 3006 C C . HIS B 1 142 ? -4.379 -1.816 5.727 1 95.81 142 HIS B C 1
ATOM 3008 O O . HIS B 1 142 ? -4.398 -0.605 5.957 1 95.81 142 HIS B O 1
ATOM 3014 N N . ILE B 1 143 ? -4.547 -2.355 4.465 1 95.12 143 ILE B N 1
ATOM 3015 C CA . ILE B 1 143 ? -5.016 -1.579 3.32 1 95.12 143 ILE B CA 1
ATOM 3016 C C . ILE B 1 143 ? -6.32 -2.174 2.793 1 95.12 143 ILE B C 1
ATOM 3018 O O . ILE B 1 143 ? -6.426 -3.387 2.6 1 95.12 143 ILE B O 1
ATOM 3022 N N . ARG B 1 144 ? -7.355 -1.33 2.557 1 93.31 144 ARG B N 1
ATOM 3023 C CA . ARG B 1 144 ? -8.633 -1.851 2.072 1 93.31 144 ARG B CA 1
ATOM 3024 C C . ARG B 1 144 ? -9.273 -0.892 1.074 1 93.31 144 ARG B C 1
ATOM 3026 O O . ARG B 1 144 ? -8.984 0.308 1.087 1 93.31 144 ARG B O 1
ATOM 3033 N N . ALA B 1 145 ? -10.102 -1.431 0.169 1 91.81 145 ALA B N 1
ATOM 3034 C CA . ALA B 1 145 ? -10.922 -0.609 -0.718 1 91.81 145 ALA B CA 1
ATOM 3035 C C . ALA B 1 145 ? -12.266 -0.285 -0.077 1 91.81 145 ALA B C 1
ATOM 3037 O O . ALA B 1 145 ? -12.695 -0.968 0.855 1 91.81 145 ALA B O 1
ATOM 3038 N N . GLU B 1 146 ? -12.75 0.809 -0.517 1 89.81 146 GLU B N 1
ATOM 3039 C CA . GLU B 1 146 ? -14.125 1.066 -0.115 1 89.81 146 GLU B CA 1
ATOM 3040 C C . GLU B 1 146 ? -15.047 -0.069 -0.548 1 89.81 146 GLU B C 1
ATOM 3042 O O . GLU B 1 146 ? -14.742 -0.794 -1.497 1 89.81 146 GLU B O 1
ATOM 3047 N N . PRO B 1 147 ? -16.141 -0.131 0.177 1 85.31 147 PRO B N 1
ATOM 3048 C CA . PRO B 1 147 ? -17.078 -1.193 -0.19 1 85.31 147 PRO B CA 1
ATOM 3049 C C . PRO B 1 147 ? -17.5 -1.129 -1.657 1 85.31 147 PRO B C 1
ATOM 3051 O O . PRO B 1 147 ? -17.688 -0.038 -2.199 1 85.31 147 PRO B O 1
ATOM 3054 N N . SER B 1 148 ? -17.547 -2.133 -2.398 1 85.94 148 SER B N 1
ATOM 3055 C CA . SER B 1 148 ? -18 -2.311 -3.777 1 85.94 148 SER B CA 1
ATOM 3056 C C . SER B 1 148 ? -16.938 -1.832 -4.766 1 85.94 148 SER B C 1
ATOM 3058 O O . SER B 1 148 ? -17.234 -1.601 -5.938 1 85.94 148 SER B O 1
ATOM 3060 N N . GLN B 1 149 ? -15.766 -1.46 -4.262 1 86.44 149 GLN B N 1
ATOM 3061 C CA . GLN B 1 149 ? -14.664 -1.092 -5.141 1 86.44 149 GLN B CA 1
ATOM 3062 C C . GLN B 1 149 ? -13.547 -2.137 -5.094 1 86.44 149 GLN B C 1
ATOM 3064 O O . GLN B 1 149 ? -13.398 -2.846 -4.098 1 86.44 149 GLN B O 1
ATOM 3069 N N . ASP B 1 150 ? -12.891 -2.248 -6.23 1 85.38 150 ASP B N 1
ATOM 3070 C CA . ASP B 1 150 ? -11.695 -3.076 -6.262 1 85.38 150 ASP B CA 1
ATOM 3071 C C . ASP B 1 150 ? -10.492 -2.324 -5.691 1 85.38 150 ASP B C 1
ATOM 3073 O O . ASP B 1 150 ? -10.469 -1.093 -5.684 1 85.38 150 ASP B O 1
ATOM 3077 N N . LEU B 1 151 ? -9.602 -3.084 -5.035 1 88.44 151 LEU B N 1
ATOM 3078 C CA . LEU B 1 151 ? -8.281 -2.549 -4.719 1 88.44 151 LEU B CA 1
ATOM 3079 C C . LEU B 1 151 ? -7.289 -2.857 -5.832 1 88.44 151 LEU B C 1
ATOM 3081 O O . LEU B 1 151 ? -7.043 -4.023 -6.145 1 88.44 151 LEU B O 1
ATOM 3085 N N . ARG B 1 152 ? -6.871 -1.842 -6.445 1 87.44 152 ARG B N 1
ATOM 3086 C CA . ARG B 1 152 ? -5.934 -2.035 -7.547 1 87.44 152 ARG B CA 1
ATOM 3087 C C . ARG B 1 152 ? -4.508 -1.707 -7.117 1 87.44 152 ARG B C 1
ATOM 3089 O O . ARG B 1 152 ? -4.246 -0.619 -6.602 1 87.44 152 ARG B O 1
ATOM 3096 N N . LEU B 1 153 ? -3.594 -2.717 -7.207 1 89.81 153 LEU B N 1
ATOM 3097 C CA . LEU B 1 153 ? -2.156 -2.545 -7.016 1 89.81 153 LEU B CA 1
ATOM 3098 C C . LEU B 1 153 ? -1.424 -2.59 -8.352 1 89.81 153 LEU B C 1
ATOM 3100 O O . LEU B 1 153 ? -1.451 -3.609 -9.047 1 89.81 153 LEU B O 1
ATOM 3104 N N . GLU B 1 154 ? -0.745 -1.488 -8.688 1 88.62 154 GLU B N 1
ATOM 3105 C CA . GLU B 1 154 ? -0.184 -1.425 -10.039 1 88.62 154 GLU B CA 1
ATOM 3106 C C . GLU B 1 154 ? 1.197 -0.775 -10.031 1 88.62 154 GLU B C 1
ATOM 3108 O O . GLU B 1 154 ? 1.413 0.229 -9.352 1 88.62 154 GLU B O 1
ATOM 3113 N N . SER B 1 155 ? 2.158 -1.337 -10.711 1 91.5 155 SER B N 1
ATOM 3114 C CA . SER B 1 155 ? 3.391 -0.688 -11.141 1 91.5 155 SER B CA 1
ATOM 3115 C C . SER B 1 155 ? 3.428 -0.522 -12.656 1 91.5 155 SER B C 1
ATOM 3117 O O . SER B 1 155 ? 3.797 -1.449 -13.375 1 91.5 155 SER B O 1
ATOM 3119 N N . PRO B 1 156 ? 3.094 0.618 -13.125 1 87.75 156 PRO B N 1
ATOM 3120 C CA . PRO B 1 156 ? 2.861 0.779 -14.562 1 87.75 156 PRO B CA 1
ATOM 3121 C C . PRO B 1 156 ? 4.125 0.554 -15.398 1 87.75 156 PRO B C 1
ATOM 3123 O O . PRO B 1 156 ? 4.043 0.071 -16.531 1 87.75 156 PRO B O 1
ATOM 3126 N N . THR B 1 157 ? 5.293 0.87 -14.758 1 91.31 157 THR B N 1
ATOM 3127 C CA . THR B 1 157 ? 6.449 0.876 -15.648 1 91.31 157 THR B CA 1
ATOM 3128 C C . THR B 1 157 ? 7.543 -0.047 -15.117 1 91.31 157 THR B C 1
ATOM 3130 O O . THR B 1 157 ? 8.625 -0.137 -15.703 1 91.31 157 THR B O 1
ATOM 3133 N N . ARG B 1 158 ? 7.281 -0.634 -14.016 1 93.19 158 ARG B N 1
ATOM 3134 C CA . ARG B 1 158 ? 8.32 -1.467 -13.422 1 93.19 158 ARG B CA 1
ATOM 3135 C C . ARG B 1 158 ? 7.727 -2.719 -12.781 1 93.19 158 ARG B C 1
ATOM 3137 O O . ARG B 1 158 ? 6.895 -3.393 -13.391 1 93.19 158 ARG B O 1
ATOM 3144 N N . SER B 1 159 ? 8.281 -3.189 -11.68 1 94.25 159 SER B N 1
ATOM 3145 C CA . SER B 1 159 ? 7.941 -4.484 -11.102 1 94.25 159 SER B CA 1
ATOM 3146 C C . SER B 1 159 ? 7.121 -4.324 -9.828 1 94.25 159 SER B C 1
ATOM 3148 O O . SER B 1 159 ? 7.152 -3.27 -9.188 1 94.25 159 SER B O 1
ATOM 3150 N N . LEU B 1 160 ? 6.281 -5.312 -9.609 1 94.81 160 LEU B N 1
ATOM 3151 C CA . LEU B 1 160 ? 5.613 -5.48 -8.32 1 94.81 160 LEU B CA 1
ATOM 3152 C C . LEU B 1 160 ? 6.328 -6.527 -7.469 1 94.81 160 LEU B C 1
ATOM 3154 O O . LEU B 1 160 ? 6.52 -7.664 -7.906 1 94.81 160 LEU B O 1
ATOM 3158 N N . ILE B 1 161 ? 6.797 -6.105 -6.266 1 95.62 161 ILE B N 1
ATOM 3159 C CA . ILE B 1 161 ? 7.598 -6.984 -5.414 1 95.62 161 ILE B CA 1
ATOM 3160 C C . ILE B 1 161 ? 6.898 -7.18 -4.074 1 95.62 161 ILE B C 1
ATOM 3162 O O . ILE B 1 161 ? 6.551 -6.211 -3.396 1 95.62 161 ILE B O 1
ATOM 3166 N N . MET B 1 162 ? 6.629 -8.477 -3.693 1 95.88 162 MET B N 1
ATOM 3167 C CA . MET B 1 162 ? 6.074 -8.836 -2.393 1 95.88 162 MET B CA 1
ATOM 3168 C C . MET B 1 162 ? 7.086 -9.633 -1.57 1 95.88 162 MET B C 1
ATOM 3170 O O . MET B 1 162 ? 7.633 -10.625 -2.045 1 95.88 162 MET B O 1
ATOM 3174 N N . GLU B 1 163 ? 7.336 -9.125 -0.341 1 96.38 163 GLU B N 1
ATOM 3175 C CA . GLU B 1 163 ? 8.305 -9.789 0.522 1 96.38 163 GLU B CA 1
ATOM 3176 C C . GLU B 1 163 ? 7.793 -9.891 1.956 1 96.38 163 GLU B C 1
ATOM 3178 O O . GLU B 1 163 ? 7.473 -8.875 2.578 1 96.38 163 GLU B O 1
ATOM 3183 N N . ALA B 1 164 ? 7.727 -11.062 2.506 1 97.31 164 ALA B N 1
ATOM 3184 C CA . ALA B 1 164 ? 7.32 -11.328 3.885 1 97.31 164 ALA B CA 1
ATOM 3185 C C . ALA B 1 164 ? 7.914 -12.641 4.391 1 97.31 164 ALA B C 1
ATOM 3187 O O . ALA B 1 164 ? 7.41 -13.719 4.07 1 97.31 164 ALA B O 1
ATOM 3188 N N . PRO B 1 165 ? 8.953 -12.539 5.25 1 93.56 165 PRO B N 1
ATOM 3189 C CA . PRO B 1 165 ? 9.719 -13.719 5.648 1 93.56 165 PRO B CA 1
ATOM 3190 C C . PRO B 1 165 ? 8.844 -14.805 6.27 1 93.56 165 PRO B C 1
ATOM 3192 O O . PRO B 1 165 ? 9.07 -16 6.047 1 93.56 165 PRO B O 1
ATOM 3195 N N . ARG B 1 166 ? 7.828 -14.43 6.984 1 95 166 ARG B N 1
ATOM 3196 C CA . ARG B 1 166 ? 7.051 -15.453 7.676 1 95 166 ARG B CA 1
ATOM 3197 C C . ARG B 1 166 ? 6.02 -16.078 6.746 1 95 166 ARG B C 1
ATOM 3199 O O . ARG B 1 166 ? 5.445 -17.125 7.059 1 95 166 ARG B O 1
ATOM 3206 N N . GLY B 1 167 ? 5.664 -15.398 5.676 1 96.38 167 GLY B N 1
ATOM 3207 C CA . GLY B 1 167 ? 4.789 -16.031 4.695 1 96.38 167 GLY B CA 1
ATOM 3208 C C . GLY B 1 167 ? 3.961 -15.031 3.908 1 96.38 167 GLY B C 1
ATOM 3209 O O . GLY B 1 167 ? 3.791 -13.891 4.332 1 96.38 167 GLY B O 1
ATOM 3210 N N . ILE B 1 168 ? 3.492 -15.438 2.732 1 95.56 168 ILE B N 1
ATOM 3211 C CA . ILE B 1 168 ? 2.604 -14.672 1.863 1 95.56 168 ILE B CA 1
ATOM 3212 C C . ILE B 1 168 ? 1.35 -15.492 1.561 1 95.56 168 ILE B C 1
ATOM 3214 O O . ILE B 1 168 ? 1.44 -16.641 1.111 1 95.56 168 ILE B O 1
ATOM 3218 N N . GLN B 1 169 ? 0.244 -14.938 1.901 1 95.38 169 GLN B N 1
ATOM 3219 C CA . GLN B 1 169 ? -1.031 -15.602 1.67 1 95.38 169 GLN B CA 1
ATOM 3220 C C . GLN B 1 169 ? -1.96 -14.742 0.82 1 95.38 169 GLN B C 1
ATOM 3222 O O . GLN B 1 169 ? -2.268 -13.609 1.187 1 95.38 169 GLN B O 1
ATOM 3227 N N . VAL B 1 170 ? -2.365 -15.258 -0.322 1 93.31 170 VAL B N 1
ATOM 3228 C CA . VAL B 1 170 ? -3.312 -14.594 -1.211 1 93.31 170 VAL B CA 1
ATOM 3229 C C . VAL B 1 170 ? -4.555 -15.461 -1.381 1 93.31 170 VAL B C 1
ATOM 3231 O O . VAL B 1 170 ? -4.461 -16.625 -1.796 1 93.31 170 VAL B O 1
ATOM 3234 N N . SER B 1 171 ? -5.723 -14.836 -1.072 1 92.94 171 SER B N 1
ATOM 3235 C CA . SER B 1 171 ? -6.922 -15.664 -1.072 1 92.94 171 SER B CA 1
ATOM 3236 C C . SER B 1 171 ? -8.086 -14.953 -1.752 1 92.94 171 SER B C 1
ATOM 3238 O O . SER B 1 171 ? -8.43 -13.828 -1.387 1 92.94 171 SER B O 1
ATOM 3240 N N . ALA B 1 172 ? -8.656 -15.562 -2.674 1 91 172 ALA B N 1
ATOM 3241 C CA . ALA B 1 172 ? -9.906 -15.18 -3.324 1 91 172 ALA B CA 1
ATOM 3242 C C . ALA B 1 172 ? -10.969 -16.266 -3.152 1 91 172 ALA B C 1
ATOM 3244 O O . ALA B 1 172 ? -10.969 -17.25 -3.879 1 91 172 ALA B O 1
ATOM 3245 N N . ALA B 1 173 ? -11.891 -16.047 -2.342 1 86.56 173 ALA B N 1
ATOM 3246 C CA . ALA B 1 173 ? -12.828 -17.094 -1.944 1 86.56 173 ALA B CA 1
ATOM 3247 C C . ALA B 1 173 ? -13.867 -17.344 -3.035 1 86.56 173 ALA B C 1
ATOM 3249 O O . ALA B 1 173 ? -14.211 -18.484 -3.32 1 86.56 173 ALA B O 1
ATOM 3250 N N . ALA B 1 174 ? -14.305 -16.25 -3.555 1 86.31 174 ALA B N 1
ATOM 3251 C CA . ALA B 1 174 ? -15.422 -16.438 -4.484 1 86.31 174 ALA B CA 1
ATOM 3252 C C . ALA B 1 174 ? -14.984 -16.172 -5.922 1 86.31 174 ALA B C 1
ATOM 3254 O O . ALA B 1 174 ? -15.719 -16.469 -6.863 1 86.31 174 ALA B O 1
ATOM 3255 N N . GLY B 1 175 ? -13.781 -15.641 -6.062 1 87.06 175 GLY B N 1
ATOM 3256 C CA . GLY B 1 175 ? -13.359 -15.266 -7.402 1 87.06 175 GLY B CA 1
ATOM 3257 C C . GLY B 1 175 ? -12.008 -15.836 -7.785 1 87.06 175 GLY B C 1
ATOM 3258 O O . GLY B 1 175 ? -11.586 -16.859 -7.242 1 87.06 175 GLY B O 1
ATOM 3259 N N . ASP B 1 176 ? -11.438 -15.281 -8.875 1 89.06 176 ASP B N 1
ATOM 3260 C CA . ASP B 1 176 ? -10.188 -15.766 -9.453 1 89.06 176 ASP B CA 1
ATOM 3261 C C . ASP B 1 176 ? -8.992 -15.008 -8.891 1 89.06 176 ASP B C 1
ATOM 3263 O O . ASP B 1 176 ? -9.148 -13.922 -8.32 1 89.06 176 ASP B O 1
ATOM 3267 N N . PHE B 1 177 ? -7.902 -15.648 -8.906 1 90.88 177 PHE B N 1
ATOM 3268 C CA . PHE B 1 177 ? -6.613 -14.992 -8.742 1 90.88 177 PHE B CA 1
ATOM 3269 C C . PHE B 1 177 ? -5.859 -14.93 -10.062 1 90.88 177 PHE B C 1
ATOM 3271 O O . PHE B 1 177 ? -5.582 -15.969 -10.672 1 90.88 177 PHE B O 1
ATOM 3278 N N . LYS B 1 178 ? -5.656 -13.766 -10.484 1 89.81 178 LYS B N 1
ATOM 3279 C CA . LYS B 1 178 ? -4.945 -13.578 -11.75 1 89.81 178 LYS B CA 1
ATOM 3280 C C . LYS B 1 178 ? -3.688 -12.742 -11.555 1 89.81 178 LYS B C 1
ATOM 3282 O O . LYS B 1 178 ? -3.75 -11.633 -11.008 1 89.81 178 LYS B O 1
ATOM 3287 N N . ALA B 1 179 ? -2.498 -13.297 -11.859 1 91.56 179 ALA B N 1
ATOM 3288 C CA . ALA B 1 179 ? -1.226 -12.586 -11.867 1 91.56 179 ALA B CA 1
ATOM 3289 C C . ALA B 1 179 ? -0.62 -12.555 -13.266 1 91.56 179 ALA B C 1
ATOM 3291 O O . ALA B 1 179 ? -0.33 -13.609 -13.844 1 91.56 179 ALA B O 1
ATOM 3292 N N . THR B 1 180 ? -0.485 -11.305 -13.781 1 91.5 180 THR B N 1
ATOM 3293 C CA . THR B 1 180 ? -0.006 -11.164 -15.148 1 91.5 180 THR B CA 1
ATOM 3294 C C . THR B 1 180 ? 1.148 -10.172 -15.227 1 91.5 180 THR B C 1
ATOM 3296 O O . THR B 1 180 ? 1.063 -9.07 -14.672 1 91.5 180 THR B O 1
ATOM 3299 N N . CYS B 1 181 ? 2.254 -10.57 -15.859 1 93.06 181 CYS B N 1
ATOM 3300 C CA . CYS B 1 181 ? 3.363 -9.648 -16.062 1 93.06 181 CYS B CA 1
ATOM 3301 C C . CYS B 1 181 ? 4.027 -9.883 -17.406 1 93.06 181 CYS B C 1
ATOM 3303 O O . CYS B 1 181 ? 3.812 -10.914 -18.047 1 93.06 181 CYS B O 1
ATOM 3305 N N . ARG B 1 182 ? 4.727 -8.945 -17.844 1 92.06 182 ARG B N 1
ATOM 3306 C CA . ARG B 1 182 ? 5.305 -9 -19.172 1 92.06 182 ARG B CA 1
ATOM 3307 C C . ARG B 1 182 ? 6.559 -9.875 -19.188 1 92.06 182 ARG B C 1
ATOM 3309 O O . ARG B 1 182 ? 6.785 -10.625 -20.141 1 92.06 182 ARG B O 1
ATOM 3316 N N . LYS B 1 183 ? 7.383 -9.773 -18.172 1 93.56 183 LYS B N 1
ATOM 3317 C CA . LYS B 1 183 ? 8.68 -10.438 -18.188 1 93.56 183 LYS B CA 1
ATOM 3318 C C . LYS B 1 183 ? 8.664 -11.695 -17.328 1 93.56 183 LYS B C 1
ATOM 3320 O O . LYS B 1 183 ? 8.156 -12.742 -17.734 1 93.56 183 LYS B O 1
ATOM 3325 N N . GLU B 1 184 ? 9.055 -11.57 -16.078 1 93.56 184 GLU B N 1
ATOM 3326 C CA . GLU B 1 184 ? 9.227 -12.758 -15.258 1 93.56 184 GLU B CA 1
ATOM 3327 C C . GLU B 1 184 ? 8.281 -12.734 -14.055 1 93.56 184 GLU B C 1
ATOM 3329 O O . GLU B 1 184 ? 8.141 -11.703 -13.391 1 93.56 184 GLU B O 1
ATOM 3334 N N . LEU B 1 185 ? 7.566 -13.812 -13.875 1 95.75 185 LEU B N 1
ATOM 3335 C CA . LEU B 1 185 ? 6.82 -14.094 -12.656 1 95.75 185 LEU B CA 1
ATOM 3336 C C . LEU B 1 185 ? 7.578 -15.07 -11.766 1 95.75 185 LEU B C 1
ATOM 3338 O O . LEU B 1 185 ? 7.781 -16.234 -12.141 1 95.75 185 LEU B O 1
ATOM 3342 N N . HIS B 1 186 ? 8.047 -14.609 -10.633 1 95.81 186 HIS B N 1
ATOM 3343 C CA . HIS B 1 186 ? 8.906 -15.391 -9.75 1 95.81 186 HIS B CA 1
ATOM 3344 C C . HIS B 1 186 ? 8.25 -15.625 -8.398 1 95.81 186 HIS B C 1
ATOM 3346 O O . HIS B 1 186 ? 7.965 -14.672 -7.668 1 95.81 186 HIS B O 1
ATOM 3352 N N . LEU B 1 187 ? 7.902 -16.844 -8.047 1 96.38 187 LEU B N 1
ATOM 3353 C CA . LEU B 1 187 ? 7.414 -17.266 -6.738 1 96.38 187 LEU B CA 1
ATOM 3354 C C . LEU B 1 187 ? 8.461 -18.094 -6.016 1 96.38 187 LEU B C 1
ATOM 3356 O O . LEU B 1 187 ? 8.938 -19.109 -6.551 1 96.38 187 LEU B O 1
ATOM 3360 N N . GLN B 1 188 ? 8.82 -17.688 -4.777 1 94.5 188 GLN B N 1
ATOM 3361 C CA . GLN B 1 188 ? 9.906 -18.391 -4.105 1 94.5 188 GLN B CA 1
ATOM 3362 C C . GLN B 1 188 ? 9.633 -18.516 -2.605 1 94.5 188 GLN B C 1
ATOM 3364 O O . GLN B 1 188 ? 9.297 -17.531 -1.948 1 94.5 188 GLN B O 1
ATOM 3369 N N . SER B 1 189 ? 9.711 -19.641 -2.041 1 94.44 189 SER B N 1
ATOM 3370 C CA . SER B 1 189 ? 9.812 -19.953 -0.617 1 94.44 189 SER B CA 1
ATOM 3371 C C . SER B 1 189 ? 11.141 -20.625 -0.289 1 94.44 189 SER B C 1
ATOM 3373 O O . SER B 1 189 ? 11.406 -21.734 -0.732 1 94.44 189 SER B O 1
ATOM 3375 N N . THR B 1 190 ? 11.969 -20.078 0.529 1 92.19 190 THR B N 1
ATOM 3376 C CA . THR B 1 190 ? 13.344 -20.531 0.703 1 92.19 190 THR B CA 1
ATOM 3377 C C . THR B 1 190 ? 13.406 -21.719 1.652 1 92.19 190 THR B C 1
ATOM 3379 O O . THR B 1 190 ? 14.273 -22.594 1.51 1 92.19 190 THR B O 1
ATOM 3382 N N . GLU B 1 191 ? 12.562 -21.781 2.6 1 91.88 191 GLU B N 1
ATOM 3383 C CA . GLU B 1 191 ? 12.625 -22.844 3.592 1 91.88 191 GLU B CA 1
ATOM 3384 C C . GLU B 1 191 ? 11.258 -23.484 3.799 1 91.88 191 GLU B C 1
ATOM 3386 O O . GLU B 1 191 ? 11.039 -24.188 4.781 1 91.88 191 GLU B O 1
ATOM 3391 N N . GLY B 1 192 ? 10.359 -23.078 2.973 1 92.19 192 GLY B N 1
ATOM 3392 C CA . GLY B 1 192 ? 9.008 -23.578 3.16 1 92.19 192 GLY B CA 1
ATOM 3393 C C . GLY B 1 192 ? 8.414 -24.172 1.899 1 92.19 192 GLY B C 1
ATOM 3394 O O . GLY B 1 192 ? 9.086 -24.906 1.179 1 92.19 192 GLY B O 1
ATOM 3395 N N . GLU B 1 193 ? 7.062 -23.953 1.755 1 92.44 193 GLU B N 1
ATOM 3396 C CA . GLU B 1 193 ? 6.34 -24.562 0.646 1 92.44 193 GLU B CA 1
ATOM 3397 C C . GLU B 1 193 ? 5.57 -23.531 -0.161 1 92.44 193 GLU B C 1
ATOM 3399 O O . GLU B 1 193 ? 5.176 -22.484 0.371 1 92.44 193 GLU B O 1
ATOM 3404 N N . ILE B 1 194 ? 5.457 -23.75 -1.446 1 93.94 194 ILE B N 1
ATOM 3405 C CA . ILE B 1 194 ? 4.531 -23.031 -2.318 1 93.94 194 ILE B CA 1
ATOM 3406 C C . ILE B 1 194 ? 3.275 -23.859 -2.537 1 93.94 194 ILE B C 1
ATOM 3408 O O . ILE B 1 194 ? 3.354 -25 -3.004 1 93.94 194 ILE B O 1
ATOM 3412 N N . PHE B 1 195 ? 2.207 -23.312 -2.09 1 94.81 195 PHE B N 1
ATOM 3413 C CA . PHE B 1 195 ? 0.943 -24.031 -2.193 1 94.81 195 PHE B CA 1
ATOM 3414 C C . PHE B 1 195 ? -0.027 -23.281 -3.105 1 94.81 195 PHE B C 1
ATOM 3416 O O . PHE B 1 195 ? -0.457 -22.172 -2.789 1 94.81 195 PHE B O 1
ATOM 3423 N N . LEU B 1 196 ? -0.35 -23.812 -4.32 1 94.81 196 LEU B N 1
ATOM 3424 C CA . LEU B 1 196 ? -1.363 -23.312 -5.238 1 94.81 196 LEU B CA 1
ATOM 3425 C C . LEU B 1 196 ? -2.615 -24.188 -5.199 1 94.81 196 LEU B C 1
ATOM 3427 O O . LEU B 1 196 ? -2.553 -25.375 -5.488 1 94.81 196 LEU B O 1
ATOM 3431 N N . ASN B 1 197 ? -3.74 -23.562 -4.82 1 93.81 197 ASN B N 1
ATOM 3432 C CA . ASN B 1 197 ? -4.973 -24.328 -4.672 1 93.81 197 ASN B CA 1
ATOM 3433 C C . ASN B 1 197 ? -6.152 -23.641 -5.34 1 93.81 197 ASN B C 1
ATOM 3435 O O . ASN B 1 197 ? -6.586 -22.578 -4.887 1 93.81 197 ASN B O 1
ATOM 3439 N N . ALA B 1 198 ? -6.695 -24.25 -6.418 1 95.06 198 ALA B N 1
ATOM 3440 C CA . ALA B 1 198 ? -7.855 -23.75 -7.145 1 95.06 198 ALA B CA 1
ATOM 3441 C C . ALA B 1 198 ? -8.555 -24.859 -7.914 1 95.06 198 ALA B C 1
ATOM 3443 O O . ALA B 1 198 ? -7.984 -25.938 -8.102 1 95.06 198 ALA B O 1
ATOM 3444 N N . ASP B 1 199 ? -9.75 -24.562 -8.305 1 91.69 199 ASP B N 1
ATOM 3445 C CA . ASP B 1 199 ? -10.453 -25.516 -9.164 1 91.69 199 ASP B CA 1
ATOM 3446 C C . ASP B 1 199 ? -9.695 -25.734 -10.469 1 91.69 199 ASP B C 1
ATOM 3448 O O . ASP B 1 199 ? -9.68 -26.859 -11.008 1 91.69 199 ASP B O 1
ATOM 3452 N N . THR B 1 200 ? -9.164 -24.641 -10.898 1 93.06 200 THR B N 1
ATOM 3453 C CA . THR B 1 200 ? -8.367 -24.688 -12.125 1 93.06 200 THR B CA 1
ATOM 3454 C C . THR B 1 200 ? -7.109 -23.828 -11.977 1 93.06 200 THR B C 1
ATOM 3456 O O . THR B 1 200 ? -7.164 -22.719 -11.445 1 93.06 200 THR B O 1
ATOM 3459 N N . ILE B 1 201 ? -5.992 -24.422 -12.375 1 95.06 201 ILE B N 1
ATOM 3460 C CA . ILE B 1 201 ? -4.738 -23.672 -12.43 1 95.06 201 ILE B CA 1
ATOM 3461 C C . ILE B 1 201 ? -4.23 -23.625 -13.867 1 95.06 201 ILE B C 1
ATOM 3463 O O . ILE B 1 201 ? -4.113 -24.656 -14.531 1 95.06 201 ILE B O 1
ATOM 3467 N N . ARG B 1 202 ? -4.07 -22.422 -14.328 1 95.31 202 ARG B N 1
ATOM 3468 C CA . ARG B 1 202 ? -3.602 -22.234 -15.695 1 95.31 202 ARG B CA 1
ATOM 3469 C C . ARG B 1 202 ? -2.291 -21.453 -15.719 1 95.31 202 ARG B C 1
ATOM 3471 O O . ARG B 1 202 ? -2.148 -20.438 -15.023 1 95.31 202 ARG B O 1
ATOM 3478 N N . LEU B 1 203 ? -1.307 -21.922 -16.391 1 94.94 203 LEU B N 1
ATOM 3479 C CA . LEU B 1 203 ? -0.049 -21.234 -16.672 1 94.94 203 LEU B CA 1
ATOM 3480 C C . LEU B 1 203 ? 0.002 -20.766 -18.109 1 94.94 203 LEU B C 1
ATOM 3482 O O . LEU B 1 203 ? 0.012 -21.578 -19.031 1 94.94 203 LEU B O 1
ATOM 3486 N N . GLY B 1 204 ? 0.066 -19.484 -18.203 1 92 204 GLY B N 1
ATOM 3487 C CA . GLY B 1 204 ? 0.025 -18.922 -19.547 1 92 204 GLY B CA 1
ATOM 3488 C C . GLY B 1 204 ? 1.396 -18.547 -20.078 1 92 204 GLY B C 1
ATOM 3489 O O . GLY B 1 204 ? 2.299 -18.219 -19.312 1 92 204 GLY B O 1
ATOM 3490 N N . ASN B 1 205 ? 1.522 -18.734 -21.422 1 91.12 205 ASN B N 1
ATOM 3491 C CA . ASN B 1 205 ? 2.631 -18.219 -22.219 1 91.12 205 ASN B CA 1
ATOM 3492 C C . ASN B 1 205 ? 3.943 -18.922 -21.875 1 91.12 205 ASN B C 1
ATOM 3494 O O . ASN B 1 205 ? 5.004 -18.297 -21.875 1 91.12 205 ASN B O 1
ATOM 3498 N N . LEU B 1 206 ? 3.855 -20.141 -21.453 1 92.06 206 LEU B N 1
ATOM 3499 C CA . LEU B 1 206 ? 5.086 -20.891 -21.188 1 92.06 206 LEU B CA 1
ATOM 3500 C C . LEU B 1 206 ? 5.824 -21.188 -22.484 1 92.06 206 LEU B C 1
ATOM 3502 O O . LEU B 1 206 ? 5.199 -21.516 -23.5 1 92.06 206 LEU B O 1
ATOM 3506 N N . PRO B 1 207 ? 7.137 -21.031 -22.484 1 89.31 207 PRO B N 1
ATOM 3507 C CA . PRO B 1 207 ? 7.902 -21.359 -23.688 1 89.31 207 PRO B CA 1
ATOM 3508 C C . PRO B 1 207 ? 7.852 -22.859 -24.016 1 89.31 207 PRO B C 1
ATOM 3510 O O . PRO B 1 207 ? 7.707 -23.688 -23.125 1 89.31 207 PRO B O 1
ATOM 3513 N N . MET B 1 208 ? 7.941 -23.141 -25.344 1 86.19 208 MET B N 1
ATOM 3514 C CA . MET B 1 208 ? 7.922 -24.516 -25.828 1 86.19 208 MET B CA 1
ATOM 3515 C C . MET B 1 208 ? 9.336 -25.016 -26.109 1 86.19 208 MET B C 1
ATOM 3517 O O . MET B 1 208 ? 10.141 -24.312 -26.703 1 86.19 208 MET B O 1
ATOM 3521 N N . GLY B 1 209 ? 9.57 -26.188 -25.5 1 76.25 209 GLY B N 1
ATOM 3522 C CA . GLY B 1 209 ? 10.844 -26.812 -25.828 1 76.25 209 GLY B CA 1
ATOM 3523 C C . GLY B 1 209 ? 10.953 -27.219 -27.281 1 76.25 209 GLY B C 1
ATOM 3524 O O . GLY B 1 209 ? 9.945 -27.516 -27.922 1 76.25 209 GLY B O 1
ATOM 3525 N N . SER B 1 210 ? 12.016 -26.875 -28.047 1 66.06 210 SER B N 1
ATOM 3526 C CA . SER B 1 210 ? 12.227 -27.234 -29.438 1 66.06 210 SER B CA 1
ATOM 3527 C C . SER B 1 210 ? 12.297 -28.75 -29.609 1 66.06 210 SER B C 1
ATOM 3529 O O . SER B 1 210 ? 13.07 -29.422 -28.922 1 66.06 210 SER B O 1
ATOM 3531 N N . PHE B 1 211 ? 11.25 -29.406 -29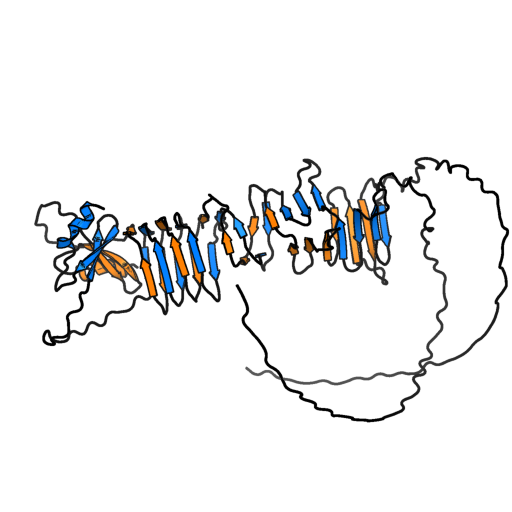.844 1 58.03 211 PHE B N 1
ATOM 3532 C CA . PHE B 1 211 ? 11.289 -30.828 -30.172 1 58.03 211 PHE B CA 1
ATOM 3533 C C . PHE B 1 211 ? 11.703 -31.047 -31.625 1 58.03 211 PHE B C 1
ATOM 3535 O O . PHE B 1 211 ? 11.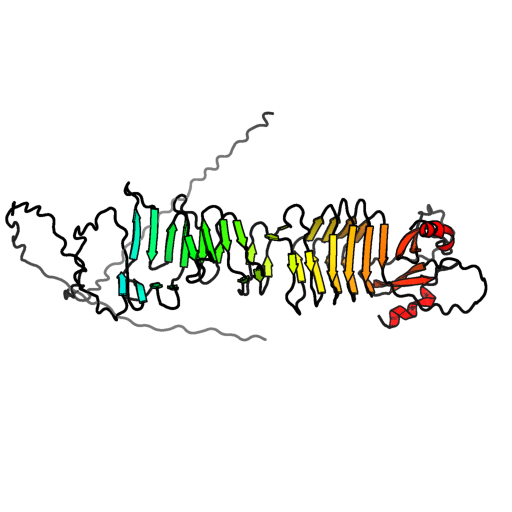164 -30.422 -32.531 1 58.03 211 PHE B O 1
ATOM 3542 N N . SER B 1 212 ? 12.984 -31.344 -31.891 1 48.09 212 SER B N 1
ATOM 3543 C CA . SER B 1 212 ? 13.242 -31.859 -33.219 1 48.09 212 SER B CA 1
ATOM 3544 C C . SER B 1 212 ? 12.461 -33.125 -33.5 1 48.09 212 SER B C 1
ATOM 3546 O O . SER B 1 212 ? 12.805 -34.188 -32.969 1 48.09 212 SER B O 1
ATOM 3548 N N . SER B 1 213 ? 11.352 -33.156 -33.281 1 46.75 213 SER B N 1
ATOM 3549 C CA . SER B 1 213 ? 10.703 -34.406 -33.688 1 46.75 213 SER B CA 1
ATOM 3550 C C . SER B 1 213 ? 11.016 -34.75 -35.156 1 46.75 213 SER B C 1
ATOM 3552 O O . SER B 1 213 ? 10.773 -33.938 -36.062 1 46.75 213 SER B O 1
ATOM 3554 N N . SER B 1 214 ? 12.102 -35.5 -35.344 1 41.03 214 SER B N 1
ATOM 3555 C CA . SER B 1 214 ? 12.141 -36.125 -36.656 1 41.03 214 SER B CA 1
ATOM 3556 C C . SER B 1 214 ? 10.773 -36.656 -37.062 1 41.03 214 SER B C 1
ATOM 3558 O O . SER B 1 214 ? 10.484 -36.781 -38.25 1 41.03 214 SER B O 1
ATOM 3560 N N . SER B 1 215 ? 10.305 -37.719 -36.25 1 42.19 215 SER B N 1
ATOM 3561 C CA . SER B 1 215 ? 9.539 -38.656 -37.062 1 42.19 215 SER B CA 1
ATOM 3562 C C . SER B 1 215 ? 8.18 -38.062 -37.469 1 42.19 215 SER B C 1
ATOM 3564 O O . SER B 1 215 ? 7.434 -37.625 -36.594 1 42.19 215 SER B O 1
ATOM 3566 N N . PRO B 1 216 ? 7.953 -37.781 -38.781 1 41.44 216 PRO B N 1
ATOM 3567 C CA . PRO B 1 216 ? 6.805 -37.219 -39.5 1 41.44 216 PRO B CA 1
ATOM 3568 C C . PRO B 1 216 ? 5.48 -37.844 -39.062 1 41.44 216 PRO B C 1
ATOM 3570 O O . PRO B 1 216 ? 4.43 -37.531 -39.625 1 41.44 216 PRO B O 1
ATOM 3573 N N . SER B 1 217 ? 5.484 -39.156 -38.625 1 40 217 SER B N 1
ATOM 3574 C CA . SER B 1 217 ? 4.461 -39.906 -39.344 1 40 217 SER B CA 1
ATOM 3575 C C . SER B 1 217 ? 3.066 -39.375 -39.062 1 40 217 SER B C 1
ATOM 3577 O O . SER B 1 217 ? 2.248 -39.219 -39.969 1 40 217 SER B O 1
ATOM 3579 N N . SER B 1 218 ? 2.293 -39.875 -37.875 1 43.03 218 SER B N 1
ATOM 3580 C CA . SER B 1 218 ? 0.88 -40.188 -38.094 1 43.03 218 SER B CA 1
ATOM 3581 C C . SER B 1 218 ? 0.042 -38.906 -38.094 1 43.03 218 SER B C 1
ATOM 3583 O O . SER B 1 218 ? 0.354 -37.938 -37.375 1 43.03 218 SER B O 1
ATOM 3585 N N . SER B 1 219 ? -0.79 -38.562 -39.125 1 41.62 219 SER B N 1
ATOM 3586 C CA . SER B 1 219 ? -1.766 -37.656 -39.719 1 41.62 219 SER B CA 1
ATOM 3587 C C . SER B 1 219 ? -2.746 -37.125 -38.656 1 41.62 219 SER B C 1
ATOM 3589 O O . SER B 1 219 ? -3.686 -36.406 -39 1 41.62 219 SER B O 1
ATOM 3591 N N . THR B 1 220 ? -3.193 -38 -37.625 1 44.03 220 THR B N 1
ATOM 3592 C CA . THR B 1 220 ? -4.414 -37.5 -37.031 1 44.03 220 THR B CA 1
ATOM 3593 C C . THR B 1 220 ? -4.129 -36.25 -36.188 1 44.03 220 THR B C 1
ATOM 3595 O O . THR B 1 220 ? -3.186 -36.219 -35.406 1 44.03 220 THR B O 1
ATOM 3598 N N . PRO B 1 221 ? -4.727 -35.125 -36.5 1 49.09 221 PRO B N 1
ATOM 3599 C CA . PRO B 1 221 ? -4.594 -33.844 -35.781 1 49.09 221 PRO B CA 1
ATOM 3600 C C . PRO B 1 221 ? -4.676 -33.969 -34.281 1 49.09 221 PRO B C 1
ATOM 3602 O O . PRO B 1 221 ? -5.766 -34.125 -33.719 1 49.09 221 PRO B O 1
ATOM 3605 N N . ARG B 1 222 ? -3.957 -34.906 -33.656 1 58.06 222 ARG B N 1
ATOM 3606 C CA . ARG B 1 222 ? -4.082 -35.125 -32.219 1 58.06 222 ARG B CA 1
ATOM 3607 C C . ARG B 1 222 ? -3.621 -33.875 -31.422 1 58.06 222 ARG B C 1
ATOM 3609 O O . ARG B 1 222 ? -2.701 -33.188 -31.859 1 58.06 222 ARG B O 1
ATOM 3616 N N . GLN B 1 223 ? -4.648 -33.312 -30.656 1 65.25 223 GLN B N 1
ATOM 3617 C CA . GLN B 1 223 ? -4.355 -32.188 -29.766 1 65.25 223 GLN B CA 1
ATOM 3618 C C . GLN B 1 223 ? -3.027 -32.406 -29.047 1 65.25 223 GLN B C 1
ATOM 3620 O O . GLN B 1 223 ? -2.775 -33.469 -28.484 1 65.25 223 GLN B O 1
ATOM 3625 N N . THR B 1 224 ? -2.133 -31.438 -29.328 1 79.62 224 THR B N 1
ATOM 3626 C CA . THR B 1 224 ? -0.812 -31.578 -28.719 1 79.62 224 THR B CA 1
ATOM 3627 C C . THR B 1 224 ? -0.881 -31.344 -27.219 1 79.62 224 THR B C 1
ATOM 3629 O O . THR B 1 224 ? -1.328 -30.297 -26.766 1 79.62 224 THR B O 1
ATOM 3632 N N . ILE B 1 225 ? -0.814 -32.375 -26.438 1 88.5 225 ILE B N 1
ATOM 3633 C CA . ILE B 1 225 ? -0.724 -32.344 -24.969 1 88.5 225 ILE B CA 1
ATOM 3634 C C . ILE B 1 225 ? 0.734 -32.188 -24.547 1 88.5 225 ILE B C 1
ATOM 3636 O O . ILE B 1 225 ? 1.646 -32.594 -25.266 1 88.5 225 ILE B O 1
ATOM 3640 N N . TYR B 1 226 ? 0.858 -31.359 -23.422 1 90.5 226 TYR B N 1
ATOM 3641 C CA . TYR B 1 226 ? 2.229 -31.078 -23.016 1 90.5 226 TYR B CA 1
ATOM 3642 C C . TYR B 1 226 ? 2.514 -31.625 -21.625 1 90.5 226 TYR B C 1
ATOM 3644 O O . TYR B 1 226 ? 1.589 -31.859 -20.844 1 90.5 226 TYR B O 1
ATOM 3652 N N . GLU B 1 227 ? 3.785 -31.953 -21.438 1 92.25 227 GLU B N 1
ATOM 3653 C CA . GLU B 1 227 ? 4.277 -32.188 -20.078 1 92.25 227 GLU B CA 1
ATOM 3654 C C . GLU B 1 227 ? 5.012 -30.938 -19.547 1 92.25 227 GLU B C 1
ATOM 3656 O O . GLU B 1 227 ? 5.625 -30.203 -20.328 1 92.25 227 GLU B O 1
ATOM 3661 N N . LEU B 1 228 ? 4.879 -30.719 -18.297 1 92.56 228 LEU B N 1
ATOM 3662 C CA . LEU B 1 228 ? 5.539 -29.578 -17.656 1 92.56 228 LEU B CA 1
ATOM 3663 C C . LEU B 1 228 ? 6.945 -29.953 -17.203 1 92.56 228 LEU B C 1
ATOM 3665 O O . LEU B 1 228 ? 7.133 -30.922 -16.469 1 92.56 228 LEU B O 1
ATOM 3669 N N . CYS B 1 229 ? 7.914 -29.188 -17.688 1 92.94 229 CYS B N 1
ATOM 3670 C CA . CYS B 1 229 ? 9.312 -29.406 -17.344 1 92.94 229 CYS B CA 1
ATOM 3671 C C . CYS B 1 229 ? 9.883 -28.219 -16.578 1 92.94 229 CYS B C 1
ATOM 3673 O O . CYS B 1 229 ? 9.297 -27.141 -16.578 1 92.94 229 CYS B O 1
ATOM 3675 N N . VAL B 1 230 ? 11.023 -28.438 -15.844 1 92.81 230 VAL B N 1
ATOM 3676 C CA . VAL B 1 230 ? 11.602 -27.406 -14.992 1 92.81 230 VAL B CA 1
ATOM 3677 C C . VAL B 1 230 ? 13.117 -27.359 -15.195 1 92.81 230 VAL B C 1
ATOM 3679 O O . VAL B 1 230 ? 13.789 -28.391 -15.141 1 92.81 230 VAL B O 1
ATOM 3682 N N . CYS B 1 231 ? 13.633 -26.141 -15.438 1 92.56 231 CYS B N 1
ATOM 3683 C CA . CYS B 1 231 ? 15.07 -25.922 -15.492 1 92.56 231 CYS B CA 1
ATOM 3684 C C . CYS B 1 231 ? 15.664 -25.875 -14.086 1 92.56 231 CYS B C 1
ATOM 3686 O O . CYS B 1 231 ? 14.938 -25.719 -13.102 1 92.56 231 CYS B O 1
ATOM 3688 N N . PRO B 1 232 ? 16.969 -26.031 -13.977 1 89.62 232 PRO B N 1
ATOM 3689 C CA . PRO B 1 232 ? 17.609 -26.016 -12.656 1 89.62 232 PRO B CA 1
ATOM 3690 C C . PRO B 1 232 ? 17.328 -24.719 -11.898 1 89.62 232 PRO B C 1
ATOM 3692 O O . PRO B 1 232 ? 17.312 -24.719 -10.664 1 89.62 232 PRO B O 1
ATOM 3695 N N . ASN B 1 233 ? 17.078 -23.672 -12.617 1 88.44 233 ASN B N 1
ATOM 3696 C CA . ASN B 1 233 ? 16.844 -22.391 -11.961 1 88.44 233 ASN B CA 1
ATOM 3697 C C . ASN B 1 233 ? 15.367 -22.188 -11.656 1 88.44 233 ASN B C 1
ATOM 3699 O O . ASN B 1 233 ? 14.969 -21.109 -11.211 1 88.44 233 ASN B O 1
ATOM 3703 N N . GLY B 1 234 ? 14.586 -23.109 -12.016 1 92.38 234 GLY B N 1
ATOM 3704 C CA . GLY B 1 234 ? 13.18 -23.047 -11.672 1 92.38 234 GLY B CA 1
ATOM 3705 C C . GLY B 1 234 ? 12.297 -22.625 -12.836 1 92.38 234 GLY B C 1
ATOM 3706 O O . GLY B 1 234 ? 11.07 -22.625 -12.727 1 92.38 234 GLY B O 1
ATOM 3707 N N . LYS B 1 235 ? 12.836 -22.281 -13.969 1 93.56 235 LYS B N 1
ATOM 3708 C CA . LYS B 1 235 ? 12.078 -21.859 -15.148 1 93.56 235 LYS B CA 1
ATOM 3709 C C . LYS B 1 235 ? 11.242 -23 -15.703 1 93.56 235 LYS B C 1
ATOM 3711 O O . LYS B 1 235 ? 11.742 -24.109 -15.891 1 93.56 235 LYS B O 1
ATOM 3716 N N . LEU B 1 236 ? 10.031 -22.719 -15.914 1 94.5 236 LEU B N 1
ATOM 3717 C CA . LEU B 1 236 ? 9.117 -23.719 -16.438 1 94.5 236 LEU B CA 1
ATOM 3718 C C . LEU B 1 236 ? 9.062 -23.656 -17.969 1 94.5 236 LEU B C 1
ATOM 3720 O O . LEU B 1 236 ? 9.164 -22.578 -18.547 1 94.5 236 LEU B O 1
ATOM 3724 N N . TYR B 1 237 ? 8.898 -24.797 -18.594 1 93.75 237 TYR B N 1
ATOM 3725 C CA . TYR B 1 237 ? 8.688 -24.859 -20.047 1 93.75 237 TYR B CA 1
ATOM 3726 C C . TYR B 1 237 ? 7.855 -26.078 -20.406 1 93.75 237 TYR B C 1
ATOM 3728 O O . TYR B 1 237 ? 7.684 -27 -19.609 1 93.75 237 TYR B O 1
ATOM 3736 N N . LEU B 1 238 ? 7.309 -26 -21.609 1 92.94 238 LEU B N 1
ATOM 3737 C CA . LEU B 1 238 ? 6.438 -27.078 -22.078 1 92.94 238 LEU B CA 1
ATOM 3738 C C . LEU B 1 238 ? 7.176 -27.984 -23.047 1 92.94 238 LEU B C 1
ATOM 3740 O O . LEU B 1 238 ? 7.965 -27.516 -23.875 1 92.94 238 LEU B O 1
ATOM 3744 N N . SER B 1 239 ? 6.949 -29.219 -22.922 1 90.88 239 SER B N 1
ATOM 3745 C CA . SER B 1 239 ? 7.422 -30.219 -23.891 1 90.88 239 SER B CA 1
ATOM 3746 C C . SER B 1 239 ? 6.293 -31.141 -24.328 1 90.88 239 SER B C 1
ATOM 3748 O O . SER B 1 239 ? 5.441 -31.516 -23.516 1 90.88 239 SER B O 1
ATOM 3750 N N . PRO B 1 240 ? 6.297 -31.469 -25.641 1 87.75 240 PRO B N 1
ATOM 3751 C CA . PRO B 1 240 ? 5.23 -32.375 -26.094 1 87.75 240 PRO B CA 1
ATOM 3752 C C . PRO B 1 240 ? 5.195 -33.688 -25.312 1 87.75 240 PRO B C 1
ATOM 3754 O O . PRO B 1 240 ? 6.242 -34.281 -25.062 1 87.75 240 PRO B O 1
ATOM 3757 N N . ALA B 1 241 ? 3.936 -34 -24.844 1 86 241 ALA B N 1
ATOM 3758 C CA . ALA B 1 241 ? 3.777 -35.25 -24.109 1 86 241 ALA B CA 1
ATOM 3759 C C . ALA B 1 241 ? 3.822 -36.469 -25.047 1 86 241 ALA B C 1
ATOM 3761 O O . ALA B 1 241 ? 3.117 -36.5 -26.062 1 86 241 ALA B O 1
ATOM 3762 N N . GLY B 1 242 ? 4.766 -37.406 -24.859 1 79.06 242 GLY B N 1
ATOM 3763 C CA . GLY B 1 242 ? 4.875 -38.625 -25.641 1 79.06 242 GLY B CA 1
ATOM 3764 C C . GLY B 1 242 ? 4.805 -39.875 -24.781 1 79.06 242 GLY B C 1
ATOM 3765 O O . GLY B 1 242 ? 4.223 -39.844 -23.688 1 79.06 242 GLY B O 1
ATOM 3766 N N . ALA B 1 243 ? 5.23 -40.969 -25.375 1 78 243 ALA B N 1
ATOM 3767 C CA . ALA B 1 243 ? 5.258 -42.219 -24.625 1 78 243 ALA B CA 1
ATOM 3768 C C . ALA B 1 243 ? 6.211 -42.125 -23.438 1 78 243 ALA B C 1
ATOM 3770 O O . ALA B 1 243 ? 5.93 -42.656 -22.375 1 78 243 ALA B O 1
ATOM 3771 N N . GLY B 1 244 ? 7.215 -41.5 -23.672 1 81.69 244 GLY B N 1
ATOM 3772 C CA . GLY B 1 244 ? 8.156 -41.156 -22.625 1 81.69 244 GLY B CA 1
ATOM 3773 C C . GLY B 1 244 ? 8.344 -39.656 -22.453 1 81.69 244 GLY B C 1
ATOM 3774 O O . GLY B 1 244 ? 7.824 -38.875 -23.234 1 81.69 244 GLY B O 1
ATOM 3775 N N . SER B 1 245 ? 8.93 -39.312 -21.344 1 84.69 245 SER B N 1
ATOM 3776 C CA . SER B 1 245 ? 9.195 -37.906 -21.109 1 84.69 245 SER B CA 1
ATOM 3777 C C . SER B 1 245 ? 10.086 -37.312 -22.188 1 84.69 245 SER B C 1
ATOM 3779 O O . SER B 1 245 ? 11.047 -37.938 -22.625 1 84.69 245 SER B O 1
ATOM 3781 N N . THR B 1 246 ? 9.75 -36.156 -22.688 1 86.88 246 THR B N 1
ATOM 3782 C CA . THR B 1 246 ? 10.539 -35.469 -23.703 1 86.88 246 THR B CA 1
ATOM 3783 C C . THR B 1 246 ? 11.227 -34.25 -23.109 1 86.88 246 THR B C 1
ATOM 3785 O O . THR B 1 246 ? 11.773 -33.406 -23.844 1 86.88 246 THR B O 1
ATOM 3788 N N . CYS B 1 247 ? 11.227 -34.156 -21.812 1 89.06 247 CYS B N 1
ATOM 3789 C CA . CYS B 1 247 ? 11.805 -33 -21.156 1 89.06 247 CYS B CA 1
ATOM 3790 C C . CYS B 1 247 ? 13.305 -32.906 -21.422 1 89.06 247 CYS B C 1
ATOM 3792 O O . CYS B 1 247 ? 13.836 -31.812 -21.641 1 89.06 247 CYS B O 1
ATOM 3794 N N . GLN B 1 248 ? 13.93 -34.062 -21.422 1 88 248 GLN B N 1
ATOM 3795 C CA . GLN B 1 248 ? 15.383 -34.094 -21.594 1 88 248 GLN B CA 1
ATOM 3796 C C . GLN B 1 248 ? 15.758 -33.625 -23 1 88 248 GLN B C 1
ATOM 3798 O O . GLN B 1 248 ? 16.719 -32.875 -23.172 1 88 248 GLN B O 1
ATOM 3803 N N . SER B 1 249 ? 15.031 -34.031 -23.969 1 85.56 249 SER B N 1
ATOM 3804 C CA . SER B 1 249 ? 15.352 -33.719 -25.359 1 85.56 249 SER B CA 1
ATOM 3805 C C . SER B 1 249 ? 15.078 -32.219 -25.656 1 85.56 249 SER B C 1
ATOM 3807 O O . SER B 1 249 ? 15.625 -31.672 -26.609 1 85.56 249 SER B O 1
ATOM 3809 N N . SER B 1 250 ? 14.25 -31.562 -24.875 1 84.56 250 SER B N 1
ATOM 3810 C CA . SER B 1 250 ? 13.891 -30.172 -25.109 1 84.56 250 SER B CA 1
ATOM 3811 C C . SER B 1 250 ? 14.578 -29.25 -24.109 1 84.56 250 SER B C 1
ATOM 3813 O O . SER B 1 250 ? 14.18 -28.094 -23.938 1 84.56 250 SER B O 1
ATOM 3815 N N . SER B 1 251 ? 15.633 -29.656 -23.469 1 87.19 251 SER B N 1
ATOM 3816 C CA . SER B 1 251 ? 16.219 -28.953 -22.344 1 87.19 251 SER B CA 1
ATOM 3817 C C . SER B 1 251 ? 17.094 -27.781 -22.812 1 87.19 251 SER B C 1
ATOM 3819 O O . SER B 1 251 ? 17.641 -27.031 -22 1 87.19 251 SER B O 1
ATOM 3821 N N . ASN B 1 252 ? 17.281 -27.547 -24.125 1 87.06 252 ASN B N 1
ATOM 3822 C CA . ASN B 1 252 ? 18.094 -26.469 -24.656 1 87.06 252 ASN B CA 1
ATOM 3823 C C . ASN B 1 252 ? 17.578 -25.094 -24.203 1 87.06 252 ASN B C 1
ATOM 3825 O O . ASN B 1 252 ? 18.328 -24.125 -24.172 1 87.06 252 ASN B O 1
ATOM 3829 N N . ILE B 1 253 ? 16.375 -25.094 -23.922 1 87.25 253 ILE B N 1
ATOM 3830 C CA . ILE B 1 253 ? 15.734 -23.844 -23.516 1 87.25 253 ILE B CA 1
ATOM 3831 C C . ILE B 1 253 ? 16.344 -23.359 -22.203 1 87.25 253 ILE B C 1
ATOM 3833 O O . ILE B 1 253 ? 16.281 -22.172 -21.891 1 87.25 253 ILE B O 1
ATOM 3837 N N . CYS B 1 254 ? 16.891 -24.312 -21.453 1 89.75 254 CYS B N 1
ATOM 3838 C CA . CYS B 1 254 ? 17.453 -23.984 -20.156 1 89.75 254 CYS B CA 1
ATOM 3839 C C . CYS B 1 254 ? 18.844 -23.391 -20.297 1 89.75 254 CYS B C 1
ATOM 3841 O O . CYS B 1 254 ? 19.391 -22.812 -19.344 1 89.75 254 CYS B O 1
ATOM 3843 N N . LEU B 1 255 ? 19.453 -23.5 -21.453 1 85.94 255 LEU B N 1
ATOM 3844 C CA . LEU B 1 255 ? 20.797 -22.969 -21.688 1 85.94 255 LEU B CA 1
ATOM 3845 C C . LEU B 1 255 ? 20.75 -21.438 -21.812 1 85.94 255 LEU B C 1
ATOM 3847 O O . LEU B 1 255 ? 21.734 -20.766 -21.562 1 85.94 255 LEU B O 1
ATOM 3851 N N . TRP B 1 256 ? 19.656 -20.812 -22.281 1 71.19 256 TRP B N 1
ATOM 3852 C CA . TRP B 1 256 ? 19.547 -19.391 -22.516 1 71.19 256 TRP B CA 1
ATOM 3853 C C . TRP B 1 256 ? 18.828 -18.703 -21.344 1 71.19 256 TRP B C 1
ATOM 3855 O O . TRP B 1 256 ? 18.453 -17.531 -21.453 1 71.19 256 TRP B O 1
ATOM 3865 N N . SER B 1 257 ? 18.594 -19.406 -20.391 1 65.44 257 SER B N 1
ATOM 3866 C CA . SER B 1 257 ? 17.766 -18.844 -19.344 1 65.44 257 SER B CA 1
ATOM 3867 C C . SER B 1 257 ? 18.609 -18.359 -18.172 1 65.44 257 SER B C 1
ATOM 3869 O O . SER B 1 257 ? 19.688 -18.906 -17.922 1 65.44 257 SER B O 1
#

Sequence (514 aa):
EEQVCRNLNARRAHLPKRSNSQHHPALPAVTCLPRPLSGHLWGPPHLLPSGDHCLPLDSPLVLQSDRNVTVNARNHMGQLTGQLTVGADAVEAQCKRFEVRASDSGKVLFSADEDEIVIGADRLKVTGTEGAVFGHSVETPHIRAEPSQDLRLESPTRSLIMEAPRGIQVSAAAGDFKATCRKELHLQSTEGEIFLNADTIRLGNLPMGSFSSSSPSSSTPRQTIYELCVCPNGKLYLSPAGAGSTCQSSSNICLWSEEQVCRNLNARRAHLPKRSNSQHHPALPAVTCLPRPLSGHLWGPPHLLPSGDHCLPLDSPLVLQSDRNVTVNARNHMGQLTGQLTVGADAVEAQCKRFEVRASDSGKVLFSADEDEIVIGADRLKVTGTEGAVFGHSVETPHIRAEPSQDLRLESPTRSLIMEAPRGIQVSAAAGDFKATCRKELHLQSTEGEIFLNADTIRLGNLPMGSFSSSSPSSSTPRQTIYELCVCPNGKLYLSPAGAGSTCQSSSNICLWS

Organism: Sphenodon punctatus (NCBI:txid8508)

Secondary structure (DSSP, 8-state):
------------------------------------------------------S-TTS-EEEEESS-EEEEEE-TTS-EEEEEEE-SSEEEEEES-EEEE-TTT--EEEEE-SSEEEE-SSEEEE--TT-EE-SS-EE-SEEEPPTT--EEEE-TTSEEEEE-TTEEEEEESSS-EEEEESSEEEEEEEEEEEEEE-SEEEEESPPPP------TT--------EEEEE-TTSBEEEEE--SS--TTTTGGGGG--/--------------------------------------------------------TTS------SS-EEEEEE-TTS-EEEEEEE-SS-EEEE-SEEEEEETTT--EEEEE-SS-EEE-SSEEEE--TTEEEESS-EE-S-EEPPTT---EEE-SSS-EEEE-TTEEEEEESSSEEEEEESSEEEEEESSS-EEEEEEEEEEESPPBP----------S-----EEEEE-TTSBEEEEE--SS--TTTTGGGGTT-

Radius of gyration: 40.34 Å; Cα contacts (8 Å, |Δi|>4): 1042; chains: 2; bounding box: 69×119×100 Å

Solvent-accessible surface area (backbone atoms only — not comparable to full-atom values): 30166 Å² total; per-residue (Å²): 143,79,89,84,90,84,84,94,82,81,90,82,88,80,88,77,53,54,54,79,82,80,88,84,85,76,81,78,73,72,85,66,80,84,80,83,81,70,78,74,72,72,59,72,74,71,65,70,70,83,66,71,76,50,62,66,65,83,40,63,41,76,48,76,30,62,46,54,41,73,48,76,39,58,49,98,85,66,45,80,60,34,37,39,35,32,18,54,64,30,35,38,37,31,24,63,66,48,73,43,57,41,85,87,80,58,46,58,40,33,36,39,30,71,61,35,30,38,37,44,39,49,59,45,79,46,73,47,81,83,38,49,79,38,93,57,60,47,78,44,45,67,48,69,34,56,84,82,28,61,29,72,49,73,24,89,85,35,58,40,79,45,79,32,48,72,37,41,64,41,49,9,71,57,16,26,34,38,40,42,22,35,25,40,34,37,42,37,7,69,67,18,33,36,39,43,34,19,55,36,44,28,50,38,71,67,84,79,82,81,81,72,82,68,70,90,70,73,83,62,84,78,73,91,47,68,38,62,24,27,35,83,83,21,38,56,45,79,26,66,56,60,99,35,48,37,45,63,83,60,44,67,63,52,74,79,102,135,84,70,86,78,86,76,91,81,76,86,71,88,69,83,81,72,89,75,84,75,86,81,87,88,76,89,80,68,85,54,63,18,72,82,85,73,85,71,82,73,76,69,66,84,66,72,75,76,80,64,78,72,63,56,62,88,84,57,87,88,84,90,86,45,77,49,31,38,34,40,35,5,15,38,95,85,66,44,80,30,13,36,40,34,45,43,89,89,46,76,47,77,49,54,59,25,40,37,35,22,27,58,86,78,58,46,56,33,32,36,38,42,94,86,50,72,46,77,52,28,77,37,81,44,77,68,18,88,74,38,72,47,67,73,53,46,78,46,55,87,37,78,42,39,51,89,98,48,64,62,42,55,38,7,73,59,18,28,36,38,40,41,9,47,60,10,36,39,39,40,8,53,65,10,33,34,37,41,40,25,48,39,39,36,36,44,34,16,76,76,43,44,78,45,81,45,44,77,37,45,29,50,33,64,58,44,71,31,65,70,79,69,72,81,78,68,87,79,70,88,62,81,70,38,25,30,69,37,70,37,97,78,19,40,47,32,33,23,65,46,40,66,44,82,38,48,77,76,20,45,66,63,52,74,81,101

Foldseek 3Di:
DDDDDDDDDDDDDDDDDDDDDDDDDDDPDDPDDDDPPPPPCVPVPPVPPDPCPPPVVPDDDDDDDPAKDKDFDADPVRHTAWMWIGGDVDTDIDHQKDFDADPVPRHTQWMDHPPDIDGRDPDDDDDDPVDDDDPPDDDDPDDDDPPPDDDDDDDPPDDDDDDDLVDDDDDDPPDDDDDDDDDDDDDDDPPDDDDDDDPDDDDPDDDDDDDDPDDPPDPDDDPFDWDWDAAPVGDIDTDTDDPDDCCVVPVVVNVVD/DDDDDDDDDDDDDDDDDDDDDDDDDDDDDPCPPDDDDPDPCPPDPPPDDDDCPVPPVPDDDDDDDPAKDKDFDADPVRHTAWMWMGGDVDTDIDHQKDFDADPPPRFTQWMDHPPDIDGRDPDDDDDDPVDDDDPDDDDDPDDDDDPPDDDDDDDPPDDDDDDDLVDDDDDDPPDDDDDDDDDDDDDDDPPDDDDDDDPDDDDPDAAEQDPPPPPPDDPDPPPFDWDWDAAPVGRIHTYGDDPDDCCVVRVVVNVVD

Nearest PDB structures (foldseek):
  9c3c-assembly1_g  TM=5.334E-01  e=2.458E-18  Oryctolagus cuniculus
  9c3c-assembly1_d  TM=5.140E-01  e=1.538E-18  Oryctolagus cuniculus
  8yt8-assembly1_D  TM=5.076E-01  e=5.268E-18  Mus musculus
  8yt8-assembly1_G  TM=4.890E-01  e=1.004E-17  Mus musculus
  7nbu-assembly1_l  TM=1.559E-01  e=8.970E+00  Escherichia coli K-12

pLDDT: mean 73.47, std 30.09, range [13.42, 97.94]